Protein 3KE4 (pdb70)

Solvent-accessible surface area: 21207 Å² total; per-residue (Å²): 77,55,30,77,17,59,40,42,150,22,56,53,33,46,43,16,12,44,0,40,11,1,4,34,4,0,4,0,9,0,3,6,0,8,19,43,0,127,39,62,65,13,107,63,0,48,78,28,0,71,62,2,2,20,10,0,73,6,0,11,25,5,2,14,6,31,161,86,127,62,107,46,123,4,60,84,96,24,2,77,29,3,61,149,58,18,97,101,4,102,138,81,7,51,118,77,142,97,124,10,14,3,7,31,16,56,5,0,0,2,0,3,6,0,22,3,0,0,78,26,0,11,21,14,0,4,28,2,62,117,123,61,128,6,8,96,33,0,28,81,0,0,39,65,0,5,73,0,0,61,6,0,0,9,0,0,8,39,72,73,166,48,166,40,59,99,16,78,80,89,103,71,72,63,35,70,18,56,38,33,150,27,54,51,33,40,30,16,8,66,0,41,6,3,5,31,3,1,3,0,11,0,2,10,0,9,13,30,0,119,38,64,62,9,120,60,0,62,92,33,0,47,69,4,4,16,21,2,47,2,0,12,24,3,1,12,5,28,160,132,138,62,112,69,54,4,59,73,105,31,0,84,29,4,60,161,52,19,101,128,8,104,142,83,8,72,107,99,135,107,146,22,1,7,3,16,15,70,4,0,0,5,0,3,9,0,24,3,0,2,88,16,0,10,13,7,0,3,31,1,55,121,107,49,200,16,12,113,34,0,19,82,0,0,40,53,0,4,71,0,0,65,6,0,0,14,0,0,1,37,73,81,172,55,190,24,46,64,66,131,67,54,36,75,20,64,22,34,146,22,56,41,34,47,42,21,9,43,0,39,8,1,4,36,3,0,4,0,12,0,2,8,0,10,27,47,0,116,41,67,68,12,89,60,0,54,76,24,0,72,71,3,1,36,12,0,74,12,0,11,25,5,2,13,10,59,94,107,132,79,115,66,132,5,62,77,94,35,2,74,26,4,62,150,55,19,95,108,3,103,138,82,9,70,108,100,147,116,146,22,0,6,2,20,12,69,4,0,0,3,0,2,6,0,21,3,0,1,102,18,0,12,14,16,0,4,25,2,52,119,124,57,174,11,12,108,32,0,25,98,0,0,35,66,0,8,75,0,0,63,6,0,0,15,0,0,2,38,63,72,160,54,188,25,44,70,41,86,159

Nearest PDB structures (foldseek):
  3ke4-assembly1_B  TM=9.954E-01  e=7.484E-24  Bacillus cereus ATCC 14579
  3ke5-assembly1_C  TM=9.859E-01  e=7.484E-24  Bacillus cereus ATCC 14579
  2ah6-assembly1_A  TM=9.845E-01  e=2.480E-15  Halalkalibacterium halodurans C-125
  2r6t-assembly2_B  TM=9.411E-01  e=3.434E-13  Limosilactobacillus reuteri
  2idx-assembly1_B  TM=9.346E-01  e=2.256E-10  Homo sapiens

Foldseek 3Di:
DWDAFAPDIGRCPPLLNVLLVLLVVLLVLLVVLLVVQPDPLRPPVSVVNVVVSVLSNLLSNQSRHDPCSDDRDQDVVLLVVLVVLLVVLCVQFDPDDADFDQDWDPSLNSLLVSLVSLVVSLVSVVVVVVPDPGDVSSSSNSVSSSSSSNSVSRVVNVSVVTDTHGDPPVVD/DWDAFAPGIGRCPDLLVVLLVLLVVLLVLLVVLLVVQPDPLRPVVSVVSVVVSVVSVLLSNQSRHDPCSDDRDQDVVLLVVLVVLLVVLCVQFDPDDFAFDQDKPVSLNSLLVSLVSLVVSLVSVVVVCVVDPGPVSSSSNSVSVSSSSNSVSRVVNVSVVIHGHGDD/DWDAFAPGIDRCPPLLNVQLVLLVVLLVLLVVLLVVQPDPLRVPVSVVSVVVSVLSNLLSNQSRHDPCPDDRDQDLVLLVVLVVLLVVLCVQFDPDDFAFDQDKDPSLNSLLVSLVSLVVSLVSVVVVVVVDPGDVSSSSSSVSVSSSSNSVSRVVNVSVVIHTHGDDD

Radius of gyration: 21.73 Å; Cα contacts (8 Å, |Δi|>4): 844; chains: 3; bounding box: 59×57×59 Å

Structure (mmCIF, N/CA/C/O backbone):
data_3KE4
#
_entry.id   3KE4
#
_cell.length_a   64.927
_cell.length_b   137.083
_cell.length_c   158.551
_cell.angle_alpha   90.000
_cell.angle_beta   90.000
_cell.angle_gamma   90.000
#
_symmetry.space_group_name_H-M   'C 2 2 21'
#
loop_
_entity.id
_entity.type
_entity.pdbx_description
1 polymer 'Hypothetical Cytosolic Protein'
2 non-polymer '1,4-DIETHYLENE DIOXIDE'
3 water water
#
loop_
_atom_site.group_PDB
_atom_site.id
_atom_site.type_symbol
_atom_site.label_atom_id
_atom_site.label_alt_id
_atom_site.label_comp_id
_atom_site.label_asym_id
_atom_site.label_entity_id
_atom_site.label_seq_id
_atom_site.pdbx_PDB_ins_code
_atom_site.Cartn_x
_atom_site.Cartn_y
_atom_site.Cartn_z
_atom_site.occupancy
_atom_site.B_iso_or_equiv
_atom_site.auth_seq_id
_atom_site.auth_comp_id
_atom_site.auth_asym_id
_atom_site.auth_atom_id
_atom_site.pdbx_PDB_mod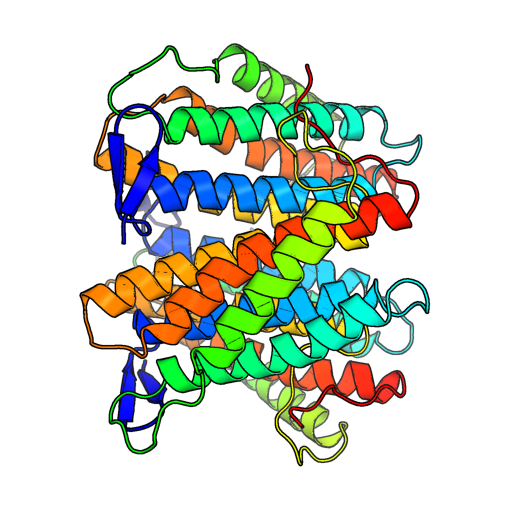el_num
ATOM 1 N N . GLY A 1 31 ? 57.775 -66.059 26.478 1.00 41.60 11 GLY A N 1
ATOM 2 C CA . GLY A 1 31 ? 56.595 -65.195 26.199 1.00 43.04 11 GLY A CA 1
ATOM 3 C C . GLY A 1 31 ? 56.436 -64.089 27.224 1.00 42.67 11 GLY A C 1
ATOM 4 O O . GLY A 1 31 ? 55.463 -63.334 27.190 1.00 42.46 11 GLY A O 1
ATOM 5 N N . THR A 1 32 ? 57.395 -63.997 28.141 1.00 40.72 12 THR A N 1
ATOM 6 C CA . THR A 1 32 ? 57.367 -62.976 29.182 1.00 38.63 12 THR A CA 1
ATOM 7 C C . THR A 1 32 ? 58.556 -62.037 29.031 1.00 39.07 12 THR A C 1
ATOM 8 O O . THR A 1 32 ? 59.482 -62.306 28.265 1.00 38.28 12 THR A O 1
ATOM 12 N N . THR A 1 33 ? 58.524 -60.932 29.768 1.00 36.04 13 THR A N 1
ATOM 13 C CA . THR A 1 33 ? 59.601 -59.953 29.717 1.00 33.89 13 THR A CA 1
ATOM 14 C C . THR A 1 33 ? 59.934 -59.492 31.131 1.00 30.98 13 THR A C 1
ATOM 15 O O . THR A 1 33 ? 59.064 -59.450 32.003 1.00 29.86 13 THR A O 1
ATOM 19 N N . SER A 1 34 ? 61.196 -59.150 31.355 1.00 32.54 14 SER A N 1
ATOM 20 C CA . SER A 1 34 ? 61.630 -58.698 32.669 1.00 36.28 14 SER A CA 1
ATOM 21 C C . SER A 1 34 ? 61.279 -57.234 32.910 1.00 35.84 14 SER A C 1
ATOM 22 O O . SER A 1 34 ? 61.425 -56.393 32.023 1.00 34.06 14 SER A O 1
ATOM 25 N N . VAL A 1 35 ? 60.795 -56.946 34.112 1.00 32.28 15 VAL A N 1
ATOM 26 C CA . VAL A 1 35 ? 60.449 -55.587 34.505 1.00 33.19 15 VAL A CA 1
ATOM 27 C C . VAL A 1 35 ? 61.131 -55.341 35.845 1.00 36.50 15 VAL A C 1
ATOM 28 O O . VAL A 1 35 ? 61.890 -56.186 36.320 1.00 34.83 15 VAL A O 1
ATOM 32 N N . ILE A 1 36 ? 60.866 -54.194 36.457 1.00 37.51 16 ILE A N 1
ATOM 33 C CA . ILE A 1 36 ? 61.486 -53.882 37.737 1.00 40.02 16 ILE A CA 1
ATOM 34 C C . ILE A 1 36 ? 60.775 -54.590 38.885 1.00 41.89 16 ILE A C 1
ATOM 35 O O . ILE A 1 36 ? 59.693 -54.182 39.310 1.00 35.51 16 ILE A O 1
ATOM 40 N N . GLY A 1 37 ? 61.392 -55.664 39.371 1.00 42.20 17 GLY A N 1
ATOM 41 C CA . GLY A 1 37 ? 60.822 -56.416 40.472 1.00 45.68 17 GLY A CA 1
ATOM 42 C C . GLY A 1 37 ? 59.845 -57.496 40.050 1.00 50.10 17 GLY A C 1
ATOM 43 O O . GLY A 1 37 ? 58.827 -57.706 40.711 1.00 52.80 17 GLY A O 1
ATOM 44 N N . GLY A 1 38 ? 60.147 -58.186 38.954 1.00 48.55 18 GLY A N 1
ATOM 45 C CA . GLY A 1 38 ? 59.262 -59.240 38.492 1.00 46.83 18 GLY A CA 1
ATOM 46 C C . GLY A 1 38 ? 59.343 -59.537 37.006 1.00 43.99 18 GLY A C 1
ATOM 47 O O . GLY A 1 38 ? 60.322 -59.199 36.338 1.00 38.37 18 GLY A O 1
ATOM 48 N N . ARG A 1 39 ? 58.299 -60.177 36.491 1.00 39.58 19 ARG A N 1
ATOM 49 C CA . ARG A 1 39 ? 58.236 -60.538 35.082 1.00 41.31 19 ARG A CA 1
ATOM 50 C C . ARG A 1 39 ? 56.772 -60.581 34.642 1.00 39.12 19 ARG A C 1
ATOM 51 O O . ARG A 1 39 ? 55.908 -61.032 35.394 1.00 40.10 19 ARG A O 1
ATOM 59 N N . VAL A 1 40 ? 56.492 -60.105 33.431 1.00 33.78 20 VAL A N 1
ATOM 60 C CA . VAL A 1 40 ? 55.123 -60.097 32.916 1.00 29.12 20 VAL A CA 1
ATOM 61 C C . VAL A 1 40 ? 55.072 -60.548 31.461 1.00 30.24 20 VAL A C 1
ATOM 62 O O . VAL A 1 40 ? 56.083 -60.533 30.764 1.00 28.39 20 VAL A O 1
ATOM 66 N N . ASP A 1 41 ? 53.891 -60.960 31.009 1.00 30.48 21 ASP A N 1
ATOM 67 C CA . ASP A 1 41 ? 53.719 -61.399 29.629 1.00 28.32 21 ASP A CA 1
ATOM 68 C C . ASP A 1 41 ? 54.027 -60.223 28.712 1.00 25.17 21 ASP A C 1
ATOM 69 O O . ASP A 1 41 ? 53.697 -59.082 29.030 1.00 26.64 21 ASP A O 1
ATOM 74 N N . LYS A 1 42 ? 54.654 -60.500 27.575 1.00 29.33 22 LYS A N 1
ATOM 75 C CA . LYS A 1 42 ? 55.015 -59.444 26.635 1.00 29.07 22 LYS A CA 1
ATOM 76 C C . LYS A 1 42 ? 53.830 -58.655 26.083 1.00 30.19 22 LYS A C 1
ATOM 77 O O . LYS A 1 42 ? 54.007 -57.552 25.564 1.00 31.49 22 LYS A O 1
ATOM 83 N N . ASP A 1 43 ? 52.626 -59.207 26.195 1.00 27.67 23 ASP A N 1
ATOM 84 C CA . ASP A 1 43 ? 51.447 -58.509 25.696 1.00 26.79 23 ASP A CA 1
ATOM 85 C C . ASP A 1 43 ? 50.583 -57.997 26.844 1.00 26.04 23 ASP A C 1
ATOM 86 O O . ASP A 1 43 ? 49.397 -57.721 26.667 1.00 24.04 23 ASP A O 1
ATOM 91 N N . ASP A 1 44 ? 51.189 -57.869 28.021 1.00 26.43 24 ASP A N 1
ATOM 92 C CA . ASP A 1 44 ? 50.490 -57.372 29.204 1.00 23.81 24 ASP A CA 1
ATOM 93 C C . ASP A 1 44 ? 50.163 -55.895 28.985 1.00 26.97 24 ASP A C 1
ATOM 94 O O . ASP A 1 44 ? 50.942 -55.171 28.363 1.00 24.53 24 ASP A O 1
ATOM 99 N N . ILE A 1 45 ? 49.018 -55.448 29.490 1.00 22.94 25 ILE A N 1
ATOM 100 C CA . ILE A 1 45 ? 48.616 -54.053 29.325 1.00 27.09 25 ILE A CA 1
ATOM 101 C C . ILE A 1 45 ? 49.694 -53.102 29.856 1.00 26.72 25 ILE A C 1
ATOM 102 O O . ILE A 1 45 ? 49.795 -51.952 29.423 1.00 20.89 25 ILE A O 1
ATOM 107 N N . ARG A 1 46 ? 50.499 -53.593 30.793 1.00 20.29 26 ARG A N 1
ATOM 108 C CA . ARG A 1 46 ? 51.576 -52.796 31.372 1.00 22.03 26 ARG A CA 1
ATOM 109 C C . ARG A 1 46 ? 52.653 -52.542 30.317 1.00 19.79 26 ARG A C 1
ATOM 110 O O . ARG A 1 46 ? 53.181 -51.436 30.206 1.00 21.80 26 ARG A O 1
ATOM 118 N N . VAL A 1 47 ? 52.975 -53.578 29.550 1.00 20.14 27 VAL A N 1
ATOM 119 C CA . VAL A 1 47 ? 53.985 -53.473 28.506 1.00 22.65 27 VAL A CA 1
ATOM 120 C C . VAL A 1 47 ? 53.463 -52.604 27.363 1.00 23.31 27 VAL A C 1
ATOM 121 O O . VAL A 1 47 ? 54.218 -51.849 26.747 1.00 22.51 27 VAL A O 1
ATOM 125 N N . GLU A 1 48 ? 52.169 -52.714 27.081 1.00 17.55 28 GLU A N 1
ATOM 126 C CA . GLU A 1 48 ? 51.565 -51.919 26.023 1.00 20.06 28 GLU A CA 1
ATOM 127 C C . GLU A 1 48 ? 51.682 -50.452 26.413 1.00 19.02 28 GLU A C 1
ATOM 128 O O . GLU A 1 48 ? 51.932 -49.590 25.575 1.00 18.58 28 GLU A O 1
ATOM 134 N N . ALA A 1 49 ? 51.511 -50.178 27.702 1.00 19.94 29 ALA A N 1
ATOM 135 C CA . ALA A 1 49 ? 51.591 -48.820 28.209 1.00 16.82 29 ALA A CA 1
ATOM 136 C C . ALA A 1 49 ? 52.983 -48.208 28.068 1.00 17.42 29 ALA A C 1
ATOM 137 O O . ALA A 1 49 ? 53.128 -47.140 27.472 1.00 17.96 29 ALA A O 1
ATOM 139 N N . TYR A 1 50 ? 54.014 -48.855 28.606 1.00 17.29 30 TYR A N 1
ATOM 140 C CA . TYR A 1 50 ? 55.335 -48.248 28.484 1.00 18.08 30 TYR A CA 1
ATOM 141 C C . TYR A 1 50 ? 55.913 -48.391 27.083 1.00 15.84 30 TYR A C 1
ATOM 142 O O . TYR A 1 50 ? 56.752 -47.593 26.665 1.00 14.36 30 TYR A O 1
ATOM 151 N N . GLY A 1 51 ? 55.438 -49.389 26.344 1.00 15.64 31 GLY A N 1
ATOM 152 C CA . GLY A 1 51 ? 55.904 -49.564 24.982 1.00 15.12 31 GLY A CA 1
ATOM 153 C C . GLY A 1 51 ? 55.367 -48.421 24.132 1.00 15.83 31 GLY A C 1
ATOM 154 O O . GLY A 1 51 ? 56.028 -47.960 23.205 1.00 17.29 31 GLY A O 1
ATOM 155 N N . THR A 1 52 ? 54.165 -47.948 24.452 1.00 13.88 32 THR A N 1
ATOM 156 C CA . THR A 1 52 ? 53.571 -46.852 23.689 1.00 13.35 32 THR A CA 1
ATOM 157 C C . THR A 1 52 ? 54.173 -45.515 24.124 1.00 15.87 32 THR A C 1
ATOM 158 O O . THR A 1 52 ? 54.237 -44.567 23.341 1.00 17.19 32 THR A O 1
ATOM 162 N N . ILE A 1 53 ? 54.619 -45.440 25.374 1.00 17.40 33 ILE A N 1
ATOM 163 C CA . ILE A 1 53 ? 55.272 -44.229 25.861 1.00 16.45 33 ILE A CA 1
ATOM 164 C C . ILE A 1 53 ? 56.534 -44.103 25.003 1.00 14.98 33 ILE A C 1
ATOM 165 O O . ILE A 1 53 ? 56.884 -43.022 24.529 1.00 15.49 33 ILE A O 1
ATOM 170 N N . ASP A 1 54 ? 57.204 -45.236 24.809 1.00 15.51 34 ASP A N 1
ATOM 171 C CA . ASP A 1 54 ? 58.421 -45.315 24.008 1.00 15.46 34 ASP A CA 1
ATOM 172 C C . ASP A 1 54 ? 58.116 -44.849 22.580 1.00 14.48 34 ASP A C 1
ATOM 173 O O . ASP A 1 54 ? 58.868 -44.064 21.992 1.00 15.15 34 ASP A O 1
ATOM 178 N N . GLU A 1 55 ? 57.003 -45.324 22.031 1.00 12.11 35 GLU A N 1
ATOM 179 C CA . GLU A 1 55 ? 56.604 -44.943 20.680 1.00 12.66 35 GLU A CA 1
ATOM 180 C C . GLU A 1 55 ? 56.430 -43.426 20.599 1.00 14.02 35 GLU A C 1
ATOM 181 O O . GLU A 1 55 ? 56.913 -42.785 19.666 1.00 12.69 35 GLU A O 1
ATOM 187 N N . ALA A 1 56 ? 55.747 -42.854 21.585 1.00 12.76 36 ALA A N 1
ATOM 188 C CA . ALA A 1 56 ? 55.523 -41.413 21.612 1.00 14.22 36 ALA A CA 1
ATOM 189 C C . ALA A 1 56 ? 56.855 -40.673 21.719 1.00 15.47 36 ALA A C 1
ATOM 190 O O . ALA A 1 56 ? 57.077 -39.659 21.055 1.00 13.07 36 ALA A O 1
ATOM 192 N N . ASN A 1 57 ? 57.740 -41.187 22.564 1.00 13.19 37 ASN A N 1
ATOM 193 C CA . ASN A 1 57 ? 59.043 -40.571 22.768 1.00 12.82 37 ASN A CA 1
ATOM 194 C C . ASN A 1 57 ? 59.834 -40.558 21.453 1.00 14.75 37 ASN A C 1
ATOM 195 O O . ASN A 1 57 ? 60.562 -39.604 21.165 1.00 13.65 37 ASN A O 1
ATOM 200 N N . SER A 1 58 ? 59.670 -41.599 20.641 1.00 11.78 38 SER A N 1
ATOM 201 C CA . SER A 1 58 ? 60.378 -41.666 19.364 1.00 14.21 38 SER A CA 1
ATOM 202 C C . SER A 1 58 ? 59.856 -40.624 18.366 1.00 14.23 38 SER A C 1
ATOM 203 O O . SER A 1 58 ? 60.630 -40.074 17.580 1.00 13.03 38 SER A O 1
ATOM 206 N N . HIS A 1 59 ? 58.554 -40.341 18.391 1.00 15.13 39 HIS A N 1
ATOM 207 C CA . HIS A 1 59 ? 58.004 -39.326 17.490 1.00 11.62 39 HIS A CA 1
ATOM 208 C C . HIS A 1 59 ? 58.505 -37.953 17.927 1.00 14.09 39 HIS A C 1
ATOM 209 O O . HIS A 1 59 ? 58.804 -37.096 17.101 1.00 13.63 39 HIS A O 1
ATOM 216 N N . ILE A 1 60 ? 58.602 -37.745 19.233 1.00 14.47 40 ILE A N 1
ATOM 217 C CA . ILE A 1 60 ? 59.103 -36.473 19.735 1.00 12.02 40 ILE A CA 1
ATOM 218 C C . ILE A 1 60 ? 60.545 -36.312 19.274 1.00 12.12 40 ILE A C 1
ATOM 219 O O . ILE A 1 60 ? 60.955 -35.233 18.839 1.00 15.89 40 ILE A O 1
ATOM 224 N N . GLY A 1 61 ? 61.310 -37.395 19.355 1.00 12.52 41 GLY A N 1
ATOM 225 C CA . GLY A 1 61 ? 62.694 -37.348 18.927 1.00 16.08 41 GLY A CA 1
ATOM 226 C C . GLY A 1 61 ? 62.814 -36.968 17.462 1.00 13.31 41 GLY A C 1
ATOM 227 O O . GLY A 1 61 ? 63.716 -36.230 17.075 1.00 14.60 41 GLY A O 1
ATOM 228 N N . TYR A 1 62 ? 61.906 -37.473 16.635 1.00 14.17 42 TYR A N 1
ATOM 229 C CA . TYR A 1 62 ? 61.952 -37.155 15.211 1.00 13.84 42 TYR A CA 1
ATOM 230 C C . TYR A 1 62 ? 61.540 -35.703 14.979 1.00 14.29 42 TYR A C 1
ATOM 231 O O . TYR A 1 62 ? 62.135 -35.005 14.158 1.00 16.48 42 TYR A O 1
ATOM 240 N N . ALA A 1 63 ? 60.529 -35.245 15.711 1.00 13.61 43 ALA A N 1
ATOM 241 C CA . ALA A 1 63 ? 60.070 -33.866 15.578 1.00 15.47 43 ALA A CA 1
ATOM 242 C C . ALA A 1 63 ? 61.206 -32.918 15.954 1.00 14.10 43 ALA A C 1
ATOM 243 O O . ALA A 1 63 ? 61.390 -31.865 15.341 1.00 14.43 43 ALA A O 1
ATOM 245 N N . MET A 1 64 ? 61.981 -33.310 16.960 1.00 12.84 44 MET A N 1
ATOM 246 C CA . MET A 1 64 ? 63.089 -32.496 17.429 1.00 13.58 44 MET A CA 1
ATOM 247 C C . MET A 1 64 ? 64.134 -32.226 16.353 1.00 13.76 44 MET A C 1
ATOM 248 O O . MET A 1 64 ? 64.777 -31.175 16.367 1.00 15.25 44 MET A O 1
ATOM 253 N N . THR A 1 65 ? 64.302 -33.155 15.414 1.00 16.04 45 THR A N 1
ATOM 254 C CA . THR A 1 65 ? 65.289 -32.953 14.359 1.00 16.53 45 THR A CA 1
ATOM 255 C C . THR A 1 65 ? 64.873 -31.801 13.447 1.00 19.84 45 THR A C 1
ATOM 256 O O . THR A 1 65 ? 65.704 -31.230 12.746 1.00 20.85 45 THR A O 1
ATOM 260 N N . LYS A 1 66 ? 63.588 -31.460 13.469 1.00 18.27 46 LYS A N 1
ATOM 261 C CA . LYS A 1 66 ? 63.061 -30.373 12.641 1.00 20.58 46 LYS A CA 1
ATOM 262 C C . LYS A 1 66 ? 63.013 -29.062 13.426 1.00 19.04 46 LYS A C 1
ATOM 263 O O . LYS A 1 66 ? 62.689 -28.013 12.868 1.00 16.43 46 LYS A O 1
ATOM 269 N N . LEU A 1 67 ? 63.331 -29.121 14.715 1.00 16.73 47 LEU A N 1
ATOM 270 C CA . LEU A 1 67 ? 63.257 -27.936 15.571 1.00 17.56 47 LEU A CA 1
ATOM 271 C C . LEU A 1 67 ? 64.584 -27.452 16.143 1.00 19.45 47 LEU A C 1
ATOM 272 O O . LEU A 1 67 ? 64.612 -26.840 17.214 1.00 14.80 47 LEU A O 1
ATOM 277 N N . GLN A 1 68 ? 65.677 -27.709 15.432 1.00 17.28 48 GLN A N 1
ATOM 278 C CA . GLN A 1 68 ? 66.995 -27.300 15.907 1.00 18.27 48 GLN A CA 1
ATOM 279 C C . GLN A 1 68 ? 67.335 -25.842 15.588 1.00 22.23 48 GLN A C 1
ATOM 280 O O . GLN A 1 68 ? 68.355 -25.324 16.043 1.00 22.78 48 GLN A O 1
ATOM 286 N N . GLY A 1 69 ? 66.476 -25.185 14.815 1.00 22.39 49 GLY A N 1
ATOM 287 C CA . GLY A 1 69 ? 66.709 -23.797 14.456 1.00 26.18 49 GLY A CA 1
ATOM 288 C C . GLY A 1 69 ? 66.676 -22.849 15.642 1.00 27.24 49 GLY A C 1
ATOM 289 O O . GLY A 1 69 ? 66.048 -23.133 16.660 1.00 22.82 49 GLY A O 1
ATOM 290 N N . GLY A 1 70 ? 67.350 -21.711 15.503 1.00 26.15 50 GLY A N 1
ATOM 291 C CA . GLY A 1 70 ? 67.396 -20.738 16.578 1.00 24.00 50 GLY A CA 1
ATOM 292 C C . GLY A 1 70 ? 66.039 -20.217 17.005 1.00 21.60 50 GLY A C 1
ATOM 293 O O . GLY A 1 70 ? 65.883 -19.710 18.116 1.00 27.84 50 GLY A O 1
ATOM 294 N N . ALA A 1 71 ? 65.049 -20.346 16.131 1.00 22.61 51 ALA A N 1
ATOM 295 C CA . ALA A 1 71 ? 63.707 -19.875 16.436 1.00 22.65 51 ALA A CA 1
ATOM 296 C C . ALA A 1 71 ? 62.952 -20.793 17.395 1.00 19.82 51 ALA A C 1
ATOM 297 O O . ALA A 1 71 ? 61.897 -20.421 17.905 1.00 23.00 51 ALA A O 1
ATOM 299 N N . PHE A 1 72 ? 63.496 -21.978 17.659 1.00 20.96 52 PHE A N 1
ATOM 300 C CA . PHE A 1 72 ? 62.822 -22.939 18.530 1.00 18.83 52 PHE A CA 1
ATOM 301 C C . PHE A 1 72 ? 63.653 -23.437 19.705 1.00 18.88 52 PHE A C 1
ATOM 302 O O . PHE A 1 72 ? 63.349 -24.476 20.288 1.00 19.15 52 PHE A O 1
ATOM 310 N N . ILE A 1 73 ? 64.695 -22.695 20.056 1.00 20.12 53 ILE A N 1
ATOM 311 C CA . ILE A 1 73 ? 65.565 -23.084 21.160 1.00 19.57 53 ILE A CA 1
ATOM 312 C C . ILE A 1 73 ? 64.791 -23.427 22.429 1.00 20.49 53 ILE A C 1
ATOM 313 O O . ILE A 1 73 ? 65.080 -24.427 23.081 1.00 21.87 53 ILE A O 1
ATOM 318 N N . ASP A 1 74 ? 63.806 -22.604 22.776 1.00 18.41 54 ASP A N 1
ATOM 319 C CA . ASP A 1 74 ? 63.013 -22.851 23.967 1.00 18.32 54 ASP A CA 1
ATOM 320 C C . ASP A 1 74 ? 62.234 -24.163 23.883 1.00 18.84 54 ASP A C 1
ATOM 321 O O . ASP A 1 74 ? 62.267 -24.972 24.807 1.00 15.78 54 ASP A O 1
ATOM 326 N N . ILE A 1 75 ? 61.548 -24.386 22.771 1.00 16.48 55 ILE A N 1
ATOM 327 C CA . ILE A 1 75 ? 60.766 -25.606 22.609 1.00 15.12 55 ILE A CA 1
ATOM 328 C C . ILE A 1 75 ? 61.655 -26.847 22.512 1.00 15.39 55 ILE A C 1
ATOM 329 O O . ILE A 1 75 ? 61.332 -27.901 23.067 1.00 17.00 55 ILE A O 1
ATOM 334 N N . TYR A 1 76 ? 62.777 -26.723 21.813 1.00 14.31 56 TYR A N 1
ATOM 335 C CA . TYR A 1 76 ? 63.688 -27.848 21.656 1.00 16.30 56 TYR A CA 1
ATOM 336 C C . TYR A 1 76 ? 64.224 -28.317 23.004 1.00 19.50 56 TYR A C 1
ATOM 337 O O . TYR A 1 76 ? 64.264 -29.517 23.284 1.00 16.64 56 TYR A O 1
ATOM 346 N N . ASN A 1 77 ? 64.640 -27.367 23.836 1.00 19.41 57 ASN A N 1
ATOM 347 C CA . ASN A 1 77 ? 65.165 -27.701 25.155 1.00 18.21 57 ASN A CA 1
ATOM 348 C C . ASN A 1 77 ? 64.095 -28.331 26.035 1.00 18.66 57 ASN A C 1
ATOM 349 O O . ASN A 1 77 ? 64.390 -29.227 26.826 1.00 15.74 57 ASN A O 1
ATOM 354 N N . GLU A 1 78 ? 62.853 -27.869 25.895 1.00 17.53 58 GLU A N 1
ATOM 355 C CA . GLU A 1 78 ? 61.753 -28.418 26.681 1.00 15.32 58 GLU A CA 1
ATOM 356 C C . GLU A 1 78 ? 61.464 -29.845 26.234 1.00 17.17 58 GLU A C 1
ATOM 357 O O . GLU A 1 78 ? 61.154 -30.709 27.051 1.00 16.93 58 GLU A O 1
ATOM 363 N N . LEU A 1 79 ? 61.576 -30.087 24.933 1.00 15.01 59 LEU A N 1
ATOM 364 C CA . LEU A 1 79 ? 61.342 -31.418 24.390 1.00 13.12 59 LEU A CA 1
ATOM 365 C C . LEU A 1 79 ? 62.478 -32.355 24.817 1.00 13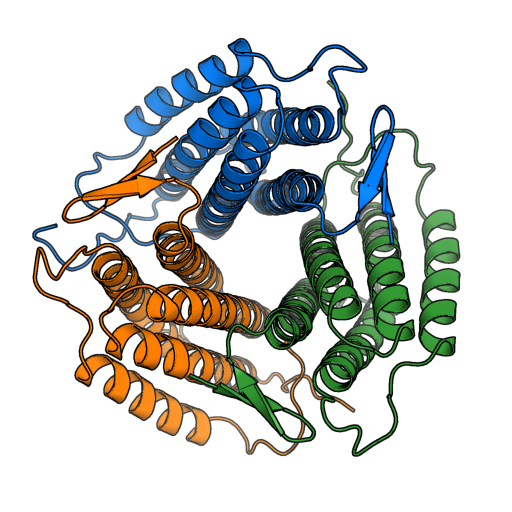.01 59 LEU A C 1
ATOM 366 O O . LEU A 1 79 ? 62.250 -33.537 25.078 1.00 14.62 59 LEU A O 1
ATOM 371 N N . GLU A 1 80 ? 63.699 -31.826 24.895 1.00 13.66 60 GLU A N 1
ATOM 372 C CA . GLU A 1 80 ? 64.843 -32.630 25.338 1.00 16.15 60 GLU A CA 1
ATOM 373 C C . GLU A 1 80 ? 64.552 -33.152 26.741 1.00 19.70 60 GLU A C 1
ATOM 374 O O . GLU A 1 80 ? 64.796 -34.316 27.057 1.00 19.44 60 GLU A O 1
ATOM 380 N N . ASN A 1 81 ? 64.052 -32.259 27.587 1.00 21.88 61 ASN A N 1
ATOM 381 C CA . ASN A 1 81 ? 63.719 -32.594 28.962 1.00 18.73 61 ASN A CA 1
ATOM 382 C C . ASN A 1 81 ? 62.537 -33.558 28.999 1.00 17.83 61 ASN A C 1
ATOM 383 O O . ASN A 1 81 ? 62.519 -34.511 29.779 1.00 17.92 61 ASN A O 1
ATOM 388 N N . ILE A 1 82 ? 61.545 -33.306 28.153 1.00 13.12 62 ILE A N 1
ATOM 389 C CA . ILE A 1 82 ? 60.372 -34.165 28.105 1.00 13.32 62 ILE A CA 1
ATOM 390 C C . ILE A 1 82 ? 60.735 -35.597 27.731 1.00 10.64 62 ILE A C 1
ATOM 391 O O . ILE A 1 82 ? 60.119 -36.545 28.221 1.00 16.70 62 ILE A O 1
ATOM 396 N N . GLN A 1 83 ? 61.740 -35.768 26.876 1.00 14.28 63 GLN A N 1
ATOM 397 C CA . GLN A 1 83 ? 62.145 -37.118 26.497 1.00 11.82 63 GLN A CA 1
ATOM 398 C C . GLN A 1 83 ? 62.635 -37.876 27.726 1.00 12.71 63 GLN A C 1
ATOM 399 O O . GLN A 1 83 ? 62.433 -39.086 27.840 1.00 13.75 63 GLN A O 1
ATOM 405 N N . HIS A 1 84 ? 63.290 -37.164 28.638 1.00 12.90 64 HIS A N 1
ATOM 406 C CA . HIS A 1 84 ? 63.785 -37.785 29.861 1.00 14.01 64 HIS A CA 1
ATOM 407 C C . HIS A 1 84 ? 62.606 -38.156 30.754 1.00 13.46 64 HIS A C 1
ATOM 408 O O . HIS A 1 84 ? 62.536 -39.266 31.286 1.00 15.10 64 HIS A O 1
ATOM 415 N N . GLU A 1 85 ? 61.670 -37.226 30.906 1.00 16.57 65 GLU A N 1
ATOM 416 C CA . GLU A 1 85 ? 60.504 -37.462 31.747 1.00 13.82 65 GLU A CA 1
ATOM 417 C C . GLU A 1 85 ? 59.645 -38.598 31.192 1.00 15.82 65 GLU A C 1
ATOM 418 O O . GLU A 1 85 ? 59.105 -39.408 31.944 1.00 15.92 65 GLU A O 1
ATOM 424 N 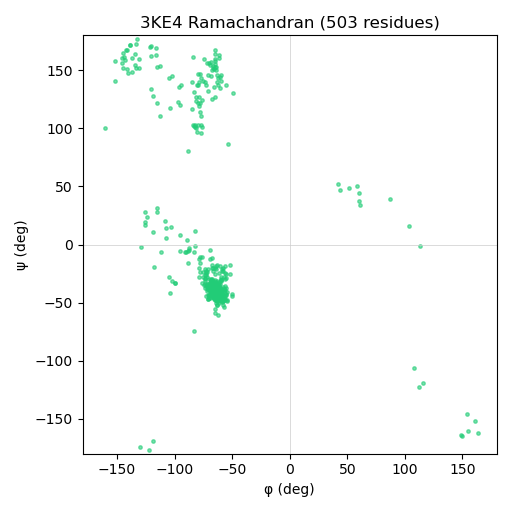N . LEU A 1 86 ? 59.539 -38.667 29.870 1.00 15.12 66 LEU A N 1
ATOM 425 C CA . LEU A 1 86 ? 58.762 -39.716 29.229 1.00 14.85 66 LEU A CA 1
ATOM 426 C C . LEU A 1 86 ? 59.463 -41.049 29.499 1.00 16.00 66 LEU A C 1
ATOM 427 O O . LEU A 1 86 ? 58.820 -42.068 29.752 1.00 16.65 66 LEU A O 1
ATOM 432 N N . PHE A 1 87 ? 60.789 -41.041 29.453 1.00 13.78 67 PHE A N 1
ATOM 433 C CA . PHE A 1 87 ? 61.544 -42.258 29.719 1.00 17.21 67 PHE A CA 1
ATOM 434 C C . PHE A 1 87 ? 61.270 -42.667 31.168 1.00 17.83 67 PHE A C 1
ATOM 435 O O . PHE A 1 87 ? 61.119 -43.856 31.469 1.00 17.68 67 PHE A O 1
ATOM 443 N N . ASP A 1 88 ? 61.196 -41.677 32.057 1.00 17.03 68 ASP A N 1
ATOM 444 C CA . ASP A 1 88 ? 60.918 -41.935 33.470 1.00 17.43 68 ASP A CA 1
ATOM 445 C C . ASP A 1 88 ? 59.510 -42.492 33.650 1.00 20.11 68 ASP A C 1
ATOM 446 O O . ASP A 1 88 ? 59.277 -43.328 34.524 1.00 17.01 68 ASP A O 1
ATOM 451 N N . CYS A 1 89 ? 58.570 -42.014 32.836 1.00 14.47 69 CYS A N 1
ATOM 452 C CA . CYS A 1 89 ? 57.200 -42.504 32.898 1.00 17.42 69 CYS A CA 1
ATOM 453 C C . CYS A 1 89 ? 57.216 -43.999 32.612 1.00 16.07 69 CYS A C 1
ATOM 454 O O . CYS A 1 89 ? 56.580 -44.782 33.312 1.00 19.99 69 CYS A O 1
ATOM 457 N N . GLY A 1 90 ? 57.947 -44.384 31.569 1.00 18.73 70 GLY A N 1
ATOM 458 C CA . GLY A 1 90 ? 58.037 -45.787 31.205 1.00 16.38 70 GLY A CA 1
ATOM 459 C C . GLY A 1 90 ? 58.649 -46.623 32.315 1.00 21.17 70 GLY A C 1
ATOM 460 O O . GLY A 1 90 ? 58.185 -47.733 32.595 1.00 18.71 70 GLY A O 1
ATOM 461 N N . GLY A 1 91 ? 59.697 -46.093 32.941 1.00 19.07 71 GLY A N 1
ATOM 462 C CA . GLY A 1 91 ? 60.349 -46.803 34.027 1.00 17.38 71 GLY A CA 1
ATOM 463 C C . GLY A 1 91 ? 59.396 -47.008 35.191 1.00 17.41 71 GLY A C 1
ATOM 464 O O . GLY A 1 91 ? 59.368 -48.078 35.795 1.00 22.83 71 GLY A O 1
ATOM 465 N N . ASP A 1 92 ? 58.615 -45.978 35.506 1.00 21.15 72 ASP A N 1
ATOM 466 C CA . ASP A 1 92 ? 57.645 -46.049 36.597 1.00 17.98 72 ASP A CA 1
ATOM 467 C C . ASP A 1 92 ? 56.567 -47.090 36.316 1.00 21.46 72 ASP A C 1
ATOM 468 O O . ASP A 1 92 ? 56.093 -47.769 37.228 1.00 19.39 72 ASP A O 1
ATOM 473 N N . LEU A 1 93 ? 56.174 -47.204 35.052 1.00 20.97 73 LEU A N 1
ATOM 474 C CA . LEU A 1 93 ? 55.142 -48.159 34.656 1.00 23.56 73 LEU A CA 1
ATOM 475 C C . LEU A 1 93 ? 55.670 -49.585 34.666 1.00 23.47 73 LEU A C 1
ATOM 476 O O . LEU A 1 93 ? 54.900 -50.542 34.744 1.00 24.41 73 LEU A O 1
ATOM 481 N N . ALA A 1 94 ? 56.988 -49.727 34.581 1.00 23.99 74 ALA A N 1
ATOM 482 C CA . ALA A 1 94 ? 57.605 -51.046 34.578 1.00 28.15 74 ALA A CA 1
ATOM 483 C C . ALA A 1 94 ? 57.883 -51.540 35.998 1.00 32.71 74 ALA A C 1
ATOM 484 O O . ALA A 1 94 ? 58.350 -52.664 36.190 1.00 32.68 74 ALA A O 1
ATOM 486 N N . ILE A 1 95 ? 57.593 -50.700 36.989 1.00 30.63 75 ILE A N 1
ATOM 487 C CA . ILE A 1 95 ? 57.817 -51.059 38.390 1.00 32.94 75 ILE A CA 1
ATOM 488 C C . ILE A 1 95 ? 56.640 -51.839 38.962 1.00 34.12 75 ILE A C 1
ATOM 489 O O . ILE A 1 95 ? 55.528 -51.321 39.058 1.00 36.95 75 ILE A O 1
ATOM 494 N N . VAL A 1 96 ? 56.892 -53.083 39.353 1.00 41.25 76 VAL A N 1
ATOM 495 C CA . VAL A 1 96 ? 55.849 -53.930 39.919 1.00 45.20 76 VAL A CA 1
ATOM 496 C C . VAL A 1 96 ? 55.837 -53.885 41.448 1.00 48.72 76 VAL A C 1
ATOM 497 O O . VAL A 1 96 ? 56.825 -54.227 42.104 1.00 46.68 76 VAL A O 1
ATOM 501 N N . GLU A 1 97 ? 54.707 -53.450 42.000 1.00 51.66 77 GLU A N 1
ATOM 502 C CA . GLU A 1 97 ? 54.512 -53.357 43.445 1.00 56.85 77 GLU A CA 1
ATOM 503 C C . GLU A 1 97 ? 55.521 -52.469 44.173 1.00 56.67 77 GLU A C 1
ATOM 504 O O . GLU A 1 97 ? 56.110 -52.879 45.176 1.00 54.93 77 GLU A O 1
ATOM 510 N N . GLN A 1 98 ? 55.708 -51.254 43.666 1.00 54.03 78 GLN A N 1
ATOM 511 C CA . GLN A 1 98 ? 56.628 -50.293 44.268 1.00 49.71 78 GLN A CA 1
ATOM 512 C C . GLN A 1 98 ? 57.953 -50.885 44.742 1.00 47.62 78 GLN A C 1
ATOM 513 O O . GLN A 1 98 ? 58.354 -50.681 45.888 1.00 45.25 78 GLN A O 1
ATOM 519 N N . LYS A 1 99 ? 58.633 -51.610 43.861 1.00 43.18 79 LYS A N 1
ATOM 520 C CA . LYS A 1 99 ? 59.917 -52.209 44.206 1.00 44.76 79 LYS A CA 1
ATOM 521 C C . LYS A 1 99 ? 60.914 -51.100 44.552 1.00 39.86 79 LYS A C 1
ATOM 522 O O . LYS A 1 99 ? 61.800 -51.284 45.388 1.00 42.30 79 LYS A O 1
ATOM 528 N N . ILE A 1 100 ? 60.760 -49.951 43.900 1.00 36.27 80 ILE A N 1
ATOM 529 C CA . ILE A 1 100 ? 61.620 -48.789 44.129 1.00 36.03 80 ILE A CA 1
ATOM 530 C C . ILE A 1 100 ? 60.775 -47.516 44.008 1.00 23.05 80 ILE A C 1
ATOM 531 O O . ILE A 1 100 ? 59.693 -47.545 43.427 1.00 34.17 80 ILE A O 1
ATOM 536 N N . PRO A 1 101 ? 61.258 -46.387 44.553 1.00 23.21 81 PRO A N 1
ATOM 537 C CA . PRO A 1 101 ? 60.531 -45.113 44.501 1.00 22.62 81 PRO A CA 1
ATOM 538 C C . PRO A 1 101 ? 60.275 -44.647 43.074 1.00 22.04 81 PRO A C 1
ATOM 539 O O . PRO A 1 101 ? 61.141 -44.783 42.212 1.00 22.68 81 PRO A O 1
ATOM 543 N N . TYR A 1 102 ? 59.095 -44.088 42.830 1.00 19.56 82 TYR A N 1
ATOM 544 C CA . TYR A 1 102 ? 58.761 -43.591 41.500 1.00 18.19 82 TYR A CA 1
ATOM 545 C C . TYR A 1 102 ? 59.594 -42.357 41.177 1.00 20.74 82 TYR A C 1
ATOM 546 O O . TYR A 1 102 ? 60.022 -41.633 42.078 1.00 18.62 82 TYR A O 1
ATOM 555 N N . LYS A 1 103 ? 59.805 -42.117 39.887 1.00 20.32 83 LYS A N 1
ATOM 556 C CA . LYS A 1 103 ? 60.593 -40.978 39.433 1.00 17.03 83 LYS A CA 1
ATOM 557 C C . LYS A 1 103 ? 59.744 -39.805 38.973 1.00 18.31 83 LYS A C 1
ATOM 558 O O . LYS A 1 103 ? 60.135 -38.655 39.145 1.00 23.16 83 LYS A O 1
ATOM 564 N N . VAL A 1 104 ? 58.584 -40.089 38.388 1.00 19.85 84 VAL A N 1
ATOM 565 C CA . VAL A 1 104 ? 57.710 -39.025 37.909 1.00 20.93 84 VAL A CA 1
ATOM 566 C C . VAL A 1 104 ? 56.966 -38.350 39.064 1.00 22.18 84 VAL A C 1
ATOM 567 O O . VAL A 1 104 ? 56.264 -39.004 39.835 1.00 21.28 84 VAL A O 1
ATOM 571 N N . THR A 1 105 ? 57.116 -37.032 39.170 1.00 22.74 85 THR A N 1
ATOM 572 C CA . THR A 1 105 ? 56.491 -36.274 40.251 1.00 23.94 85 THR A CA 1
ATOM 573 C C . THR A 1 105 ? 55.536 -35.182 39.783 1.00 23.30 85 THR A C 1
ATOM 574 O O . THR A 1 105 ? 55.577 -34.747 38.632 1.00 20.72 85 THR A O 1
ATOM 578 N N . ILE A 1 106 ? 54.688 -34.726 40.700 1.00 22.93 86 ILE A N 1
ATOM 579 C CA . ILE A 1 106 ? 53.716 -33.684 40.400 1.00 23.66 86 ILE A CA 1
ATOM 580 C C . ILE A 1 106 ? 54.413 -32.406 39.931 1.00 22.46 86 ILE A C 1
ATOM 581 O O . ILE A 1 106 ? 53.847 -31.619 39.174 1.00 24.27 86 ILE A O 1
ATOM 586 N N . VAL A 1 107 ? 55.648 -32.203 40.379 1.00 23.01 87 VAL A N 1
ATOM 587 C CA . VAL A 1 107 ? 56.408 -31.023 39.990 1.00 22.00 87 VAL A CA 1
ATOM 588 C C . VAL A 1 107 ? 56.571 -30.939 38.474 1.00 25.39 87 VAL A C 1
ATOM 589 O O . VAL A 1 107 ? 56.507 -29.855 37.889 1.00 21.65 87 VAL A O 1
ATOM 593 N N . MET A 1 108 ? 56.779 -32.085 37.837 1.00 21.41 88 MET A N 1
ATOM 594 C CA . MET A 1 108 ? 56.954 -32.110 36.392 1.00 22.18 88 MET A CA 1
ATOM 595 C C . MET A 1 108 ? 55.623 -31.883 35.680 1.00 18.95 88 MET A C 1
ATOM 596 O O . MET A 1 108 ? 55.589 -31.362 34.568 1.00 23.56 88 MET A O 1
ATOM 601 N N . VAL A 1 109 ? 54.529 -32.274 36.325 1.00 17.11 89 VAL A N 1
ATOM 602 C CA . VAL A 1 109 ? 53.202 -32.073 35.756 1.00 20.42 89 VAL A CA 1
ATOM 603 C C . VAL A 1 109 ? 52.890 -30.578 35.770 1.00 24.24 89 VAL A C 1
ATOM 604 O O . VAL A 1 109 ? 52.378 -30.025 34.794 1.00 21.51 89 VAL A O 1
ATOM 608 N N . GLU A 1 110 ? 53.212 -29.923 36.881 1.00 23.08 90 GLU A N 1
ATOM 609 C CA . GLU A 1 110 ? 52.956 -28.495 37.011 1.00 24.43 90 GLU A CA 1
ATOM 610 C C . GLU A 1 110 ? 53.793 -27.707 36.014 1.00 24.07 90 GLU A C 1
ATOM 611 O O . GLU A 1 110 ? 53.360 -26.676 35.502 1.00 24.71 90 GLU A O 1
ATOM 617 N N . SER A 1 111 ? 54.991 -28.203 35.732 1.00 23.67 91 SER A N 1
ATOM 618 C CA . SER A 1 111 ? 55.874 -27.543 34.782 1.00 24.56 91 SER A CA 1
ATOM 619 C C . SER A 1 111 ? 55.213 -27.500 33.410 1.00 25.82 91 SER A C 1
ATOM 620 O O . SER A 1 111 ? 55.293 -26.500 32.693 1.00 28.87 91 SER A O 1
ATOM 623 N N . LEU A 1 112 ? 54.565 -28.602 33.054 1.00 23.03 92 LEU A N 1
ATOM 624 C CA . LEU A 1 112 ? 53.870 -28.727 31.781 1.00 20.65 92 LEU A CA 1
ATOM 625 C C . LEU A 1 112 ? 52.709 -27.742 31.736 1.00 22.24 92 LEU A C 1
ATOM 626 O O . LEU A 1 112 ? 52.518 -27.034 30.748 1.00 23.40 92 LEU A O 1
ATOM 631 N N . GLU A 1 113 ? 51.939 -27.701 32.818 1.00 19.40 93 GLU A N 1
ATOM 632 C CA . GLU A 1 113 ? 50.784 -26.817 32.904 1.00 24.04 93 GLU A CA 1
ATOM 633 C C . GLU A 1 113 ? 51.163 -25.347 32.732 1.00 22.23 93 GLU A C 1
ATOM 634 O O . GLU A 1 113 ? 50.444 -24.591 32.078 1.00 21.73 93 GLU A O 1
ATOM 640 N N . ARG A 1 114 ? 52.295 -24.943 33.302 1.00 26.30 94 ARG A N 1
ATOM 641 C CA . ARG A 1 114 ? 52.741 -23.560 33.177 1.00 23.04 94 ARG A CA 1
ATOM 642 C C . ARG A 1 114 ? 53.105 -23.229 31.734 1.00 25.89 94 ARG A C 1
ATOM 643 O O . ARG A 1 114 ? 52.798 -22.143 31.240 1.00 22.89 94 ARG A O 1
ATOM 651 N N . LYS A 1 115 ? 53.763 -24.164 31.057 1.00 23.42 95 LYS A N 1
ATOM 652 C CA . LYS A 1 115 ? 54.152 -23.945 29.669 1.00 19.54 95 LYS A CA 1
ATOM 653 C C . LYS A 1 115 ? 52.928 -23.917 28.764 1.00 19.10 95 LYS A C 1
ATOM 654 O O . LYS A 1 115 ? 52.880 -23.161 27.794 1.00 22.34 95 LYS A O 1
ATOM 660 N N . ILE A 1 116 ? 51.935 -24.737 29.087 1.00 19.01 96 ILE A N 1
ATOM 661 C CA . ILE A 1 116 ? 50.710 -24.783 28.306 1.00 20.26 96 ILE A CA 1
ATOM 662 C C . ILE A 1 116 ? 50.065 -23.395 28.253 1.00 25.50 96 ILE A C 1
ATOM 663 O O . ILE A 1 116 ? 49.787 -22.878 27.171 1.00 24.41 96 ILE A O 1
ATOM 668 N N . ASP A 1 117 ? 49.838 -22.784 29.412 1.00 24.30 97 ASP A N 1
ATOM 669 C CA . ASP A 1 117 ? 49.231 -21.454 29.438 1.00 28.17 97 ASP A CA 1
ATOM 670 C C . ASP A 1 117 ? 50.082 -20.481 28.643 1.00 24.08 97 ASP A C 1
ATOM 671 O O . ASP A 1 117 ? 49.572 -19.688 27.854 1.00 31.81 97 ASP A O 1
ATOM 676 N N . LEU A 1 118 ? 51.387 -20.550 28.864 1.00 24.58 98 LEU A N 1
ATOM 677 C CA . LEU A 1 118 ? 52.340 -19.687 28.184 1.00 25.02 98 LEU A CA 1
ATOM 678 C C . LEU A 1 118 ? 52.206 -19.771 26.660 1.00 27.80 98 LEU A C 1
ATOM 679 O O . LEU A 1 118 ? 52.149 -18.748 25.973 1.00 24.63 98 LEU A O 1
ATOM 684 N N . TYR A 1 119 ? 52.156 -20.986 26.127 1.00 22.18 99 TYR A N 1
ATOM 685 C CA . TYR A 1 119 ? 52.041 -21.152 24.686 1.00 21.46 99 TYR A CA 1
ATOM 686 C C . TYR A 1 119 ? 50.656 -20.829 24.133 1.00 22.75 99 TYR A C 1
ATOM 687 O O . TYR A 1 119 ? 50.532 -20.373 22.996 1.00 22.20 99 TYR A O 1
ATOM 696 N N . ILE A 1 120 ? 49.613 -21.059 24.924 1.00 23.53 100 ILE A N 1
ATOM 697 C CA . ILE A 1 120 ? 48.265 -20.726 24.471 1.00 25.21 100 ILE A CA 1
ATOM 698 C C . ILE A 1 120 ? 48.230 -19.206 24.338 1.00 25.36 100 ILE A C 1
ATOM 699 O O . ILE A 1 120 ? 47.565 -18.654 23.461 1.00 26.84 100 ILE A O 1
ATOM 704 N N . GLU A 1 121 ? 48.976 -18.539 25.212 1.00 26.67 101 GLU A N 1
ATOM 705 C CA . GLU A 1 121 ? 49.057 -17.087 25.212 1.00 31.18 101 GLU A CA 1
ATOM 706 C C . GLU A 1 121 ? 49.779 -16.575 23.969 1.00 29.78 101 GLU A C 1
ATOM 707 O O . GLU A 1 121 ? 49.376 -15.570 23.379 1.00 26.26 101 GLU A O 1
ATOM 713 N N . GLU A 1 122 ? 50.842 -17.268 23.568 1.00 24.72 102 GLU A N 1
ATOM 714 C CA . GLU A 1 122 ? 51.608 -16.857 22.397 1.00 21.16 102 GLU A CA 1
ATOM 715 C C . GLU A 1 122 ? 50.856 -17.095 21.098 1.00 23.98 102 GLU A C 1
ATOM 716 O O . GLU A 1 122 ? 50.855 -16.249 20.205 1.00 22.33 102 GLU A O 1
ATOM 722 N N . ALA A 1 123 ? 50.225 -18.257 20.990 1.00 23.17 103 ALA A N 1
ATOM 723 C CA . ALA A 1 123 ? 49.492 -18.612 19.784 1.00 25.77 103 ALA A CA 1
ATOM 724 C C . ALA A 1 123 ? 48.272 -17.723 19.571 1.00 28.51 103 ALA A C 1
ATOM 725 O O . ALA A 1 123 ? 47.710 -17.180 20.522 1.00 28.68 103 ALA A O 1
ATOM 727 N N . PRO A 1 124 ? 47.847 -17.558 18.311 1.00 30.99 104 PRO A N 1
ATOM 728 C CA . PRO A 1 124 ? 46.676 -16.719 18.049 1.00 31.76 104 PRO A CA 1
ATOM 729 C C . PRO A 1 124 ? 45.437 -17.285 18.743 1.00 33.26 104 PRO A C 1
ATOM 730 O O . PRO A 1 124 ? 45.399 -18.461 19.106 1.00 29.04 104 PRO A O 1
ATOM 734 N N . PRO A 1 125 ? 44.407 -16.452 18.943 1.00 35.65 105 PRO A N 1
ATOM 735 C CA . PRO A 1 125 ? 43.191 -16.929 19.603 1.00 35.28 105 PRO A CA 1
ATOM 736 C C . PRO A 1 125 ? 42.601 -18.145 18.892 1.00 34.56 105 PRO A C 1
ATOM 737 O O . PRO A 1 125 ? 42.542 -18.185 17.662 1.00 32.31 105 PRO A O 1
ATOM 741 N N . LEU A 1 126 ? 42.177 -19.133 19.674 1.00 32.07 106 LEU A N 1
ATOM 742 C CA . LEU A 1 126 ? 41.603 -20.365 19.133 1.00 36.87 106 LEU A CA 1
ATOM 743 C C . LEU A 1 126 ? 40.137 -20.499 19.536 1.00 33.66 106 LEU A C 1
ATOM 744 O O . LEU A 1 126 ? 39.814 -20.540 20.721 1.00 33.09 106 LEU A O 1
ATOM 749 N N . GLU A 1 127 ? 39.252 -20.590 18.550 1.00 33.18 107 GLU A N 1
ATOM 750 C CA . GLU A 1 127 ? 37.826 -20.701 18.828 1.00 36.07 107 GLU A CA 1
ATOM 751 C C . GLU A 1 127 ? 37.154 -21.855 18.085 1.00 36.50 107 GLU A C 1
ATOM 752 O O . GLU A 1 127 ? 35.960 -22.099 18.256 1.00 34.85 107 GLU A O 1
ATOM 758 N N . ARG A 1 128 ? 37.923 -22.566 17.266 1.00 30.49 108 ARG A N 1
ATOM 759 C CA . ARG A 1 128 ? 37.393 -23.692 16.503 1.00 27.64 108 ARG A CA 1
ATOM 760 C C . ARG A 1 128 ? 38.433 -24.800 16.415 1.00 24.98 108 ARG A C 1
ATOM 761 O O . ARG A 1 128 ? 39.626 -24.562 16.600 1.00 23.60 108 ARG A O 1
ATOM 769 N N . PHE A 1 129 ? 37.979 -26.017 16.142 1.00 25.26 109 PHE A N 1
ATOM 770 C CA . PHE A 1 129 ? 38.901 -27.131 15.982 1.00 24.87 109 PHE A CA 1
ATOM 771 C C . PHE A 1 129 ? 39.702 -26.807 14.729 1.00 23.02 109 PHE A C 1
ATOM 772 O O . PHE A 1 129 ? 39.204 -26.121 13.836 1.00 20.00 109 PHE A O 1
ATOM 780 N N . ILE A 1 130 ? 40.939 -27.285 14.665 1.00 21.34 110 ILE A N 1
ATOM 781 C CA . ILE A 1 130 ? 41.784 -27.031 13.505 1.00 20.63 110 ILE A CA 1
ATOM 782 C C . ILE A 1 130 ? 42.417 -28.320 12.994 1.00 19.96 110 ILE A C 1
ATOM 783 O O . ILE A 1 130 ? 42.635 -29.263 13.755 1.00 18.81 110 ILE A O 1
ATOM 788 N N . LEU A 1 131 ? 42.712 -28.354 11.700 1.00 17.40 111 LEU A N 1
ATOM 789 C CA . LEU A 1 131 ? 43.328 -29.525 11.094 1.00 20.73 111 LEU A CA 1
ATOM 790 C C . LEU A 1 131 ? 44.732 -29.744 11.645 1.00 21.49 111 LEU A C 1
ATOM 791 O O . LEU A 1 131 ? 45.509 -28.800 11.787 1.00 18.89 111 LEU A O 1
ATOM 796 N N . PRO A 1 132 ? 45.071 -30.998 11.976 1.00 18.93 112 PRO A N 1
ATOM 797 C CA . PRO A 1 132 ? 46.407 -31.287 12.503 1.00 17.24 112 PRO A CA 1
ATOM 798 C C . PRO A 1 132 ? 47.387 -31.326 11.331 1.00 18.09 112 PRO A C 1
ATOM 799 O O . PRO A 1 132 ? 47.233 -32.130 10.412 1.00 16.71 112 PRO A O 1
ATOM 803 N N . GLY A 1 133 ? 48.383 -30.449 11.353 1.00 16.42 113 GLY A N 1
ATOM 804 C CA . GLY A 1 133 ? 49.351 -30.424 10.271 1.00 17.55 113 GLY A CA 1
ATOM 805 C C . GLY A 1 133 ? 49.980 -29.055 10.135 1.00 18.02 113 GLY A C 1
ATOM 806 O O . GLY A 1 133 ? 50.182 -28.366 11.133 1.00 22.60 113 GLY A O 1
ATOM 807 N N . GLY A 1 134 ? 50.285 -28.659 8.903 1.00 14.98 114 GLY A N 1
ATOM 808 C CA . GLY A 1 134 ? 50.886 -27.356 8.668 1.00 19.29 114 GLY A CA 1
ATOM 809 C C . GLY A 1 134 ? 52.342 -27.507 8.278 1.00 23.85 114 GLY A C 1
ATOM 810 O O . GLY A 1 134 ? 52.658 -27.919 7.164 1.00 24.26 114 GLY A O 1
ATOM 811 N N . SER A 1 135 ? 53.237 -27.171 9.197 1.00 26.12 115 SER A N 1
ATOM 812 C CA . SER A 1 135 ? 54.668 -27.300 8.943 1.00 22.24 115 SER A CA 1
ATOM 813 C C . SER A 1 135 ? 55.046 -28.741 9.252 1.00 20.41 115 SER A C 1
ATOM 814 O O . SER A 1 135 ? 54.305 -29.439 9.937 1.00 17.73 115 SER A O 1
ATOM 817 N N . GLU A 1 136 ? 56.191 -29.191 8.750 1.00 19.11 116 GLU A N 1
ATOM 818 C CA . GLU A 1 136 ? 56.639 -30.552 9.021 1.00 19.16 116 GLU A CA 1
ATOM 819 C C . GLU A 1 136 ? 56.803 -30.783 10.520 1.00 19.18 116 GLU A C 1
ATOM 820 O O . GLU A 1 136 ? 56.436 -31.834 11.039 1.00 19.62 116 GLU A O 1
ATOM 826 N N . ALA A 1 137 ? 57.365 -29.793 11.206 1.00 20.01 117 ALA A N 1
ATOM 827 C CA . ALA A 1 137 ? 57.587 -29.883 12.645 1.00 19.14 117 ALA A CA 1
ATOM 828 C C . ALA A 1 137 ? 56.268 -30.004 13.405 1.00 15.72 117 ALA A C 1
ATOM 829 O O . ALA A 1 137 ? 56.090 -30.905 14.224 1.00 17.19 117 ALA A O 1
ATOM 831 N N . ALA A 1 138 ? 55.344 -29.089 13.140 1.00 15.35 118 ALA A N 1
ATOM 832 C CA . ALA A 1 138 ? 54.052 -29.122 13.813 1.00 14.66 118 ALA A CA 1
ATOM 833 C C . ALA A 1 138 ? 53.337 -30.443 13.537 1.00 16.19 118 ALA A C 1
ATOM 834 O O . ALA A 1 138 ? 52.756 -31.043 14.444 1.00 16.43 118 ALA A O 1
ATOM 836 N N . ALA A 1 139 ? 53.387 -30.896 12.287 1.00 15.45 119 ALA A N 1
ATOM 837 C CA . ALA A 1 139 ? 52.726 -32.141 11.906 1.00 13.15 119 ALA A CA 1
ATOM 838 C C . ALA A 1 139 ? 53.250 -33.328 12.707 1.00 13.55 119 ALA A C 1
ATOM 839 O O . ALA A 1 139 ? 52.464 -34.140 13.187 1.00 13.63 119 ALA A O 1
ATOM 841 N N . THR A 1 140 ? 54.568 -33.439 12.846 1.00 14.36 120 THR A N 1
ATOM 842 C CA . THR A 1 140 ? 55.134 -34.543 13.616 1.00 17.43 120 THR A CA 1
ATOM 843 C C . THR A 1 140 ? 54.745 -34.407 15.085 1.00 14.51 120 THR A C 1
ATOM 844 O O . THR A 1 140 ? 54.529 -35.404 15.775 1.00 14.80 120 THR A O 1
ATOM 848 N N . ILE A 1 141 ? 54.649 -33.172 15.564 1.00 12.18 121 ILE A N 1
ATOM 849 C CA . ILE A 1 141 ? 54.250 -32.951 16.946 1.00 13.29 121 ILE A CA 1
ATOM 850 C C . ILE A 1 141 ? 52.802 -33.407 17.119 1.00 15.64 121 ILE A C 1
ATOM 851 O O . ILE A 1 141 ? 52.456 -34.010 18.133 1.00 12.88 121 ILE A O 1
ATOM 856 N N . HIS A 1 142 ? 51.954 -33.121 16.132 1.00 13.40 122 HIS A N 1
ATOM 857 C CA . HIS A 1 142 ? 50.558 -33.551 16.209 1.00 13.88 122 HIS A CA 1
ATOM 858 C C . HIS A 1 142 ? 50.473 -35.073 16.262 1.00 11.73 122 HIS A C 1
ATOM 859 O O . HIS A 1 142 ? 49.631 -35.628 16.968 1.00 13.67 122 HIS A O 1
ATOM 866 N N . ILE A 1 143 ? 51.332 -35.753 15.510 1.00 10.90 123 ILE A N 1
ATOM 867 C CA . ILE A 1 143 ? 51.316 -37.212 15.534 1.00 13.71 123 ILE A CA 1
ATOM 868 C C . ILE A 1 143 ? 51.726 -37.661 16.930 1.00 14.39 123 ILE A C 1
ATOM 869 O O . ILE A 1 143 ? 51.089 -38.531 17.527 1.00 12.85 123 ILE A O 1
ATOM 874 N N . ALA A 1 144 ? 52.786 -37.053 17.458 1.00 13.72 124 ALA A N 1
ATOM 875 C CA . ALA A 1 144 ? 53.257 -37.394 18.793 1.00 11.14 124 ALA A CA 1
ATOM 876 C C . ALA A 1 144 ? 52.106 -37.221 19.775 1.00 15.65 124 ALA A C 1
ATOM 877 O O . ALA A 1 144 ? 51.878 -38.064 20.644 1.00 16.80 124 ALA A O 1
ATOM 879 N N . ARG A 1 145 ? 51.374 -36.121 19.624 1.00 15.08 125 ARG A N 1
ATOM 880 C CA . ARG A 1 145 ? 50.239 -35.833 20.493 1.00 12.74 125 ARG A CA 1
ATOM 881 C C . ARG A 1 145 ? 49.252 -36.996 20.503 1.00 12.57 125 ARG A C 1
ATOM 882 O O . ARG A 1 145 ? 48.816 -37.442 21.566 1.00 14.22 125 ARG A O 1
ATOM 890 N N . THR A 1 146 ? 48.903 -37.494 19.320 1.00 14.23 126 THR A N 1
ATOM 891 C CA . THR A 1 146 ? 47.952 -38.596 19.233 1.00 13.95 126 THR A CA 1
ATOM 892 C C . THR A 1 146 ? 48.505 -39.900 19.813 1.00 15.71 126 THR A C 1
ATOM 893 O O . THR A 1 146 ? 47.752 -40.710 20.362 1.00 16.64 126 THR A O 1
ATOM 897 N N . VAL A 1 147 ? 49.814 -40.109 19.707 1.00 17.47 127 VAL A N 1
ATOM 898 C CA . VAL A 1 147 ? 50.408 -41.330 20.249 1.00 14.25 127 VAL A CA 1
ATOM 899 C C . VAL A 1 147 ? 50.462 -41.243 21.779 1.00 14.73 127 VAL A C 1
ATOM 900 O O . VAL A 1 147 ? 50.295 -42.247 22.470 1.00 15.99 127 VAL A O 1
ATOM 904 N N . VAL A 1 148 ? 50.684 -40.041 22.305 1.00 16.53 128 VAL A N 1
ATOM 905 C CA . VAL A 1 148 ? 50.713 -39.851 23.756 1.00 14.73 128 VAL A CA 1
ATOM 906 C C . VAL A 1 148 ? 49.313 -40.136 24.306 1.00 15.84 128 VAL A C 1
ATOM 907 O O . VAL A 1 148 ? 49.163 -40.744 25.370 1.00 19.31 128 VAL A O 1
ATOM 911 N N . ARG A 1 149 ? 48.288 -39.699 23.577 1.00 15.56 129 ARG A N 1
ATOM 912 C CA . ARG A 1 149 ? 46.910 -39.940 24.004 1.00 16.82 129 ARG A CA 1
ATOM 913 C C . ARG A 1 149 ? 46.595 -41.432 23.944 1.00 16.35 129 ARG A C 1
ATOM 914 O O . ARG A 1 149 ? 45.827 -41.945 24.760 1.00 16.20 129 ARG A O 1
ATOM 922 N N . ARG A 1 150 ? 47.190 -42.128 22.980 1.00 13.22 130 ARG A N 1
ATOM 923 C CA . ARG A 1 150 ? 46.982 -43.568 22.860 1.00 13.94 130 ARG A CA 1
ATOM 924 C C . ARG A 1 150 ? 47.656 -44.234 24.065 1.00 15.76 130 ARG A C 1
ATOM 925 O O . ARG A 1 150 ? 47.138 -45.203 24.626 1.00 15.18 130 ARG A O 1
ATOM 933 N N . ALA A 1 151 ? 48.805 -43.700 24.470 1.00 15.26 131 ALA A N 1
ATOM 934 C CA . ALA A 1 151 ? 49.518 -44.237 25.625 1.00 16.22 131 ALA A CA 1
ATOM 935 C C . ALA A 1 151 ? 48.676 -43.997 26.877 1.00 16.58 131 ALA A C 1
ATOM 936 O O . ALA A 1 151 ? 48.619 -44.842 27.768 1.00 16.27 131 ALA A O 1
ATOM 938 N N . GLU A 1 152 ? 48.016 -42.843 26.933 1.00 16.30 132 GLU A N 1
ATOM 939 C CA . GLU A 1 152 ? 47.174 -42.497 28.074 1.00 18.47 132 GLU A CA 1
ATOM 940 C C . GLU A 1 152 ? 46.041 -43.507 28.250 1.00 19.25 132 GLU A C 1
ATOM 941 O O . GLU A 1 152 ? 45.704 -43.884 29.374 1.00 21.04 132 GLU A O 1
ATOM 947 N N . ARG A 1 153 ? 45.457 -43.947 27.141 1.00 14.09 133 ARG A N 1
ATOM 948 C CA . ARG A 1 153 ? 44.372 -44.913 27.207 1.00 17.44 133 ARG A CA 1
ATOM 949 C C . ARG A 1 153 ? 44.877 -46.230 27.791 1.00 17.29 133 ARG A C 1
ATOM 950 O O . ARG A 1 153 ? 44.198 -46.853 28.606 1.00 20.64 133 ARG A O 1
ATOM 958 N N . SER A 1 154 ? 46.071 -46.652 27.385 1.00 18.32 134 SER A N 1
ATOM 959 C CA . SER A 1 154 ? 46.637 -47.895 27.908 1.00 21.42 134 SER A CA 1
ATOM 960 C C . SER A 1 154 ? 46.926 -47.776 29.400 1.00 20.83 134 SER A C 1
ATOM 961 O O . SER A 1 154 ? 46.764 -48.738 30.150 1.00 25.28 134 SER A O 1
ATOM 964 N N . ILE A 1 155 ? 47.357 -46.597 29.831 1.00 19.43 135 ILE A N 1
ATOM 965 C CA . ILE A 1 155 ? 47.659 -46.373 31.240 1.00 18.22 135 ILE A CA 1
ATOM 966 C C . ILE A 1 155 ? 46.363 -46.404 32.054 1.00 24.38 135 ILE A C 1
ATOM 967 O O . ILE A 1 155 ? 46.331 -46.907 33.178 1.00 19.94 135 ILE A O 1
ATOM 972 N N . VAL A 1 156 ? 45.292 -45.870 31.479 1.00 20.63 136 VAL A N 1
ATOM 973 C CA . VAL A 1 156 ? 43.998 -45.870 32.150 1.00 21.31 136 VAL A CA 1
ATOM 974 C C . VAL A 1 156 ? 43.562 -47.315 32.373 1.00 23.38 136 VAL A C 1
ATOM 975 O O . VAL A 1 156 ? 43.064 -47.667 33.443 1.00 25.74 136 VAL A O 1
ATOM 979 N N . SER A 1 157 ? 43.761 -48.148 31.357 1.00 21.85 137 SER A N 1
ATOM 980 C CA . SER A 1 157 ? 43.406 -49.558 31.445 1.00 22.09 137 SER A CA 1
ATOM 981 C C . SER A 1 157 ? 44.277 -50.263 32.482 1.00 26.08 137 SER A C 1
ATOM 982 O O . SER A 1 157 ? 43.786 -51.068 33.275 1.00 25.77 137 SER A O 1
ATOM 985 N N . LEU A 1 158 ? 45.571 -49.958 32.475 1.00 24.61 138 LEU A N 1
ATOM 986 C CA . LEU A 1 158 ? 46.495 -50.567 33.427 1.00 24.97 138 LEU A CA 1
ATOM 987 C C . LEU A 1 158 ? 46.048 -50.270 34.854 1.00 25.99 138 LEU A C 1
ATOM 988 O O . LEU A 1 158 ? 45.970 -51.168 35.695 1.00 26.52 138 LEU A O 1
ATOM 993 N N . GLN A 1 159 ? 45.750 -49.000 35.113 1.00 24.91 139 GLN A N 1
ATOM 994 C CA . GLN A 1 159 ? 45.321 -48.555 36.431 1.00 26.45 139 GLN A CA 1
ATOM 995 C C . GLN A 1 159 ? 44.062 -49.266 36.928 1.00 29.82 139 GLN A C 1
ATOM 996 O O . GLN A 1 159 ? 43.807 -49.319 38.131 1.00 26.95 139 GLN A O 1
ATOM 1002 N N . LYS A 1 160 ? 43.272 -49.804 36.006 1.00 28.20 140 LYS A N 1
ATOM 1003 C CA . LYS A 1 160 ? 42.060 -50.515 36.389 1.00 30.48 140 LYS A CA 1
ATOM 1004 C C . LYS A 1 160 ? 42.393 -51.911 36.903 1.00 31.53 140 LYS A C 1
ATOM 1005 O O . LYS A 1 160 ? 41.566 -52.562 37.538 1.00 34.37 140 LYS A O 1
ATOM 1011 N N . GLU A 1 161 ? 43.610 -52.367 36.626 1.00 31.97 141 GLU A N 1
ATOM 1012 C CA . GLU A 1 161 ? 44.043 -53.691 37.055 1.00 34.03 141 GLU A CA 1
ATOM 1013 C C . GLU A 1 161 ? 44.992 -53.669 38.246 1.00 35.85 141 GLU A C 1
ATOM 1014 O O . GLU A 1 161 ? 44.872 -54.493 39.153 1.00 35.79 141 GLU A O 1
ATOM 1020 N N . VAL A 1 162 ? 45.937 -52.734 38.245 1.00 30.27 142 VAL A N 1
ATOM 1021 C CA . VAL A 1 162 ? 46.903 -52.646 39.334 1.00 30.88 142 VAL A CA 1
ATOM 1022 C C . VAL A 1 162 ? 47.185 -51.214 39.759 1.00 31.91 142 VAL A C 1
ATOM 1023 O O . VAL A 1 162 ? 46.744 -50.262 39.121 1.00 31.58 142 VAL A O 1
ATOM 1027 N N . LYS A 1 163 ? 47.925 -51.073 40.851 1.00 32.84 143 LYS A N 1
ATOM 1028 C CA . LYS A 1 163 ? 48.290 -49.763 41.355 1.00 32.69 143 LYS A CA 1
ATOM 1029 C C . LYS A 1 163 ? 49.439 -49.253 40.494 1.00 29.09 143 LYS A C 1
ATOM 1030 O O . LYS A 1 163 ? 50.328 -50.015 40.113 1.00 29.88 143 LYS A O 1
ATOM 1036 N N . ILE A 1 164 ? 49.406 -47.966 40.176 1.00 26.23 144 ILE A N 1
ATOM 1037 C CA . ILE A 1 164 ? 50.448 -47.352 39.364 1.00 24.83 144 ILE A CA 1
ATOM 1038 C C . ILE A 1 164 ? 50.770 -45.994 39.958 1.00 26.41 144 ILE A C 1
ATOM 1039 O O . ILE A 1 164 ? 50.083 -45.527 40.866 1.00 25.75 144 ILE A O 1
ATOM 1044 N N . ASN A 1 165 ? 51.819 -45.360 39.450 1.00 18.72 145 ASN A N 1
ATOM 1045 C CA . ASN A 1 165 ? 52.154 -44.028 39.910 1.00 20.71 145 ASN A CA 1
ATOM 1046 C C . ASN A 1 165 ? 51.131 -43.147 39.198 1.00 25.52 145 ASN A C 1
ATOM 1047 O O . ASN A 1 165 ? 51.261 -42.875 38.006 1.00 23.22 145 ASN A O 1
ATOM 1052 N N . GLU A 1 166 ? 50.103 -42.720 39.924 1.00 24.22 146 GLU A N 1
ATOM 1053 C CA . GLU A 1 166 ? 49.049 -41.898 39.339 1.00 29.81 146 GLU A CA 1
ATOM 1054 C C . GLU A 1 166 ? 49.562 -40.618 38.692 1.00 27.41 146 GLU A C 1
ATOM 1055 O O . GLU A 1 166 ? 48.919 -40.069 37.797 1.00 23.98 146 GLU A O 1
ATOM 1061 N N . VAL A 1 167 ? 50.718 -40.144 39.141 1.00 23.82 147 VAL A N 1
ATOM 1062 C CA . VAL A 1 167 ? 51.294 -38.924 38.589 1.00 21.47 147 VAL A CA 1
ATOM 1063 C C . VAL A 1 167 ? 51.626 -39.113 37.111 1.00 20.30 147 VAL A C 1
ATOM 1064 O O . VAL A 1 167 ? 51.558 -38.168 36.327 1.00 19.59 147 VAL A O 1
ATOM 1068 N N . VAL A 1 168 ? 51.981 -40.338 36.736 1.00 16.94 148 VAL A N 1
ATOM 1069 C CA . VAL A 1 168 ? 52.312 -40.645 35.349 1.00 19.70 148 VAL A CA 1
ATOM 1070 C C . VAL A 1 168 ? 51.091 -40.407 34.464 1.00 23.87 148 VAL A C 1
ATOM 1071 O O . VAL A 1 168 ? 51.206 -39.853 33.371 1.00 21.22 148 VAL A O 1
ATOM 1075 N N . LEU A 1 169 ? 49.921 -40.818 34.944 1.00 20.29 149 LEU A N 1
ATOM 1076 C CA . LEU A 1 169 ? 48.695 -40.632 34.183 1.00 21.78 149 LEU A CA 1
ATOM 1077 C C . LEU A 1 169 ? 48.417 -39.143 34.015 1.00 20.80 149 LEU A C 1
ATOM 1078 O O . LEU A 1 169 ? 48.035 -38.694 32.935 1.00 18.87 149 LEU A O 1
ATOM 1083 N N . LYS A 1 170 ? 48.622 -38.374 35.080 1.00 20.23 150 LYS A N 1
ATOM 1084 C CA . LYS A 1 170 ? 48.397 -36.933 35.016 1.00 21.57 150 LYS A CA 1
ATOM 1085 C C . LYS A 1 170 ? 49.387 -36.273 34.062 1.00 18.14 150 LYS A C 1
ATOM 1086 O O . LYS A 1 170 ? 49.035 -35.349 33.326 1.00 20.72 150 LYS A O 1
ATOM 1092 N N . TYR A 1 171 ? 50.627 -36.752 34.082 1.00 16.01 151 TYR A N 1
ATOM 1093 C CA . TYR A 1 171 ? 51.670 -36.204 33.226 1.00 15.54 151 TYR A CA 1
ATOM 1094 C C . TYR A 1 171 ? 51.361 -36.433 31.746 1.00 15.45 151 TYR A C 1
ATOM 1095 O O . TYR A 1 171 ? 51.425 -35.501 30.943 1.00 15.02 151 TYR A O 1
ATOM 1104 N N . VAL A 1 172 ? 51.040 -37.671 31.376 1.00 14.99 152 VAL A N 1
ATOM 1105 C CA . VAL A 1 172 ? 50.737 -37.960 29.976 1.00 17.14 152 VAL A CA 1
ATOM 1106 C C . VAL A 1 172 ? 49.486 -37.204 29.531 1.00 16.49 152 VAL A C 1
ATOM 1107 O O . VAL A 1 172 ? 49.370 -36.806 28.376 1.00 14.78 152 VAL A O 1
ATOM 1111 N N . ASN A 1 173 ? 48.552 -37.002 30.456 1.00 18.93 153 ASN A N 1
ATOM 1112 C CA . ASN A 1 173 ? 47.327 -36.278 30.148 1.00 19.73 153 ASN A CA 1
ATOM 1113 C C . ASN A 1 173 ? 47.662 -34.834 29.771 1.00 20.95 153 ASN A C 1
ATOM 1114 O O . ASN A 1 173 ? 47.183 -34.322 28.758 1.00 20.51 153 ASN A O 1
ATOM 1119 N N . ARG A 1 174 ? 48.503 -34.191 30.578 1.00 19.56 154 ARG A N 1
ATOM 1120 C CA . ARG A 1 174 ? 48.910 -32.809 30.324 1.00 20.61 154 ARG A CA 1
ATOM 1121 C C . ARG A 1 174 ? 49.826 -32.701 29.102 1.00 18.88 154 ARG A C 1
ATOM 1122 O O . ARG A 1 174 ? 49.767 -31.728 28.349 1.00 16.64 154 ARG A O 1
ATOM 1130 N N . LEU A 1 175 ? 50.678 -33.701 28.907 1.00 17.24 155 LEU A N 1
ATOM 1131 C CA . LEU A 1 175 ? 51.606 -33.675 27.783 1.00 17.06 155 LEU A CA 1
ATOM 1132 C C . LEU A 1 175 ? 50.924 -33.518 26.423 1.00 15.80 155 LEU A C 1
ATOM 1133 O O . LEU A 1 175 ? 51.433 -32.807 25.561 1.00 16.50 155 LEU A O 1
ATOM 1138 N N . SER A 1 176 ? 49.782 -34.171 26.219 1.00 13.72 156 SER A N 1
ATOM 1139 C CA . SER A 1 176 ? 49.101 -34.046 24.931 1.00 13.55 156 SER A CA 1
ATOM 1140 C C . SER A 1 176 ? 48.617 -32.613 24.716 1.00 17.34 156 SER A C 1
ATOM 1141 O O . SER A 1 176 ? 48.608 -32.123 23.586 1.00 15.66 156 SER A O 1
ATOM 1144 N N . ASP A 1 177 ? 48.228 -31.934 25.794 1.00 16.26 157 ASP A N 1
ATOM 1145 C CA . ASP A 1 177 ? 47.781 -30.547 25.677 1.00 18.18 157 ASP A CA 1
ATOM 1146 C C . ASP A 1 177 ? 48.981 -29.653 25.363 1.00 18.94 157 ASP A C 1
ATOM 1147 O O . ASP A 1 177 ? 48.873 -28.692 24.600 1.00 20.01 157 ASP A O 1
ATOM 1152 N N . TYR A 1 178 ? 50.120 -29.969 25.973 1.00 18.30 158 TYR A N 1
ATOM 1153 C CA . TYR A 1 178 ? 51.348 -29.218 25.745 1.00 15.96 158 TYR A CA 1
ATOM 1154 C C . TYR A 1 178 ? 51.756 -29.354 24.274 1.00 14.64 158 TYR A C 1
ATOM 1155 O O . TYR A 1 178 ? 52.125 -28.374 23.627 1.00 15.98 158 TYR A O 1
ATOM 1164 N N . LEU A 1 179 ? 51.696 -30.577 23.757 1.00 11.80 159 LEU A N 1
ATOM 1165 C CA . LEU A 1 179 ? 52.069 -30.835 22.370 1.00 13.83 159 LEU A CA 1
ATOM 1166 C C . LEU A 1 179 ? 51.134 -30.108 21.418 1.00 14.49 159 LEU A C 1
ATOM 1167 O O . LEU A 1 179 ? 51.566 -29.565 20.402 1.00 14.79 159 LEU A O 1
ATOM 1172 N N . PHE A 1 180 ? 49.850 -30.088 21.746 1.00 12.57 160 PHE A N 1
ATOM 1173 C CA . PHE A 1 180 ? 48.899 -29.385 20.900 1.00 16.41 160 PHE A CA 1
ATOM 1174 C C . PHE A 1 180 ? 49.277 -27.902 20.887 1.00 17.11 160 PHE A C 1
ATOM 1175 O O . PHE A 1 180 ? 49.291 -27.257 19.837 1.00 14.02 160 PHE A O 1
ATOM 1183 N N . ALA A 1 181 ? 49.594 -27.374 22.065 1.00 17.73 161 ALA A N 1
ATOM 1184 C CA . ALA A 1 181 ? 49.954 -25.968 22.205 1.00 19.52 161 ALA A CA 1
ATOM 1185 C C . ALA A 1 181 ? 51.197 -25.574 21.415 1.00 16.11 161 ALA A C 1
ATOM 1186 O O . ALA A 1 181 ? 51.180 -24.572 20.697 1.00 15.97 161 ALA A O 1
ATOM 1188 N N . ILE A 1 182 ? 52.278 -26.341 21.533 1.00 13.12 162 ILE A N 1
ATOM 1189 C CA . ILE A 1 182 ? 53.476 -25.972 20.797 1.00 14.82 162 ILE A CA 1
ATOM 1190 C C . ILE A 1 182 ? 53.335 -26.227 19.302 1.00 15.19 162 ILE A C 1
ATOM 1191 O O . ILE A 1 182 ? 54.016 -25.594 18.500 1.00 16.04 162 ILE A O 1
ATOM 1196 N N . ALA A 1 183 ? 52.458 -27.148 18.919 1.00 15.04 163 ALA A N 1
ATOM 1197 C CA . ALA A 1 183 ? 52.262 -27.407 17.497 1.00 14.41 163 ALA A CA 1
ATOM 1198 C C . ALA A 1 183 ? 51.731 -26.120 16.866 1.00 14.54 163 ALA A C 1
ATOM 1199 O O . ALA A 1 183 ? 52.205 -25.691 15.815 1.00 16.63 163 ALA A O 1
ATOM 1201 N N . ARG A 1 184 ? 50.756 -25.496 17.521 1.00 13.30 164 ARG A N 1
ATOM 1202 C CA . ARG A 1 184 ? 50.180 -24.254 17.012 1.00 15.36 164 ARG A CA 1
ATOM 1203 C C . ARG A 1 184 ? 51.190 -23.113 17.060 1.00 15.30 164 ARG A C 1
ATOM 1204 O O . ARG A 1 184 ? 51.206 -22.257 16.180 1.00 19.23 164 ARG A O 1
ATOM 1212 N N . VAL A 1 185 ? 52.030 -23.097 18.090 1.00 16.49 165 VAL A N 1
ATOM 1213 C CA . VAL A 1 185 ? 53.044 -22.053 18.216 1.00 15.51 165 VAL A CA 1
ATOM 1214 C C . VAL A 1 185 ? 54.091 -22.210 17.119 1.00 19.65 165 VAL A C 1
ATOM 1215 O O . VAL A 1 185 ? 54.525 -21.224 16.515 1.00 19.59 165 VAL A O 1
ATOM 1219 N N . ILE A 1 186 ? 54.495 -23.453 16.865 1.00 16.84 166 ILE A N 1
ATOM 1220 C CA . ILE A 1 186 ? 55.484 -23.740 15.831 1.00 16.15 166 ILE A CA 1
ATOM 1221 C C . ILE A 1 186 ? 54.972 -23.216 14.490 1.00 16.69 166 ILE A C 1
ATOM 1222 O O . ILE A 1 186 ? 55.698 -22.542 13.756 1.00 16.50 166 ILE A O 1
ATOM 1227 N N . ASN A 1 187 ? 53.718 -23.524 14.169 1.00 18.21 167 ASN A N 1
ATOM 1228 C CA . ASN A 1 187 ? 53.138 -23.053 12.919 1.00 13.08 167 ASN A CA 1
ATOM 1229 C C . ASN A 1 187 ? 53.103 -21.529 12.889 1.00 17.44 167 ASN A C 1
ATOM 1230 O O . ASN A 1 187 ? 53.438 -20.908 11.878 1.00 16.69 167 ASN A O 1
ATOM 1235 N N . ALA A 1 188 ? 52.700 -20.927 14.001 1.00 16.07 168 ALA A N 1
ATOM 1236 C CA . ALA A 1 188 ? 52.635 -19.474 14.078 1.00 20.04 168 ALA A CA 1
ATOM 1237 C C . ALA A 1 188 ? 54.015 -18.869 13.820 1.00 18.21 168 ALA A C 1
ATOM 1238 O O . ALA A 1 188 ? 54.154 -17.906 13.065 1.00 20.99 168 ALA A O 1
ATOM 1240 N N . ARG A 1 189 ? 55.039 -19.438 14.440 1.00 16.83 169 ARG A N 1
ATOM 1241 C CA . ARG A 1 189 ? 56.389 -18.926 14.253 1.00 19.94 169 ARG A CA 1
ATOM 1242 C C . ARG A 1 189 ? 56.870 -19.107 12.814 1.00 23.03 169 ARG A C 1
ATOM 1243 O O . ARG A 1 189 ? 57.729 -18.365 12.349 1.00 19.17 169 ARG A O 1
ATOM 1251 N N . LEU A 1 190 ? 56.311 -20.090 12.112 1.00 18.48 170 LEU A N 1
ATOM 1252 C CA . LEU A 1 190 ? 56.680 -20.347 10.723 1.00 19.97 170 LEU A CA 1
ATOM 1253 C C . LEU A 1 190 ? 55.703 -19.658 9.768 1.00 20.78 170 LEU A C 1
ATOM 1254 O O . LEU A 1 190 ? 55.744 -19.869 8.554 1.00 21.74 170 LEU A O 1
ATOM 1259 N N . GLN A 1 191 ? 54.830 -18.836 10.336 1.00 17.24 171 GLN A N 1
ATOM 1260 C CA . GLN A 1 191 ? 53.821 -18.102 9.583 1.00 23.00 171 GLN A CA 1
ATOM 1261 C C . GLN A 1 191 ? 52.869 -19.009 8.820 1.00 23.78 171 GLN A C 1
ATOM 1262 O O . GLN A 1 191 ? 52.459 -18.699 7.704 1.00 22.66 171 GLN A O 1
ATOM 1268 N N . VAL A 1 192 ? 52.525 -20.136 9.434 1.00 24.68 172 VAL A N 1
ATOM 1269 C CA . VAL A 1 192 ? 51.594 -21.091 8.847 1.00 20.74 172 VAL A CA 1
ATOM 1270 C C . VAL A 1 192 ? 50.274 -20.903 9.594 1.00 22.62 172 VAL A C 1
ATOM 1271 O O . VAL A 1 192 ? 50.204 -21.103 10.809 1.00 22.17 172 VAL A O 1
ATOM 1275 N N . LYS A 1 193 ? 49.232 -20.501 8.877 1.00 21.86 173 LYS A N 1
ATOM 1276 C CA . LYS A 1 193 ? 47.934 -20.279 9.509 1.00 23.80 173 LYS A CA 1
ATOM 1277 C C . LYS A 1 193 ? 47.180 -21.570 9.803 1.00 24.75 173 LYS A C 1
ATOM 1278 O O . LYS A 1 193 ? 47.244 -22.529 9.031 1.00 20.73 173 LYS A O 1
ATOM 1284 N N . ASP A 1 194 ? 46.477 -21.596 10.932 1.00 26.68 174 ASP A N 1
ATOM 1285 C CA . ASP A 1 194 ? 45.690 -22.769 11.289 1.00 30.55 174 ASP A CA 1
ATOM 1286 C C . ASP A 1 194 ? 44.564 -22.857 10.266 1.00 28.06 174 ASP A C 1
ATOM 1287 O O . ASP A 1 194 ? 44.149 -21.840 9.708 1.00 22.63 174 ASP A O 1
ATOM 1292 N N . VAL A 1 195 ? 44.087 -24.070 10.011 1.00 23.36 175 VAL A N 1
ATOM 1293 C CA . VAL A 1 195 ? 42.984 -24.283 9.082 1.00 18.11 175 VAL A CA 1
ATOM 1294 C C . VAL A 1 195 ? 41.824 -24.772 9.936 1.00 22.38 175 VAL A C 1
ATOM 1295 O O . VAL A 1 195 ? 41.866 -25.879 10.477 1.00 19.12 175 VAL A O 1
ATOM 1299 N N . GLU A 1 196 ? 40.800 -23.937 10.076 1.00 18.75 176 GLU A N 1
ATOM 1300 C CA . GLU A 1 196 ? 39.651 -24.294 10.896 1.00 19.97 176 GLU A CA 1
ATOM 1301 C C . GLU A 1 196 ? 38.714 -25.298 10.241 1.00 18.38 176 GLU A C 1
ATOM 1302 O O . GLU A 1 196 ? 38.463 -25.248 9.036 1.00 19.05 176 GLU A O 1
ATOM 1308 N N . TYR A 1 197 ? 38.212 -26.211 11.066 1.00 19.23 177 TYR A N 1
ATOM 1309 C CA . TYR A 1 197 ? 37.272 -27.255 10.669 1.00 17.13 177 TYR A CA 1
ATOM 1310 C C . TYR A 1 197 ? 36.141 -26.580 9.887 1.00 20.51 177 TYR A C 1
ATOM 1311 O O . TYR A 1 197 ? 35.585 -25.586 10.348 1.00 18.52 177 TYR A O 1
ATOM 1320 N N . ASN A 1 198 ? 35.801 -27.106 8.711 1.00 19.14 178 ASN A N 1
ATOM 1321 C CA . ASN A 1 198 ? 34.764 -26.475 7.897 1.00 20.73 178 ASN A CA 1
ATOM 1322 C C . ASN A 1 198 ? 33.321 -26.530 8.408 1.00 22.46 178 ASN A C 1
ATOM 1323 O O . ASN A 1 198 ? 32.426 -25.947 7.795 1.00 19.90 178 ASN A O 1
ATOM 1328 N N . ARG A 1 199 ? 33.075 -27.230 9.509 1.00 19.75 179 ARG A N 1
ATOM 1329 C CA . ARG A 1 199 ? 31.723 -27.249 10.062 1.00 20.27 179 ARG A CA 1
ATOM 1330 C C . ARG A 1 199 ? 31.765 -26.023 10.970 1.00 20.44 179 ARG A C 1
ATOM 1331 O O . ARG A 1 199 ? 31.977 -26.121 12.178 1.00 19.30 179 ARG A O 1
ATOM 1339 N N . SER A 1 200 ? 31.584 -24.864 10.345 1.00 17.73 180 SER A N 1
ATOM 1340 C CA . SER A 1 200 ? 31.663 -23.564 11.002 1.00 21.90 180 SER A CA 1
ATOM 1341 C C . SER A 1 200 ? 30.851 -23.289 12.265 1.00 21.43 180 SER A C 1
ATOM 1342 O O . SER A 1 200 ? 31.163 -22.347 12.994 1.00 21.52 180 SER A O 1
ATOM 1345 N N . ALA A 1 201 ? 29.826 -24.088 12.539 1.00 15.60 181 ALA A N 1
ATOM 1346 C CA . ALA A 1 201 ? 29.023 -23.855 13.734 1.00 21.43 181 ALA A CA 1
ATOM 1347 C C . ALA A 1 201 ? 29.539 -24.630 14.942 1.00 24.67 181 ALA A C 1
ATOM 1348 O O . ALA A 1 201 ? 29.052 -24.448 16.056 1.00 25.22 181 ALA A O 1
ATOM 1350 N N . VAL A 1 202 ? 30.527 -25.492 14.729 1.00 23.53 182 VAL A N 1
ATOM 1351 C CA . VAL A 1 202 ? 31.072 -26.268 15.834 1.00 27.74 182 VAL A CA 1
ATOM 1352 C C . VAL A 1 202 ? 31.978 -25.394 16.695 1.00 36.00 182 VAL A C 1
ATOM 1353 O O . VAL A 1 202 ? 32.699 -24.546 16.126 1.00 38.63 182 VAL A O 1
ATOM 1357 N N . GLY B 1 31 ? 39.276 -40.203 35.003 1.00 47.62 11 GLY B N 1
ATOM 1358 C CA . GLY B 1 31 ? 39.052 -41.618 34.581 1.00 49.53 11 GLY B CA 1
ATOM 1359 C C . GLY B 1 31 ? 38.051 -41.747 33.447 1.00 49.69 11 GLY B C 1
ATOM 1360 O O . GLY B 1 31 ? 38.021 -42.759 32.744 1.00 46.62 11 GLY B O 1
ATOM 1361 N N . THR B 1 32 ? 37.224 -40.722 33.270 1.00 46.88 12 THR B N 1
ATOM 1362 C CA . THR B 1 32 ? 36.221 -40.725 32.211 1.00 46.16 12 THR B CA 1
ATOM 1363 C C . THR B 1 32 ? 36.274 -39.427 31.416 1.00 42.66 12 THR B C 1
ATOM 1364 O O . THR B 1 32 ? 36.800 -38.419 31.886 1.00 40.80 12 THR B O 1
ATOM 1368 N N . THR B 1 33 ? 35.729 -39.459 30.206 1.00 39.15 13 THR B N 1
ATOM 1369 C CA . THR B 1 33 ? 35.705 -38.282 29.349 1.00 35.88 13 THR B CA 1
ATOM 1370 C C . THR B 1 33 ? 34.311 -38.103 28.754 1.00 34.73 13 THR B C 1
ATOM 1371 O O . THR B 1 33 ? 33.570 -39.072 28.577 1.00 29.12 13 THR B O 1
ATOM 1375 N N . SER B 1 34 ? 33.956 -36.862 28.448 1.00 34.42 14 SER B N 1
ATOM 1376 C CA . SER B 1 34 ? 32.644 -36.576 27.887 1.00 38.07 14 SER B CA 1
ATOM 1377 C C . SER B 1 34 ? 32.601 -36.758 26.378 1.00 36.69 14 SER B C 1
ATOM 1378 O O . SER B 1 34 ? 33.538 -36.399 25.667 1.00 36.18 14 SER B O 1
ATOM 1381 N N . VAL B 1 35 ? 31.502 -37.333 25.904 1.00 34.60 15 VAL B N 1
ATOM 1382 C CA . VAL B 1 35 ? 31.284 -37.542 24.481 1.00 33.46 15 VAL B CA 1
ATOM 1383 C C . VAL B 1 35 ? 29.978 -36.823 24.166 1.00 33.75 15 VAL B C 1
ATOM 1384 O O . VAL B 1 35 ? 29.396 -36.187 25.044 1.00 36.19 15 VAL B O 1
ATOM 1388 N N . ILE B 1 36 ? 29.512 -36.913 22.928 1.00 34.97 16 ILE B N 1
ATOM 1389 C CA . ILE B 1 36 ? 28.278 -36.231 22.554 1.00 32.58 16 ILE B CA 1
ATOM 1390 C C . ILE B 1 36 ? 27.045 -37.022 22.973 1.00 32.13 16 ILE B C 1
ATOM 1391 O O . ILE B 1 36 ? 26.650 -37.986 22.314 1.00 31.69 16 ILE B O 1
ATOM 1396 N N . GLY B 1 37 ? 26.443 -36.609 24.085 1.00 35.01 17 GLY B N 1
ATOM 1397 C CA . GLY B 1 37 ? 25.259 -37.287 24.579 1.00 36.20 17 GLY B CA 1
ATOM 1398 C C . GLY B 1 37 ? 25.538 -38.189 25.765 1.00 38.37 17 GLY B C 1
ATOM 1399 O O . GLY B 1 37 ? 24.716 -39.042 26.107 1.00 39.95 17 GLY B O 1
ATOM 1400 N N . GLY B 1 38 ? 26.696 -38.009 26.393 1.00 38.13 18 GLY B N 1
ATOM 1401 C CA . GLY B 1 38 ? 27.039 -38.829 27.542 1.00 36.11 18 GLY B CA 1
ATOM 1402 C C . GLY B 1 38 ? 28.511 -38.792 27.908 1.00 37.37 18 GLY B C 1
ATOM 1403 O O . GLY B 1 38 ? 29.244 -37.890 27.501 1.00 40.39 18 GLY B O 1
ATOM 1404 N N . ARG B 1 39 ? 28.939 -39.777 28.693 1.00 36.20 19 ARG B N 1
ATOM 1405 C CA . ARG B 1 39 ? 30.329 -39.879 29.122 1.00 37.11 19 ARG B CA 1
ATOM 1406 C C . ARG B 1 39 ? 30.749 -41.340 29.124 1.00 36.18 19 ARG B C 1
ATOM 1407 O O . ARG B 1 39 ? 29.925 -42.234 29.323 1.00 34.38 19 ARG B O 1
ATOM 1415 N N . VAL B 1 40 ? 32.035 -41.579 28.896 1.00 33.55 20 VAL B N 1
ATOM 1416 C CA . VAL B 1 40 ? 32.568 -42.933 28.878 1.00 29.27 20 VAL B CA 1
ATOM 1417 C C . VAL B 1 40 ? 33.975 -42.912 29.461 1.00 32.52 20 VAL B C 1
ATOM 1418 O O . VAL B 1 40 ? 34.578 -41.846 29.598 1.00 31.12 20 VAL B O 1
ATOM 1422 N N . ASP B 1 41 ? 34.490 -44.086 29.812 1.00 30.10 21 ASP B N 1
ATOM 1423 C CA . ASP B 1 41 ? 35.838 -44.190 30.360 1.00 33.28 21 ASP B CA 1
ATOM 1424 C C . ASP B 1 41 ? 36.825 -43.753 29.279 1.00 30.23 21 ASP B C 1
ATOM 1425 O O . ASP B 1 41 ? 36.557 -43.911 28.088 1.00 27.01 21 ASP B O 1
ATOM 1430 N N . LYS B 1 42 ? 37.961 -43.203 29.694 1.00 30.59 22 LYS B N 1
ATOM 1431 C CA . LYS B 1 42 ? 38.966 -42.737 28.747 1.00 30.50 22 LYS B CA 1
ATOM 1432 C C . LYS B 1 42 ? 39.563 -43.843 27.883 1.00 29.19 22 LYS B C 1
ATOM 1433 O O . LYS B 1 42 ? 40.162 -43.566 26.841 1.00 27.99 22 LYS B O 1
ATOM 1439 N N . ASP B 1 43 ? 39.402 -45.094 28.305 1.00 25.06 23 ASP B N 1
ATOM 1440 C CA . ASP B 1 43 ? 39.935 -46.211 27.533 1.00 26.46 23 ASP B CA 1
ATOM 1441 C C . ASP B 1 43 ? 38.815 -46.987 26.835 1.00 29.00 23 ASP B C 1
ATOM 1442 O O . ASP B 1 43 ? 39.020 -48.103 26.350 1.00 26.65 23 ASP B O 1
ATOM 1447 N N . ASP B 1 44 ? 37.630 -46.383 26.778 1.00 26.59 24 ASP B N 1
ATOM 1448 C CA . ASP B 1 44 ? 36.483 -47.002 26.123 1.00 26.20 24 ASP B CA 1
ATOM 1449 C C . ASP B 1 44 ? 36.795 -47.173 24.638 1.00 26.10 24 ASP B C 1
ATOM 1450 O O . ASP B 1 44 ? 37.495 -46.344 24.047 1.00 20.73 24 ASP B O 1
ATOM 1455 N N . ILE B 1 45 ? 36.280 -48.244 24.038 1.00 20.93 25 ILE B N 1
ATOM 1456 C CA . ILE B 1 45 ? 36.518 -48.510 22.625 1.00 25.03 25 ILE B CA 1
ATOM 1457 C C . ILE B 1 45 ? 36.054 -47.344 21.755 1.00 24.69 25 ILE B C 1
ATOM 1458 O O . ILE B 1 45 ? 36.591 -47.122 20.666 1.00 22.82 25 ILE B O 1
ATOM 1463 N N . ARG B 1 46 ? 35.062 -46.596 22.235 1.00 20.81 26 ARG B N 1
ATOM 1464 C CA . ARG B 1 46 ? 34.563 -45.448 21.481 1.00 22.98 26 ARG B CA 1
ATOM 1465 C C . ARG B 1 46 ? 35.662 -44.395 21.395 1.00 22.21 26 ARG B C 1
ATOM 1466 O O . ARG B 1 46 ? 35.905 -43.824 20.332 1.00 20.29 26 ARG B O 1
ATOM 1474 N N . VAL B 1 47 ? 36.317 -44.142 22.526 1.00 21.73 27 VAL B N 1
ATOM 1475 C CA . VAL B 1 47 ? 37.402 -43.167 22.589 1.00 24.77 27 VAL B CA 1
ATOM 1476 C C . VAL B 1 47 ? 38.570 -43.659 21.745 1.00 21.88 27 VAL B C 1
ATOM 1477 O O . VAL B 1 47 ? 39.217 -42.882 21.045 1.00 21.26 27 VAL B O 1
ATOM 1481 N N . GLU B 1 48 ? 38.842 -44.957 21.816 1.00 18.69 28 GLU B N 1
ATOM 1482 C CA . GLU B 1 48 ? 39.930 -45.520 21.037 1.00 17.00 28 GLU B CA 1
ATOM 1483 C C . GLU B 1 48 ? 39.643 -45.304 19.560 1.00 18.01 28 GLU B C 1
ATOM 1484 O O . GLU B 1 48 ? 40.540 -44.994 18.777 1.00 18.29 28 GLU B O 1
ATOM 1490 N N . ALA B 1 49 ? 38.379 -45.467 19.184 1.00 19.55 29 ALA B N 1
ATOM 1491 C CA . ALA B 1 49 ? 37.983 -45.302 17.795 1.00 16.93 29 ALA B CA 1
ATOM 1492 C C . ALA B 1 49 ? 38.229 -43.892 17.272 1.00 16.01 29 ALA B C 1
ATOM 1493 O O . ALA B 1 49 ? 38.984 -43.709 16.318 1.00 17.48 29 ALA B O 1
ATOM 1495 N N . TYR B 1 50 ? 37.607 -42.883 17.873 1.00 1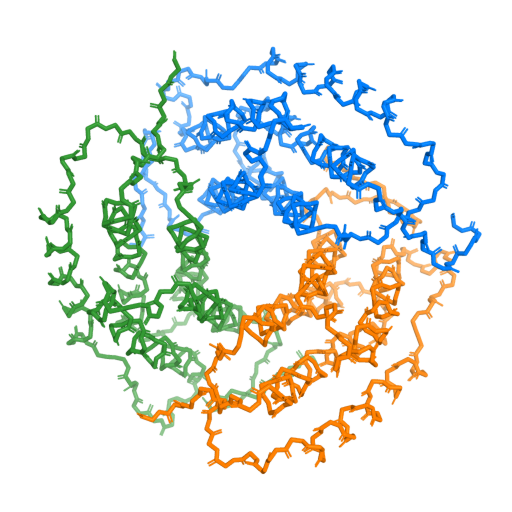8.89 30 TYR B N 1
ATOM 1496 C CA . TYR B 1 50 ? 37.827 -41.546 17.345 1.00 17.99 30 TYR B CA 1
ATOM 1497 C C . TYR B 1 50 ? 39.228 -41.044 17.643 1.00 17.04 30 TYR B C 1
ATOM 1498 O O . TYR B 1 50 ? 39.727 -40.162 16.955 1.00 14.84 30 TYR B O 1
ATOM 1507 N N . GLY B 1 51 ? 39.873 -41.631 18.647 1.00 16.15 31 GLY B N 1
ATOM 1508 C CA . GLY B 1 51 ? 41.234 -41.241 18.965 1.00 17.48 31 GLY B CA 1
ATOM 1509 C C . GLY B 1 51 ? 42.176 -41.711 17.864 1.00 19.22 31 GLY B C 1
ATOM 1510 O O . GLY B 1 51 ? 43.146 -41.030 17.521 1.00 19.14 31 GLY B O 1
ATOM 1511 N N . THR B 1 52 ? 41.887 -42.880 17.297 1.00 17.67 32 THR B N 1
ATOM 1512 C CA . THR B 1 52 ? 42.720 -43.425 16.231 1.00 14.65 32 THR B CA 1
ATOM 1513 C C . THR B 1 52 ? 42.409 -42.726 14.910 1.00 14.87 32 THR B C 1
ATOM 1514 O O . THR B 1 52 ? 43.238 -42.695 14.004 1.00 14.95 32 THR B O 1
ATOM 1518 N N . ILE B 1 53 ? 41.206 -42.169 14.798 1.00 13.39 33 ILE B N 1
ATOM 1519 C CA . ILE B 1 53 ? 40.837 -41.421 13.596 1.00 13.65 33 ILE B CA 1
ATOM 1520 C C . ILE B 1 53 ? 41.711 -40.165 13.646 1.00 13.17 33 ILE B C 1
ATOM 1521 O O . ILE B 1 53 ? 42.255 -39.716 12.639 1.00 11.79 33 ILE B O 1
ATOM 1526 N N . ASP B 1 54 ? 41.838 -39.613 14.845 1.00 12.38 34 ASP B N 1
ATOM 1527 C CA . ASP B 1 54 ? 42.649 -38.421 15.070 1.00 14.01 34 ASP B CA 1
ATOM 1528 C C . ASP B 1 54 ? 44.098 -38.741 14.695 1.00 14.41 34 ASP B C 1
ATOM 1529 O O . ASP B 1 54 ? 44.769 -37.955 14.025 1.00 13.02 34 ASP B O 1
ATOM 1534 N N . GLU B 1 55 ? 44.568 -39.915 15.106 1.00 12.23 35 GLU B N 1
ATOM 1535 C CA . GLU B 1 55 ? 45.933 -40.323 14.807 1.00 13.91 35 GLU B CA 1
ATOM 1536 C C . GLU B 1 55 ? 46.140 -40.426 13.297 1.00 12.34 35 GLU B C 1
ATOM 1537 O O . GLU B 1 55 ? 47.167 -39.995 12.769 1.00 13.74 35 GLU B O 1
ATOM 1543 N N . ALA B 1 56 ? 45.154 -40.989 12.603 1.00 12.76 36 ALA B N 1
ATOM 1544 C CA . ALA B 1 56 ? 45.236 -41.138 11.153 1.00 12.01 36 ALA B CA 1
ATOM 1545 C C . ALA B 1 56 ? 45.218 -39.772 10.473 1.00 9.68 36 ALA B C 1
ATOM 1546 O O . ALA B 1 56 ? 45.953 -39.534 9.512 1.00 12.50 36 ALA B O 1
ATOM 1548 N N . ASN B 1 57 ? 44.377 -38.876 10.979 1.00 11.75 37 ASN B N 1
ATOM 1549 C CA . ASN B 1 57 ? 44.252 -37.532 10.424 1.00 10.15 37 ASN B CA 1
ATOM 1550 C C . ASN B 1 57 ? 45.583 -36.802 10.576 1.00 12.78 37 ASN B C 1
ATOM 1551 O O . ASN B 1 57 ? 45.988 -36.042 9.702 1.00 12.67 37 ASN B O 1
ATOM 1556 N N . SER B 1 58 ? 46.268 -37.046 11.688 1.00 14.26 38 SER B N 1
ATOM 1557 C CA . SER B 1 58 ? 47.554 -36.410 11.937 1.00 11.11 38 SER B CA 1
ATOM 1558 C C . SER B 1 58 ? 48.617 -36.951 10.985 1.00 13.57 38 SER B C 1
ATOM 1559 O O . SER B 1 58 ? 49.485 -36.207 10.534 1.00 13.32 38 SER B O 1
ATOM 1562 N N . HIS B 1 59 ? 48.546 -38.244 10.671 1.00 13.45 39 HIS B N 1
ATOM 1563 C CA . HIS B 1 59 ? 49.505 -38.831 9.743 1.00 15.11 39 HIS B CA 1
ATOM 1564 C C . HIS B 1 59 ? 49.286 -38.252 8.353 1.00 14.81 39 HIS B C 1
ATOM 1565 O O . HIS B 1 59 ? 50.235 -38.010 7.612 1.00 14.74 39 HIS B O 1
ATOM 1572 N N . ILE B 1 60 ? 48.026 -38.036 7.999 1.00 15.20 40 ILE B N 1
ATOM 1573 C CA . ILE B 1 60 ? 47.708 -37.460 6.701 1.00 15.43 40 ILE B CA 1
ATOM 1574 C C . ILE B 1 60 ? 48.224 -36.024 6.672 1.00 12.37 40 ILE B C 1
ATOM 1575 O O . ILE B 1 60 ? 48.724 -35.555 5.653 1.00 14.45 40 ILE B O 1
ATOM 1580 N N . GLY B 1 61 ? 48.113 -35.335 7.803 1.00 14.87 41 GLY B N 1
ATOM 1581 C CA . GLY B 1 61 ? 48.604 -33.970 7.882 1.00 13.62 41 GLY B CA 1
ATOM 1582 C C . GLY B 1 61 ? 50.097 -33.912 7.608 1.00 14.68 41 GLY B C 1
ATOM 1583 O O . GLY B 1 61 ? 50.587 -32.973 6.977 1.00 16.35 41 GLY B O 1
ATOM 1584 N N . TYR B 1 62 ? 50.833 -34.915 8.080 1.00 14.83 42 TYR B N 1
ATOM 1585 C CA . TYR B 1 62 ? 52.275 -34.950 7.854 1.00 12.95 42 TYR B CA 1
ATOM 1586 C C . TYR B 1 62 ? 52.568 -35.254 6.382 1.00 13.00 42 TYR B C 1
ATOM 1587 O O . TYR B 1 62 ? 53.393 -34.595 5.748 1.00 12.09 42 TYR B O 1
ATOM 1596 N N . ALA B 1 63 ? 51.885 -36.255 5.841 1.00 11.25 43 ALA B N 1
ATOM 1597 C CA . ALA B 1 63 ? 52.067 -36.633 4.446 1.00 8.80 43 ALA B CA 1
ATOM 1598 C C . ALA B 1 63 ? 51.820 -35.432 3.533 1.00 13.02 43 ALA B C 1
ATOM 1599 O O 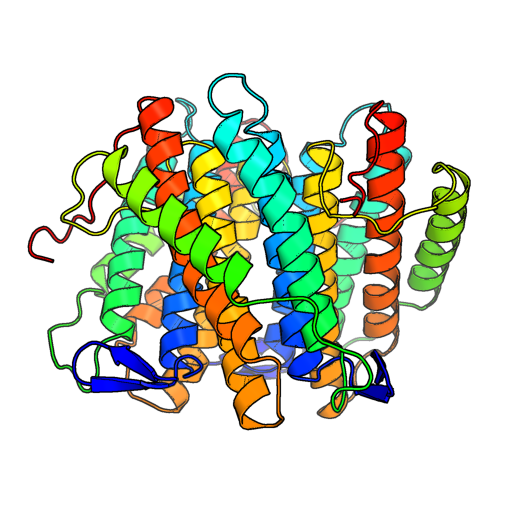. ALA B 1 63 ? 52.483 -35.270 2.508 1.00 12.23 43 ALA B O 1
ATOM 1601 N N . MET B 1 64 ? 50.867 -34.586 3.914 1.00 12.57 44 MET B N 1
ATOM 1602 C CA . MET B 1 64 ? 50.541 -33.410 3.119 1.00 11.98 44 MET B CA 1
ATOM 1603 C C . MET B 1 64 ? 51.716 -32.441 3.013 1.00 13.51 44 MET B C 1
ATOM 1604 O O . MET B 1 64 ? 51.903 -31.803 1.978 1.00 13.40 44 MET B O 1
ATOM 1609 N N . THR B 1 65 ? 52.517 -32.332 4.071 1.00 15.54 45 THR B N 1
ATOM 1610 C CA . THR B 1 65 ? 53.669 -31.432 4.030 1.00 14.56 45 THR B CA 1
ATOM 1611 C C . THR B 1 65 ? 54.661 -31.917 2.967 1.00 17.43 45 THR B C 1
ATOM 1612 O O . THR B 1 65 ? 55.489 -31.147 2.475 1.00 13.60 45 THR B O 1
ATOM 1616 N N . LYS B 1 66 ? 54.572 -33.195 2.605 1.00 13.86 46 LYS B N 1
ATOM 1617 C CA . LYS B 1 66 ? 55.470 -33.756 1.595 1.00 15.62 46 LYS B CA 1
ATOM 1618 C C . LYS B 1 66 ? 54.882 -33.629 0.194 1.00 15.77 46 LYS B C 1
ATOM 1619 O O . LYS B 1 66 ? 55.543 -33.944 -0.795 1.00 15.80 46 LYS B O 1
ATOM 1625 N N . LEU B 1 67 ? 53.638 -33.165 0.116 1.00 20.11 47 LEU B N 1
ATOM 1626 C CA . LEU B 1 67 ? 52.942 -33.030 -1.160 1.00 19.72 47 LEU B CA 1
ATOM 1627 C C . LEU B 1 67 ? 52.632 -31.582 -1.518 1.00 21.30 47 LEU B C 1
ATOM 1628 O O . LEU B 1 67 ? 51.634 -31.293 -2.183 1.00 20.47 47 LEU B O 1
ATOM 1633 N N . GLN B 1 68 ? 53.497 -30.674 -1.085 1.00 19.66 48 GLN B N 1
ATOM 1634 C CA . GLN B 1 68 ? 53.303 -29.259 -1.358 1.00 26.88 48 GLN B CA 1
ATOM 1635 C C . GLN B 1 68 ? 53.801 -28.852 -2.743 1.00 25.88 48 GLN B C 1
ATOM 1636 O O . GLN B 1 68 ? 53.669 -27.696 -3.138 1.00 31.99 48 GLN B O 1
ATOM 1642 N N . GLY B 1 69 ? 54.360 -29.807 -3.481 1.00 26.30 49 GLY B N 1
ATOM 1643 C CA . GLY B 1 69 ? 54.851 -29.516 -4.817 1.00 25.96 49 GLY B CA 1
ATOM 1644 C C . GLY B 1 69 ? 53.736 -29.106 -5.765 1.00 29.33 49 GLY B C 1
ATOM 1645 O O . GLY B 1 69 ? 52.582 -29.494 -5.585 1.00 23.08 49 GLY B O 1
ATOM 1646 N N . GLY B 1 70 ? 54.075 -28.316 -6.780 1.00 25.80 50 GLY B N 1
ATOM 1647 C CA . GLY B 1 70 ? 53.065 -27.878 -7.726 1.00 19.06 50 GLY B CA 1
ATOM 1648 C C . GLY B 1 70 ? 52.465 -29.031 -8.511 1.00 19.58 50 GLY B C 1
ATOM 1649 O O . GLY B 1 70 ? 51.384 -28.914 -9.082 1.00 22.47 50 GLY B O 1
ATOM 1650 N N . ALA B 1 71 ? 53.166 -30.156 -8.527 1.00 18.68 51 ALA B N 1
ATOM 1651 C CA . ALA B 1 71 ? 52.712 -31.333 -9.254 1.00 20.41 51 ALA B CA 1
ATOM 1652 C C . ALA B 1 71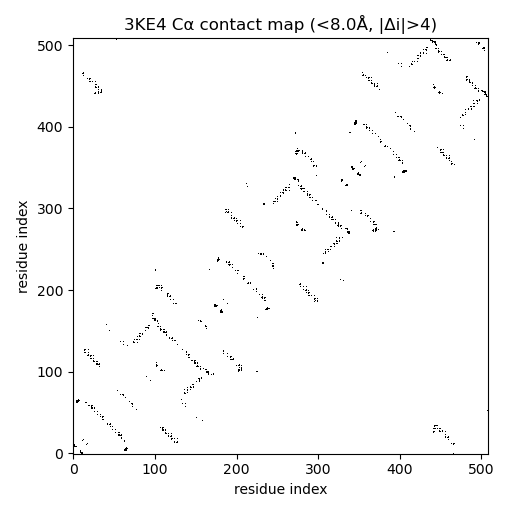 ? 51.622 -32.091 -8.515 1.00 16.61 51 ALA B C 1
ATOM 1653 O O . ALA B 1 71 ? 50.984 -32.975 -9.084 1.00 17.17 51 ALA B O 1
ATOM 1655 N N . PHE B 1 72 ? 51.396 -31.739 -7.254 1.00 14.29 52 PHE B N 1
ATOM 1656 C CA . PHE B 1 72 ? 50.402 -32.441 -6.451 1.00 15.26 52 PHE B CA 1
ATOM 1657 C C . PHE B 1 72 ? 49.327 -31.558 -5.847 1.00 16.83 52 PHE B C 1
ATOM 1658 O O . PHE B 1 72 ? 48.723 -31.923 -4.839 1.00 15.27 52 PHE B O 1
ATOM 1666 N N . ILE B 1 73 ? 49.077 -30.401 -6.444 1.00 15.46 53 ILE B N 1
ATOM 1667 C CA . ILE B 1 73 ? 48.071 -29.516 -5.883 1.00 15.06 53 ILE B CA 1
ATOM 1668 C C . ILE B 1 73 ? 46.721 -30.219 -5.768 1.00 12.24 53 ILE B C 1
ATOM 1669 O O . ILE B 1 73 ? 45.999 -30.032 -4.789 1.00 12.78 53 ILE B O 1
ATOM 1674 N N . ASP B 1 74 ? 46.386 -31.044 -6.754 1.00 13.44 54 ASP B N 1
ATOM 1675 C CA . ASP B 1 74 ? 45.120 -31.760 -6.711 1.00 15.02 54 ASP B CA 1
ATOM 1676 C C . ASP B 1 74 ? 45.058 -32.748 -5.545 1.00 14.65 54 ASP B C 1
ATOM 1677 O O . ASP B 1 74 ? 44.083 -32.773 -4.792 1.00 14.93 54 ASP B O 1
ATOM 1682 N N . ILE B 1 75 ? 46.100 -33.553 -5.384 1.00 15.19 55 ILE B N 1
ATOM 1683 C CA . ILE B 1 75 ? 46.120 -34.535 -4.302 1.00 13.04 55 ILE B CA 1
ATOM 1684 C C . ILE B 1 75 ? 46.157 -33.849 -2.940 1.00 11.45 55 ILE B C 1
ATOM 1685 O O . ILE B 1 75 ? 45.466 -34.265 -2.009 1.00 11.18 55 ILE B O 1
ATOM 1690 N N . TYR B 1 76 ? 46.954 -32.791 -2.825 1.00 14.50 56 TYR B N 1
ATOM 1691 C CA . TYR B 1 76 ? 47.049 -32.055 -1.568 1.00 15.40 56 TYR B CA 1
ATOM 1692 C C . TYR B 1 76 ? 45.683 -31.482 -1.201 1.00 16.46 56 TYR B C 1
ATOM 1693 O O . TYR B 1 76 ? 45.249 -31.552 -0.050 1.00 16.37 56 TYR B O 1
ATOM 1702 N N . ASN B 1 77 ? 45.009 -30.912 -2.194 1.00 15.21 57 ASN B N 1
ATOM 1703 C CA . ASN B 1 77 ? 43.698 -30.314 -1.984 1.00 13.13 57 ASN B CA 1
ATOM 1704 C C . ASN B 1 77 ? 42.663 -31.358 -1.551 1.00 14.31 57 ASN B C 1
ATOM 1705 O O . ASN B 1 77 ? 41.815 -31.086 -0.708 1.00 13.08 57 ASN B O 1
ATOM 1710 N N . GLU B 1 78 ? 42.742 -32.553 -2.126 1.00 11.14 58 GLU B N 1
ATOM 1711 C CA . GLU B 1 78 ? 41.810 -33.628 -1.790 1.00 12.96 58 GLU B CA 1
ATOM 1712 C C . GLU B 1 78 ? 42.088 -34.139 -0.385 1.00 11.90 58 GLU B C 1
ATOM 1713 O O . GLU B 1 78 ? 41.169 -34.448 0.376 1.00 13.81 58 GLU B O 1
ATOM 1719 N N . LEU B 1 79 ? 43.367 -34.223 -0.047 1.00 13.88 59 LEU B N 1
ATOM 1720 C CA . LEU B 1 79 ? 43.784 -34.681 1.272 1.00 13.48 59 LEU B CA 1
ATOM 1721 C C . LEU B 1 79 ? 43.296 -33.694 2.329 1.00 14.48 59 LEU B C 1
ATOM 1722 O O . LEU B 1 79 ? 42.810 -34.088 3.394 1.00 13.17 59 LEU B O 1
ATOM 1727 N N . GLU B 1 80 ? 43.426 -32.406 2.027 1.00 12.46 60 GLU B N 1
ATOM 1728 C CA . GLU B 1 80 ? 42.999 -31.366 2.954 1.00 10.94 60 GLU B CA 1
ATOM 1729 C C . GLU B 1 80 ? 41.513 -31.504 3.261 1.00 14.98 60 GLU B C 1
ATOM 1730 O O . GLU B 1 80 ? 41.092 -31.354 4.404 1.00 13.30 60 GLU B O 1
ATOM 1736 N N . ASN B 1 81 ? 40.716 -31.788 2.236 1.00 15.40 61 ASN B N 1
ATOM 1737 C CA . ASN B 1 81 ? 39.282 -31.952 2.429 1.00 14.00 61 ASN B CA 1
ATOM 1738 C C . ASN B 1 81 ? 39.019 -33.207 3.251 1.00 15.36 61 ASN B C 1
ATOM 1739 O O . ASN B 1 81 ? 38.142 -33.232 4.117 1.00 17.00 61 ASN B O 1
ATOM 1744 N N . ILE B 1 82 ? 39.786 -34.252 2.975 1.00 16.32 62 ILE B N 1
ATOM 1745 C CA . ILE B 1 82 ? 39.640 -35.502 3.706 1.00 15.02 62 ILE B CA 1
ATOM 1746 C C . ILE B 1 82 ? 39.892 -35.297 5.198 1.00 13.71 62 ILE B C 1
ATOM 1747 O O . ILE B 1 82 ? 39.290 -35.977 6.031 1.00 16.45 62 ILE B O 1
ATOM 1752 N N . GLN B 1 83 ? 40.770 -34.357 5.545 1.00 11.42 63 GLN B N 1
ATOM 1753 C CA . GLN B 1 83 ? 41.045 -34.096 6.955 1.00 10.90 63 GLN B CA 1
ATOM 1754 C C . GLN B 1 83 ? 39.791 -33.579 7.645 1.00 14.38 63 GLN B C 1
ATOM 1755 O O . GLN B 1 83 ? 39.522 -33.925 8.794 1.00 14.14 63 GLN B O 1
ATOM 1761 N N . HIS B 1 84 ? 39.031 -32.741 6.946 1.00 15.40 64 HIS B N 1
ATOM 1762 C CA . HIS B 1 84 ? 37.785 -32.218 7.501 1.00 13.19 64 HIS B CA 1
ATOM 1763 C C . HIS B 1 84 ? 36.808 -33.379 7.641 1.00 11.03 64 HIS B C 1
ATOM 1764 O O . HIS B 1 84 ? 36.105 -33.501 8.645 1.00 12.66 64 HIS B O 1
ATOM 1771 N N . GLU B 1 85 ? 36.758 -34.230 6.622 1.00 11.16 65 GLU B N 1
ATOM 1772 C CA . GLU B 1 85 ? 35.839 -35.359 6.646 1.00 11.73 65 GLU B CA 1
ATOM 1773 C C . GLU B 1 85 ? 36.207 -36.367 7.728 1.00 16.57 65 GLU B C 1
ATOM 1774 O O . GLU B 1 85 ? 35.357 -37.122 8.198 1.00 14.95 65 GLU B O 1
ATOM 1780 N N . LEU B 1 86 ? 37.473 -36.360 8.133 1.00 13.95 66 LEU B N 1
ATOM 1781 C CA . LEU B 1 86 ? 37.937 -37.249 9.187 1.00 16.39 66 LEU B CA 1
ATOM 1782 C C . LEU B 1 86 ? 37.447 -36.670 10.515 1.00 18.22 66 LEU B C 1
ATOM 1783 O O . LEU B 1 86 ? 37.144 -37.409 11.454 1.00 18.30 66 LEU B O 1
ATOM 1788 N N . PHE B 1 87 ? 37.367 -35.344 10.597 1.00 17.55 67 PHE B N 1
ATOM 1789 C CA . PHE B 1 87 ? 36.848 -34.716 11.807 1.00 14.19 67 PHE B CA 1
ATOM 1790 C C . PHE B 1 87 ? 35.369 -35.083 11.857 1.00 15.15 67 PHE B C 1
ATOM 1791 O O . PHE B 1 87 ? 34.822 -35.318 12.932 1.00 16.68 67 PHE B O 1
ATOM 1799 N N . ASP B 1 88 ? 34.728 -35.131 10.690 1.00 15.13 68 ASP B N 1
ATOM 1800 C CA . ASP B 1 88 ? 33.315 -35.512 10.618 1.00 16.90 68 ASP B CA 1
ATOM 1801 C C . ASP B 1 88 ? 33.174 -36.938 11.159 1.00 14.54 68 ASP B C 1
ATOM 1802 O O . ASP B 1 88 ? 32.257 -37.231 11.925 1.00 12.55 68 ASP B O 1
ATOM 1807 N N . CYS B 1 89 ? 34.084 -37.820 10.744 1.00 14.76 69 CYS B N 1
ATOM 1808 C CA . CYS B 1 89 ? 34.076 -39.214 11.189 1.00 13.88 69 CYS B CA 1
ATOM 1809 C C . CYS B 1 89 ? 34.246 -39.315 12.700 1.00 13.42 69 CYS B C 1
ATOM 1810 O O . CYS B 1 89 ? 33.519 -40.050 13.364 1.00 17.93 69 CYS B O 1
ATOM 1813 N N . GLY B 1 90 ? 35.223 -38.587 13.234 1.00 17.67 70 GLY B N 1
ATOM 1814 C CA . GLY B 1 90 ? 35.458 -38.610 14.667 1.00 16.43 70 GLY B CA 1
ATOM 1815 C C . GLY B 1 90 ? 34.258 -38.083 15.427 1.00 18.48 70 GLY B C 1
ATOM 1816 O O . GLY B 1 90 ? 33.867 -38.638 16.456 1.00 18.22 70 GLY B O 1
ATOM 1817 N N . GLY B 1 91 ? 33.675 -36.998 14.923 1.00 16.38 71 GLY B N 1
ATOM 1818 C CA . GLY B 1 91 ? 32.510 -36.423 15.567 1.00 18.88 71 GLY B CA 1
ATOM 1819 C C . GLY B 1 91 ? 31.353 -37.403 15.597 1.00 16.92 71 GLY B C 1
ATOM 1820 O O . GLY B 1 91 ? 30.710 -37.584 16.629 1.00 19.19 71 GLY B O 1
ATOM 1821 N N . ASP B 1 92 ? 31.084 -38.039 14.462 1.00 14.93 72 ASP B N 1
ATOM 1822 C CA . ASP B 1 92 ? 29.995 -39.010 14.372 1.00 16.00 72 ASP B CA 1
ATOM 1823 C C . ASP B 1 92 ? 30.198 -40.157 15.360 1.00 19.14 72 ASP B C 1
ATOM 1824 O O . ASP B 1 92 ? 29.256 -40.592 16.025 1.00 18.27 72 ASP B O 1
ATOM 1829 N N . LEU B 1 93 ? 31.431 -40.644 15.453 1.00 16.63 73 LEU B N 1
ATOM 1830 C CA . LEU B 1 93 ? 31.749 -41.748 16.354 1.00 18.28 73 LEU B CA 1
ATOM 1831 C C . LEU B 1 93 ? 31.600 -41.367 17.822 1.00 19.99 73 LEU B C 1
ATOM 1832 O O . LEU B 1 93 ? 31.463 -42.237 18.686 1.00 18.53 73 LEU B O 1
ATOM 1837 N N . ALA B 1 94 ? 31.619 -40.069 18.104 1.00 17.83 74 ALA B N 1
ATOM 1838 C CA . ALA B 1 94 ? 31.504 -39.592 19.478 1.00 19.55 74 ALA B CA 1
ATOM 1839 C C . ALA B 1 94 ? 30.059 -39.388 19.920 1.00 23.13 74 ALA B C 1
ATOM 1840 O O . ALA B 1 94 ? 29.800 -39.095 21.086 1.00 26.18 74 ALA B O 1
ATOM 1842 N N . ILE B 1 95 ? 29.123 -39.558 18.990 1.00 22.29 75 ILE B N 1
ATOM 1843 C CA . ILE B 1 95 ? 27.702 -39.370 19.283 1.00 20.66 75 ILE B CA 1
ATOM 1844 C C . ILE B 1 95 ? 27.038 -40.569 19.945 1.00 22.03 75 ILE B C 1
ATOM 1845 O O . ILE B 1 95 ? 27.043 -41.675 19.406 1.00 19.87 75 ILE B O 1
ATOM 1850 N N . VAL B 1 96 ? 26.451 -40.332 21.114 1.00 22.78 76 VAL B N 1
ATOM 1851 C CA . VAL B 1 96 ? 25.769 -41.385 21.853 1.00 26.25 76 VAL B CA 1
ATOM 1852 C C . VAL B 1 96 ? 24.264 -41.352 21.587 1.00 28.43 76 VAL B C 1
ATOM 1853 O O . VAL B 1 96 ? 23.606 -40.331 21.801 1.00 28.18 76 VAL B O 1
ATOM 1857 N N . GLU B 1 97 ? 23.732 -42.471 21.107 1.00 31.10 77 GLU B N 1
ATOM 1858 C CA . GLU B 1 97 ? 22.305 -42.592 20.827 1.00 34.90 77 GLU B CA 1
ATOM 1859 C C . GLU B 1 97 ? 21.775 -41.453 19.958 1.00 35.06 77 GLU B C 1
ATOM 1860 O O . GLU B 1 97 ? 20.755 -40.839 20.278 1.00 30.85 77 GLU B O 1
ATOM 1866 N N . GLN B 1 98 ? 22.472 -41.178 18.861 1.00 32.27 78 GLN B N 1
ATOM 1867 C CA . GLN B 1 98 ? 22.082 -40.124 17.928 1.00 32.77 78 GLN B CA 1
ATOM 1868 C C . GLN B 1 98 ? 21.650 -38.824 18.601 1.00 32.57 78 GLN B C 1
ATOM 1869 O O . GLN B 1 98 ? 20.616 -38.249 18.252 1.00 31.64 78 GLN B O 1
ATOM 1875 N N . LYS B 1 99 ? 22.445 -38.366 19.564 1.00 32.31 79 LYS B N 1
ATOM 1876 C CA . LYS B 1 99 ? 22.164 -37.124 20.277 1.00 30.83 79 LYS B CA 1
ATOM 1877 C C . LYS B 1 99 ? 22.012 -35.986 19.268 1.00 31.66 79 LYS B C 1
ATOM 1878 O O . LYS B 1 99 ? 21.131 -35.137 19.403 1.00 32.79 79 LYS B O 1
ATOM 1884 N N . ILE B 1 100 ? 22.889 -35.967 18.268 1.00 26.36 80 ILE B N 1
ATOM 1885 C CA . ILE B 1 100 ? 22.840 -34.957 17.217 1.00 22.83 80 ILE B CA 1
ATOM 1886 C C . ILE B 1 100 ? 23.012 -35.673 15.880 1.00 21.76 80 ILE B C 1
ATOM 1887 O O . ILE B 1 100 ? 23.435 -36.825 15.841 1.00 24.52 80 ILE B O 1
ATOM 1892 N N . PRO B 1 101 ? 22.676 -35.002 14.766 1.00 19.74 81 PRO B N 1
ATOM 1893 C CA . PRO B 1 101 ? 22.793 -35.596 13.430 1.00 19.53 81 PRO B CA 1
ATOM 1894 C C . PRO B 1 101 ? 24.192 -36.046 13.003 1.00 20.50 81 PRO B C 1
ATOM 1895 O O . PRO B 1 101 ? 25.199 -35.431 13.364 1.00 17.19 81 PRO B O 1
ATOM 1899 N N . TYR B 1 102 ? 24.237 -37.128 12.229 1.00 19.78 82 TYR B N 1
ATOM 1900 C CA . TYR B 1 102 ? 25.491 -37.656 11.691 1.00 22.54 82 TYR B CA 1
ATOM 1901 C C . TYR B 1 102 ? 25.851 -36.790 10.491 1.00 23.46 82 TYR B C 1
ATOM 1902 O O . TYR B 1 102 ? 24.959 -36.326 9.778 1.00 18.62 82 TYR B O 1
ATOM 1911 N N . LYS B 1 103 ? 27.146 -36.585 10.264 1.00 19.67 83 LYS B N 1
ATOM 1912 C CA . LYS B 1 103 ? 27.613 -35.764 9.150 1.00 19.73 83 LYS B CA 1
ATOM 1913 C C . LYS B 1 103 ? 28.177 -36.567 7.980 1.00 20.80 83 LYS B C 1
ATOM 1914 O O . LYS B 1 103 ? 28.144 -36.110 6.839 1.00 22.06 83 LYS B O 1
ATOM 1920 N N . VAL B 1 104 ? 28.708 -37.754 8.254 1.00 16.85 84 VAL B N 1
ATOM 1921 C CA . VAL B 1 104 ? 29.290 -38.566 7.192 1.00 15.83 84 VAL B CA 1
ATOM 1922 C C . VAL B 1 104 ? 28.201 -39.292 6.423 1.00 18.12 84 VAL B C 1
ATOM 1923 O O . VAL B 1 104 ? 27.425 -40.052 6.995 1.00 17.46 84 VAL B O 1
ATOM 1927 N N . THR B 1 105 ? 28.151 -39.049 5.118 1.00 18.19 85 THR B N 1
ATOM 1928 C CA . THR B 1 105 ? 27.140 -39.660 4.261 1.00 21.55 85 THR B CA 1
ATOM 1929 C C . THR B 1 105 ? 27.751 -40.489 3.140 1.00 23.90 85 THR B C 1
ATOM 1930 O O . THR B 1 105 ? 28.955 -40.436 2.894 1.00 19.79 85 THR B O 1
ATOM 1934 N N . ILE B 1 106 ? 26.904 -41.242 2.447 1.00 23.48 86 ILE B N 1
ATOM 1935 C CA . ILE B 1 106 ? 27.353 -42.087 1.350 1.00 20.40 86 ILE B CA 1
ATOM 1936 C C . ILE B 1 106 ? 27.908 -41.241 0.199 1.00 19.93 86 ILE B C 1
ATOM 1937 O O . ILE B 1 106 ? 28.664 -41.734 -0.637 1.00 19.21 86 ILE B O 1
ATOM 1942 N N . VAL B 1 107 ? 27.532 -39.965 0.165 1.00 16.67 87 VAL B N 1
ATOM 1943 C CA . VAL B 1 107 ? 27.998 -39.059 -0.879 1.00 21.05 87 VAL B CA 1
ATOM 1944 C C . VAL B 1 107 ? 29.517 -38.930 -0.811 1.00 22.33 87 VAL B C 1
ATOM 1945 O O . VAL B 1 107 ? 30.207 -38.965 -1.832 1.00 19.49 87 VAL B O 1
ATOM 1949 N N . MET B 1 108 ? 30.030 -38.786 0.405 1.00 17.66 88 MET B N 1
ATOM 1950 C CA . MET B 1 108 ? 31.461 -38.643 0.618 1.00 18.81 88 MET B CA 1
ATOM 1951 C C . MET B 1 108 ? 32.211 -39.924 0.273 1.00 19.83 88 MET B C 1
ATOM 1952 O O . MET B 1 108 ? 33.362 -39.878 -0.165 1.00 18.63 88 MET B O 1
ATOM 1957 N N . VAL B 1 109 ? 31.559 -41.067 0.474 1.00 17.66 89 VAL B N 1
ATOM 1958 C CA . VAL B 1 109 ? 32.171 -42.353 0.168 1.00 16.27 89 VAL B CA 1
ATOM 1959 C C . VAL B 1 109 ? 32.295 -42.519 -1.342 1.00 19.62 89 VAL B C 1
ATOM 1960 O O . VAL B 1 109 ? 33.326 -42.963 -1.851 1.00 17.59 89 VAL B O 1
ATOM 1964 N N . GLU B 1 110 ? 31.239 -42.157 -2.061 1.00 19.43 90 GLU B N 1
ATOM 1965 C CA . GLU B 1 110 ? 31.254 -42.285 -3.510 1.00 19.27 90 GLU B CA 1
ATOM 1966 C C . GLU B 1 110 ? 32.247 -41.309 -4.131 1.00 16.03 90 GLU B C 1
ATOM 1967 O O . GLU B 1 110 ? 32.827 -41.588 -5.180 1.00 19.38 90 GLU B O 1
ATOM 1973 N N . SER B 1 111 ? 32.459 -40.173 -3.479 1.00 16.57 91 SER B N 1
ATOM 1974 C CA . SER B 1 111 ? 33.421 -39.203 -3.988 1.00 20.90 91 SER B CA 1
ATOM 1975 C C . SER B 1 111 ? 34.814 -39.834 -3.976 1.00 19.78 91 SER B C 1
ATOM 1976 O O . SER B 1 111 ? 35.586 -39.673 -4.923 1.00 21.43 91 SER B O 1
ATOM 1979 N N . LEU B 1 112 ? 35.132 -40.553 -2.899 1.00 19.96 92 LEU B N 1
ATOM 1980 C CA . LEU B 1 112 ? 36.425 -41.224 -2.781 1.00 17.70 92 LEU B CA 1
ATOM 1981 C C . LEU B 1 112 ? 36.539 -42.313 -3.845 1.00 19.59 92 LEU B C 1
ATOM 1982 O O . LEU B 1 112 ? 37.588 -42.485 -4.462 1.00 18.50 92 LEU B O 1
ATOM 1987 N N . GLU B 1 113 ? 35.451 -43.052 -4.052 1.00 19.00 93 GLU B N 1
ATOM 1988 C CA . GLU B 1 113 ? 35.449 -44.130 -5.035 1.00 22.83 93 GLU B CA 1
ATOM 1989 C C . GLU B 1 113 ? 35.744 -43.628 -6.448 1.00 18.54 93 GLU B C 1
ATOM 1990 O O . GLU B 1 113 ? 36.461 -44.282 -7.202 1.00 19.71 93 GLU B O 1
ATOM 1996 N N . ARG B 1 114 ? 35.204 -42.467 -6.805 1.00 19.03 94 ARG B N 1
ATOM 1997 C CA . ARG B 1 114 ? 35.451 -41.912 -8.131 1.00 21.95 94 ARG B CA 1
ATOM 1998 C C . ARG B 1 114 ? 36.915 -41.519 -8.282 1.00 23.00 94 ARG B C 1
ATOM 1999 O O . ARG B 1 114 ? 37.500 -41.679 -9.355 1.00 20.95 94 ARG B O 1
ATOM 2007 N N . LYS B 1 115 ? 37.503 -40.993 -7.210 1.00 22.63 95 LYS B N 1
ATOM 2008 C CA . LYS B 1 115 ? 38.906 -40.595 -7.239 1.00 19.97 95 LYS B CA 1
ATOM 2009 C C . LYS B 1 115 ? 39.786 -41.838 -7.324 1.00 16.95 95 LYS B C 1
ATOM 2010 O O . LYS B 1 115 ? 40.791 -41.850 -8.033 1.00 20.39 95 LYS B O 1
ATOM 2016 N N . ILE B 1 116 ? 39.400 -42.887 -6.603 1.00 20.32 96 ILE B N 1
ATOM 2017 C CA . ILE B 1 116 ? 40.156 -44.133 -6.621 1.00 18.49 96 ILE B CA 1
ATOM 2018 C C . ILE B 1 116 ? 40.228 -44.680 -8.047 1.00 23.90 96 ILE B C 1
ATOM 2019 O O . ILE B 1 116 ? 41.290 -45.097 -8.511 1.00 19.38 96 ILE B O 1
ATOM 2024 N N . ASP B 1 117 ? 39.097 -44.670 -8.747 1.00 21.64 97 ASP B N 1
ATOM 2025 C CA . ASP B 1 117 ? 39.057 -45.162 -10.120 1.00 20.39 97 ASP B CA 1
ATOM 2026 C C . ASP B 1 117 ? 39.970 -44.347 -11.024 1.00 22.82 97 ASP B C 1
ATOM 2027 O O . ASP B 1 117 ? 40.714 -44.895 -11.837 1.00 21.88 97 ASP B O 1
ATOM 2032 N N . LEU B 1 118 ? 39.894 -43.031 -10.873 1.00 21.20 98 LEU B N 1
ATOM 2033 C CA . LEU B 1 118 ? 40.683 -42.107 -11.670 1.00 21.50 98 LEU B CA 1
ATOM 2034 C C . LEU B 1 118 ? 42.184 -42.305 -11.460 1.00 21.02 98 LEU B C 1
ATOM 2035 O O . LEU B 1 118 ? 42.959 -42.304 -12.419 1.00 18.80 98 LEU B O 1
ATOM 2040 N N . TYR B 1 119 ? 42.592 -42.472 -10.206 1.00 18.63 99 TYR B N 1
ATOM 2041 C CA . TYR B 1 119 ? 44.006 -42.661 -9.896 1.00 15.68 99 TYR B CA 1
ATOM 2042 C C . TYR B 1 119 ? 44.538 -44.025 -10.324 1.00 19.09 99 TYR B C 1
ATOM 2043 O O . TYR B 1 119 ? 45.697 -44.146 -10.717 1.00 21.55 99 TYR B O 1
ATOM 2052 N N . ILE B 1 120 ? 43.703 -45.054 -10.249 1.00 20.26 100 ILE B N 1
ATOM 2053 C CA . ILE B 1 120 ? 44.136 -46.375 -10.686 1.00 23.20 100 ILE B CA 1
ATOM 2054 C C . ILE B 1 120 ? 44.387 -46.284 -12.189 1.00 21.15 100 ILE B C 1
ATOM 2055 O O . ILE B 1 120 ? 45.277 -46.944 -12.730 1.00 19.69 100 ILE B O 1
ATOM 2060 N N . GLU B 1 121 ? 43.601 -45.447 -12.857 1.00 22.10 101 GLU B N 1
ATOM 2061 C CA . GLU B 1 121 ? 43.744 -45.261 -14.291 1.00 24.34 101 GLU B CA 1
ATOM 2062 C C . GLU B 1 121 ? 45.015 -44.477 -14.608 1.00 24.83 101 GLU B C 1
ATOM 2063 O O . GLU B 1 121 ? 45.703 -44.762 -15.591 1.00 22.57 101 GLU B O 1
ATOM 2069 N N . GLU B 1 122 ? 45.332 -43.492 -13.773 1.00 18.57 102 GLU B N 1
ATOM 2070 C CA . GLU B 1 122 ? 46.523 -42.680 -13.994 1.00 16.17 102 GLU B CA 1
ATOM 2071 C C . GLU B 1 122 ? 47.824 -43.454 -13.814 1.00 17.41 102 GLU B C 1
ATOM 2072 O O . GLU B 1 122 ? 48.743 -43.327 -14.622 1.00 19.12 102 GLU B O 1
ATOM 2078 N N . ALA B 1 123 ? 47.903 -44.244 -12.750 1.00 17.48 103 ALA B N 1
ATOM 2079 C CA . ALA B 1 123 ? 49.104 -45.019 -12.455 1.00 21.34 103 ALA B CA 1
ATOM 2080 C C . ALA B 1 123 ? 49.352 -46.135 -13.464 1.00 22.92 103 ALA B C 1
ATOM 2081 O O . ALA B 1 123 ? 48.430 -46.589 -14.146 1.00 18.75 103 ALA B O 1
ATOM 2083 N N . PRO B 1 124 ? 50.613 -46.589 -13.576 1.00 20.37 104 PRO B N 1
ATOM 2084 C CA . PRO B 1 124 ? 50.967 -47.664 -14.507 1.00 21.37 104 PRO B CA 1
ATOM 2085 C C . PRO B 1 124 ? 50.196 -48.911 -14.091 1.00 23.67 104 PRO B C 1
ATOM 2086 O O . PRO B 1 124 ? 49.699 -48.986 -12.970 1.00 22.24 104 PRO B O 1
ATOM 2090 N N . PRO B 1 125 ? 50.087 -49.908 -14.982 1.00 25.40 105 PRO B N 1
ATOM 2091 C CA . PRO B 1 125 ? 49.352 -51.116 -14.600 1.00 27.59 105 PRO B CA 1
ATOM 2092 C C . PRO B 1 125 ? 50.011 -51.823 -13.416 1.00 25.71 105 PRO B C 1
ATOM 2093 O O . PRO B 1 125 ? 51.232 -51.950 -13.357 1.00 29.79 105 PRO B O 1
ATOM 2097 N N . LEU B 1 126 ? 49.192 -52.268 -12.470 1.00 29.46 106 LEU B N 1
ATOM 2098 C CA . LEU B 1 126 ? 49.678 -52.965 -11.283 1.00 32.14 106 LEU B CA 1
ATOM 2099 C C . LEU B 1 126 ? 49.915 -54.433 -11.636 1.00 36.57 106 LEU B C 1
ATOM 2100 O O . LEU B 1 126 ? 48.972 -55.219 -11.725 1.00 37.18 106 LEU B O 1
ATOM 2105 N N . GLU B 1 127 ? 51.178 -54.797 -11.830 1.00 37.78 107 GLU B N 1
ATOM 2106 C CA . GLU B 1 127 ? 51.536 -56.159 -12.211 1.00 42.59 107 GLU B CA 1
ATOM 2107 C C . GLU B 1 127 ? 52.434 -56.884 -11.213 1.00 42.28 107 GLU B C 1
ATOM 2108 O O . GLU B 1 127 ? 52.952 -57.961 -11.508 1.00 42.35 107 GLU B O 1
ATOM 2114 N N . ARG B 1 128 ? 52.617 -56.303 -10.034 1.00 39.78 108 ARG B N 1
ATOM 2115 C CA . ARG B 1 128 ? 53.467 -56.912 -9.019 1.00 35.24 108 ARG B CA 1
ATOM 2116 C C . ARG B 1 128 ? 52.992 -56.496 -7.636 1.00 31.87 108 ARG B C 1
ATOM 2117 O O . ARG B 1 128 ? 52.309 -55.483 -7.490 1.00 25.10 108 ARG B O 1
ATOM 2125 N N . PHE B 1 129 ? 53.340 -57.282 -6.621 1.00 24.15 109 PHE B N 1
ATOM 2126 C CA . PHE B 1 129 ? 52.968 -56.926 -5.260 1.00 27.83 109 PHE B CA 1
ATOM 2127 C C . PHE B 1 129 ? 53.826 -55.728 -4.858 1.00 24.28 109 PHE B C 1
ATOM 2128 O O . PHE B 1 129 ? 55.037 -55.725 -5.058 1.00 24.32 109 PHE B O 1
ATOM 2136 N N . ILE B 1 130 ? 53.184 -54.707 -4.305 1.00 27.50 110 ILE B N 1
ATOM 2137 C CA . ILE B 1 130 ? 53.872 -53.488 -3.906 1.00 26.59 110 ILE B CA 1
ATOM 2138 C C . ILE B 1 130 ? 54.301 -53.470 -2.441 1.00 19.37 110 ILE B C 1
ATOM 2139 O O . ILE B 1 130 ? 53.555 -53.880 -1.558 1.00 22.72 110 ILE B O 1
ATOM 2144 N N . LEU B 1 131 ? 55.520 -53.006 -2.198 1.00 15.80 111 LEU B N 1
ATOM 2145 C CA . LEU B 1 131 ? 56.026 -52.872 -0.838 1.00 15.73 111 LEU B CA 1
ATOM 2146 C C . LEU B 1 131 ? 55.961 -51.373 -0.586 1.00 17.20 111 LEU B C 1
ATOM 2147 O O . LEU B 1 131 ? 56.207 -50.578 -1.496 1.00 14.09 111 LEU B O 1
ATOM 2152 N N . PRO B 1 132 ? 55.624 -50.966 0.647 1.00 15.93 112 PRO B N 1
ATOM 2153 C CA . PRO B 1 132 ? 55.526 -49.542 0.979 1.00 15.49 112 PRO B CA 1
ATOM 2154 C C . PRO B 1 132 ? 56.869 -48.824 0.895 1.00 16.75 112 PRO B C 1
ATOM 2155 O O . PRO B 1 132 ? 57.851 -49.258 1.494 1.00 19.51 112 PRO B O 1
ATOM 2159 N N . GLY B 1 133 ? 56.908 -47.727 0.146 1.00 14.41 113 GLY B N 1
ATOM 2160 C CA . GLY B 1 133 ? 58.142 -46.974 0.004 1.00 12.40 113 GLY B CA 1
ATOM 2161 C C . GLY B 1 133 ? 58.235 -46.291 -1.347 1.00 14.90 113 GLY B C 1
ATOM 2162 O O . GLY B 1 133 ? 57.230 -46.166 -2.051 1.00 13.55 113 GLY B O 1
ATOM 2163 N N . GLY B 1 134 ? 59.444 -45.865 -1.712 1.00 14.81 114 GLY B N 1
ATOM 2164 C CA . GLY B 1 134 ? 59.663 -45.177 -2.978 1.00 13.47 114 GLY B CA 1
ATOM 2165 C C . GLY B 1 134 ? 60.030 -43.733 -2.679 1.00 18.27 114 GLY B C 1
ATOM 2166 O O . GLY B 1 134 ? 61.007 -43.477 -1.971 1.00 15.07 114 GLY B O 1
ATOM 2167 N N . SER B 1 135 ? 59.264 -42.787 -3.215 1.00 14.91 115 SER B N 1
ATOM 2168 C CA . SER B 1 135 ? 59.511 -41.373 -2.933 1.00 15.08 115 SER B CA 1
ATOM 2169 C C . SER B 1 135 ? 59.115 -41.175 -1.468 1.00 14.60 115 SER B C 1
ATOM 2170 O O . SER B 1 135 ? 58.307 -41.935 -0.946 1.00 9.98 115 SER B O 1
ATOM 2173 N N . GLU B 1 136 ? 59.665 -40.165 -0.801 1.00 8.99 116 GLU B N 1
ATOM 2174 C CA . GLU B 1 136 ? 59.314 -39.945 0.595 1.00 15.17 116 GLU B CA 1
ATOM 2175 C C . GLU B 1 136 ? 57.828 -39.621 0.751 1.00 13.27 116 GLU B C 1
ATOM 2176 O O . GLU B 1 136 ? 57.206 -39.993 1.745 1.00 11.19 116 GLU B O 1
ATOM 2182 N N . ALA B 1 137 ? 57.253 -38.930 -0.230 1.00 11.27 117 ALA B N 1
ATOM 2183 C CA . ALA B 1 137 ? 55.840 -38.586 -0.150 1.00 12.47 117 ALA B CA 1
ATOM 2184 C C . ALA B 1 137 ? 54.983 -39.848 -0.202 1.00 10.95 117 ALA B C 1
ATOM 2185 O O . ALA B 1 137 ? 54.051 -40.009 0.585 1.00 13.25 117 ALA B O 1
ATOM 2187 N N . ALA B 1 138 ? 55.290 -40.742 -1.135 1.00 12.09 118 ALA B N 1
ATOM 2188 C CA . ALA B 1 138 ? 54.531 -41.981 -1.251 1.00 10.33 118 ALA B CA 1
ATOM 2189 C C . ALA B 1 138 ? 54.726 -42.836 0.003 1.00 10.60 118 ALA B C 1
ATOM 2190 O O . ALA B 1 138 ? 53.801 -43.503 0.462 1.00 14.06 118 ALA B O 1
ATOM 2192 N N . ALA B 1 139 ? 55.936 -42.817 0.550 1.00 12.37 119 ALA B N 1
ATOM 2193 C CA . ALA B 1 139 ? 56.242 -43.604 1.742 1.00 10.60 119 ALA B CA 1
ATOM 2194 C C . ALA B 1 139 ? 55.402 -43.172 2.939 1.00 14.56 119 ALA B C 1
ATOM 2195 O O . ALA B 1 139 ? 54.889 -44.008 3.689 1.00 12.94 119 ALA B O 1
ATOM 2197 N N . THR B 1 140 ? 55.261 -41.865 3.129 1.00 12.53 120 THR B N 1
ATOM 2198 C CA . THR B 1 140 ? 54.482 -41.375 4.257 1.00 14.28 120 THR B CA 1
ATOM 2199 C C . THR B 1 140 ? 52.990 -41.627 4.035 1.00 14.33 120 THR B C 1
ATOM 2200 O O . THR B 1 140 ? 52.228 -41.796 4.990 1.00 9.45 120 THR B O 1
ATOM 2204 N N . ILE B 1 141 ? 52.572 -41.666 2.773 1.00 13.86 121 ILE B N 1
ATOM 2205 C CA . ILE B 1 141 ? 51.171 -41.933 2.462 1.00 12.69 121 ILE B CA 1
ATOM 2206 C C . ILE B 1 141 ? 50.864 -43.395 2.809 1.00 13.76 121 ILE B C 1
ATOM 2207 O O . ILE B 1 141 ? 49.777 -43.713 3.297 1.00 13.79 121 ILE B O 1
ATOM 2212 N N . HIS B 1 142 ? 51.826 -44.283 2.562 1.00 12.00 122 HIS B N 1
ATOM 2213 C CA . HIS B 1 142 ? 51.641 -45.699 2.882 1.00 12.62 122 HIS B CA 1
ATOM 2214 C C . HIS B 1 142 ? 51.516 -45.879 4.391 1.00 12.72 122 HIS B C 1
ATOM 2215 O O . HIS B 1 142 ? 50.755 -46.725 4.859 1.00 12.98 122 HIS B O 1
ATOM 2222 N N . ILE B 1 143 ? 52.260 -45.088 5.159 1.00 12.22 123 ILE B N 1
ATOM 2223 C CA . ILE B 1 143 ? 52.166 -45.191 6.611 1.00 9.72 123 ILE B CA 1
ATOM 2224 C C . ILE B 1 143 ? 50.760 -44.755 7.019 1.00 10.84 123 ILE B C 1
ATOM 2225 O O . ILE B 1 143 ? 50.090 -45.430 7.802 1.00 12.16 123 ILE B O 1
ATOM 2230 N N . ALA B 1 144 ? 50.310 -43.629 6.471 1.00 9.26 124 ALA B N 1
ATOM 2231 C CA . ALA B 1 144 ? 48.979 -43.119 6.784 1.00 12.50 124 ALA B CA 1
ATOM 2232 C C . ALA B 1 144 ? 47.936 -44.180 6.441 1.00 14.80 124 ALA B C 1
ATOM 2233 O O . ALA B 1 144 ? 46.968 -44.378 7.175 1.00 14.44 124 ALA B O 1
ATOM 2235 N N . ARG B 1 145 ? 48.151 -44.868 5.325 1.00 14.23 125 ARG B N 1
ATOM 2236 C CA . ARG B 1 145 ? 47.242 -45.918 4.883 1.00 13.71 125 ARG B CA 1
ATOM 2237 C C . ARG B 1 145 ? 47.074 -46.983 5.966 1.00 11.62 125 ARG B C 1
ATOM 2238 O O . ARG B 1 145 ? 45.953 -47.384 6.273 1.00 12.75 125 ARG B O 1
ATOM 2246 N N . THR B 1 146 ? 48.181 -47.436 6.553 1.00 12.08 126 THR B N 1
ATOM 2247 C CA . THR B 1 146 ? 48.101 -48.458 7.595 1.00 11.95 126 THR B CA 1
ATOM 2248 C C . THR B 1 146 ? 47.455 -47.927 8.872 1.00 13.85 126 THR B C 1
ATOM 2249 O O . THR B 1 146 ? 46.808 -48.679 9.607 1.00 11.97 126 THR B O 1
ATOM 2253 N N . VAL B 1 147 ? 47.631 -46.638 9.150 1.00 11.47 127 VAL B N 1
ATOM 2254 C CA . VAL B 1 147 ? 47.026 -46.069 10.347 1.00 12.78 127 VAL B CA 1
ATOM 2255 C C . VAL B 1 147 ? 45.516 -45.952 10.154 1.00 12.52 127 VAL B C 1
ATOM 2256 O O . VAL B 1 147 ? 44.746 -46.128 11.100 1.00 13.21 127 VAL B O 1
ATOM 2260 N N . VAL B 1 148 ? 45.092 -45.660 8.926 1.00 11.70 128 VAL B N 1
ATOM 2261 C CA . VAL B 1 148 ? 43.669 -45.556 8.630 1.00 13.26 128 VAL B CA 1
ATOM 2262 C C . VAL B 1 148 ? 43.051 -46.943 8.779 1.00 13.75 128 VAL B C 1
ATOM 2263 O O . VAL B 1 148 ? 41.930 -47.086 9.270 1.00 13.55 128 VAL B O 1
ATOM 2267 N N . ARG B 1 149 ? 43.786 -47.967 8.353 1.00 14.96 129 ARG B N 1
ATOM 2268 C CA . ARG B 1 149 ? 43.295 -49.334 8.464 1.00 11.41 129 ARG B CA 1
ATOM 2269 C C . ARG B 1 149 ? 43.211 -49.730 9.933 1.00 16.33 129 ARG B C 1
ATOM 2270 O O . ARG B 1 149 ? 42.327 -50.488 10.324 1.00 15.82 129 ARG B O 1
ATOM 2278 N N . ARG B 1 150 ? 44.120 -49.208 10.751 1.00 11.46 130 ARG B N 1
ATOM 2279 C CA . ARG B 1 150 ? 44.086 -49.511 12.178 1.00 13.03 130 ARG B CA 1
ATOM 2280 C C . ARG B 1 150 ? 42.855 -48.840 12.786 1.00 15.82 130 ARG B C 1
ATOM 2281 O O . ARG B 1 150 ? 42.221 -49.391 13.684 1.00 13.17 130 ARG B O 1
ATOM 2289 N N . ALA B 1 151 ? 42.514 -47.653 12.290 1.00 13.53 131 ALA B N 1
ATOM 2290 C CA . ALA B 1 151 ? 41.341 -46.937 12.783 1.00 13.06 131 ALA B CA 1
ATOM 2291 C C . ALA B 1 151 ? 40.093 -47.731 12.417 1.00 14.49 131 ALA B C 1
ATOM 2292 O O . ALA B 1 151 ? 39.151 -47.833 13.203 1.00 16.91 131 ALA B O 1
ATOM 2294 N N . GLU B 1 152 ? 40.093 -48.294 11.215 1.00 16.23 132 GLU B N 1
ATOM 2295 C CA . GLU B 1 152 ? 38.961 -49.082 10.751 1.00 13.88 132 GLU B CA 1
ATOM 2296 C C . GLU B 1 152 ? 38.709 -50.258 11.688 1.00 15.28 132 GLU B C 1
ATOM 2297 O O . GLU B 1 152 ? 37.563 -50.561 12.026 1.00 18.33 132 GLU B O 1
ATOM 2303 N N . ARG B 1 153 ? 39.777 -50.923 12.112 1.00 14.85 133 ARG B N 1
ATOM 2304 C CA . ARG B 1 153 ? 39.628 -52.066 13.002 1.00 14.81 133 ARG B CA 1
ATOM 2305 C C . ARG B 1 153 ? 39.003 -51.656 14.324 1.00 17.07 133 ARG B C 1
ATOM 2306 O O . ARG B 1 153 ? 38.156 -52.375 14.863 1.00 18.84 133 ARG B O 1
ATOM 2314 N N . SER B 1 154 ? 39.405 -50.496 14.838 1.00 16.08 134 SER B N 1
ATOM 2315 C CA . SER B 1 154 ? 38.855 -49.988 16.089 1.00 18.12 134 SER B CA 1
ATOM 2316 C C . SER B 1 154 ? 37.368 -49.686 15.922 1.00 18.51 134 SER B C 1
ATOM 2317 O O . SER B 1 154 ? 36.577 -49.906 16.837 1.00 18.05 134 SER B O 1
ATOM 2320 N N . ILE B 1 155 ? 36.990 -49.178 14.754 1.00 16.67 135 ILE B N 1
ATOM 2321 C CA . ILE B 1 155 ? 35.590 -48.848 14.499 1.00 17.35 135 ILE B CA 1
ATOM 2322 C C . ILE B 1 155 ? 34.759 -50.124 14.429 1.00 19.73 135 ILE B C 1
ATOM 2323 O O . ILE B 1 155 ? 33.622 -50.169 14.902 1.00 18.63 135 ILE B O 1
ATOM 2328 N N . VAL B 1 156 ? 35.335 -51.165 13.839 1.00 17.55 136 VAL B N 1
ATOM 2329 C CA . VAL B 1 156 ? 34.647 -52.440 13.737 1.00 19.45 136 VAL B CA 1
ATOM 2330 C C . VAL B 1 156 ? 34.386 -52.949 15.151 1.00 22.48 136 VAL B C 1
ATOM 2331 O O . VAL B 1 156 ? 33.308 -53.465 15.449 1.00 24.68 136 VAL B O 1
ATOM 2335 N N . SER B 1 157 ? 35.374 -52.786 16.026 1.00 21.78 137 SER B N 1
ATOM 2336 C CA . SER B 1 157 ? 35.240 -53.220 17.412 1.00 21.40 137 SER B CA 1
ATOM 2337 C C . SER B 1 157 ? 34.145 -52.425 18.121 1.00 25.35 137 SER B C 1
ATOM 2338 O O . SER B 1 157 ? 33.369 -52.978 18.904 1.00 22.47 137 SER B O 1
ATOM 2341 N N . LEU B 1 158 ? 34.081 -51.126 17.847 1.00 17.65 138 LEU B N 1
ATOM 2342 C CA . LEU B 1 158 ? 33.064 -50.283 18.464 1.00 20.19 138 LEU B CA 1
ATOM 2343 C C . LEU B 1 158 ? 31.674 -50.731 18.028 1.00 21.85 138 LEU B C 1
ATOM 2344 O O . LEU B 1 158 ? 30.776 -50.891 18.854 1.00 22.82 138 LEU B O 1
ATOM 2349 N N . GLN B 1 159 ? 31.510 -50.932 16.725 1.00 18.11 139 GLN B N 1
ATOM 2350 C CA . GLN B 1 159 ? 30.236 -51.349 16.155 1.00 24.41 139 GLN B CA 1
ATOM 2351 C C . GLN B 1 159 ? 29.714 -52.639 16.775 1.00 28.11 139 GLN B C 1
ATOM 2352 O O . GLN B 1 159 ? 28.506 -52.859 16.838 1.00 28.60 139 GLN B O 1
ATOM 2358 N N . LYS B 1 160 ? 30.623 -53.495 17.226 1.00 27.59 140 LYS B N 1
ATOM 2359 C CA . LYS B 1 160 ? 30.218 -54.754 17.832 1.00 30.03 140 LYS B CA 1
ATOM 2360 C C . LYS B 1 160 ? 29.503 -54.571 19.162 1.00 31.62 140 LYS B C 1
ATOM 2361 O O . LYS B 1 160 ? 28.823 -55.484 19.626 1.00 32.25 140 LYS B O 1
ATOM 2367 N N . GLU B 1 161 ? 29.643 -53.404 19.784 1.00 29.04 141 GLU B N 1
ATOM 2368 C CA . GLU B 1 161 ? 28.968 -53.192 21.059 1.00 33.22 141 GLU B CA 1
ATOM 2369 C C . GLU B 1 161 ? 27.937 -52.067 21.074 1.00 32.26 141 GLU B C 1
ATOM 2370 O O . GLU B 1 161 ? 27.083 -52.025 21.957 1.00 28.73 141 GLU B O 1
ATOM 2376 N N . VAL B 1 162 ? 28.009 -51.154 20.112 1.00 24.76 142 VAL B N 1
ATOM 2377 C CA . VAL B 1 162 ? 27.031 -50.071 20.042 1.00 25.20 142 VAL B CA 1
ATOM 2378 C C . VAL B 1 162 ? 26.741 -49.730 18.588 1.00 25.09 142 VAL B C 1
ATOM 2379 O O . VAL B 1 162 ? 27.587 -49.924 17.718 1.00 22.44 142 VAL B O 1
ATOM 2383 N N . LYS B 1 163 ? 25.536 -49.237 18.318 1.00 23.96 143 LYS B N 1
ATOM 2384 C CA . LYS B 1 163 ? 25.184 -48.860 16.957 1.00 26.89 143 LYS B CA 1
ATOM 2385 C C . LYS B 1 163 ? 25.932 -47.579 16.614 1.00 20.32 143 LYS B C 1
ATOM 2386 O O . LYS B 1 163 ? 26.019 -46.665 17.432 1.00 20.86 143 LYS B O 1
ATOM 2392 N N . ILE B 1 164 ? 26.479 -47.521 15.407 1.00 18.62 144 ILE B N 1
ATOM 2393 C CA . ILE B 1 164 ? 27.229 -46.350 14.972 1.00 22.40 144 ILE B CA 1
ATOM 2394 C C . ILE B 1 164 ? 26.770 -45.927 13.585 1.00 23.23 144 ILE B C 1
ATOM 2395 O O . ILE B 1 164 ? 25.915 -46.578 12.972 1.00 19.46 144 ILE B O 1
ATOM 2400 N N . ASN B 1 165 ? 27.336 -44.826 13.098 1.00 20.02 145 ASN B N 1
ATOM 2401 C CA . ASN B 1 165 ? 27.037 -44.360 11.753 1.00 20.71 145 ASN B CA 1
ATOM 2402 C C . ASN B 1 165 ? 27.856 -45.307 10.887 1.00 21.94 145 ASN B C 1
ATOM 2403 O O . ASN B 1 165 ? 29.049 -45.095 10.674 1.00 23.44 145 ASN B O 1
ATOM 2408 N N . GLU B 1 166 ? 27.216 -46.364 10.404 1.00 19.68 146 GLU B N 1
ATOM 2409 C CA . GLU B 1 166 ? 27.907 -47.354 9.595 1.00 23.29 146 GLU B CA 1
ATOM 2410 C C . GLU B 1 166 ? 28.591 -46.791 8.353 1.00 23.67 146 GLU B C 1
ATOM 2411 O O . GLU B 1 166 ? 29.480 -47.431 7.786 1.00 19.58 146 GLU B O 1
ATOM 2417 N N . VAL B 1 167 ? 28.188 -45.598 7.925 1.00 19.38 147 VAL B N 1
ATOM 2418 C CA . VAL B 1 167 ? 28.809 -44.998 6.755 1.00 18.37 147 VAL B CA 1
ATOM 2419 C C . VAL B 1 167 ? 30.257 -44.627 7.083 1.00 17.86 147 VAL B C 1
ATOM 2420 O O . VAL B 1 167 ? 31.117 -44.633 6.206 1.00 20.41 147 VAL B O 1
ATOM 2424 N N . VAL B 1 168 ? 30.520 -44.306 8.347 1.00 16.26 148 VAL B N 1
ATOM 2425 C CA . VAL B 1 168 ? 31.870 -43.941 8.770 1.00 16.01 148 VAL B CA 1
ATOM 2426 C C . VAL B 1 168 ? 32.798 -45.110 8.488 1.00 17.57 148 VAL B C 1
ATOM 2427 O O . VAL B 1 168 ? 33.932 -44.928 8.043 1.00 14.73 148 VAL B O 1
ATOM 2431 N N . LEU B 1 169 ? 32.307 -46.319 8.739 1.00 16.19 149 LEU B N 1
ATOM 2432 C CA . LEU B 1 169 ? 33.110 -47.505 8.501 1.00 17.65 149 LEU B CA 1
ATOM 2433 C C . LEU B 1 169 ? 33.389 -47.656 7.007 1.00 18.97 149 LEU B C 1
ATOM 2434 O O . LEU B 1 169 ? 34.504 -47.998 6.609 1.00 18.96 149 LEU B O 1
ATOM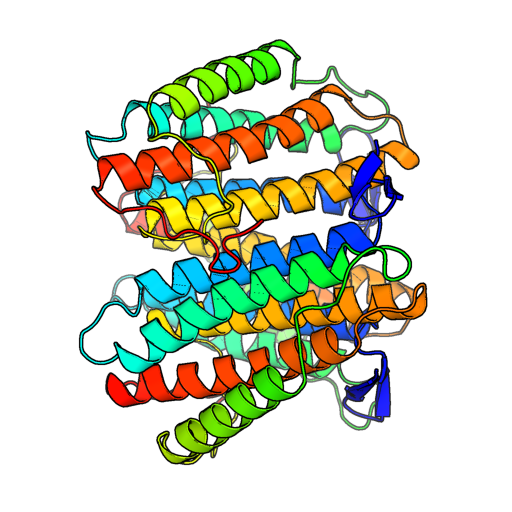 2439 N N . LYS B 1 170 ? 32.387 -47.396 6.171 1.00 16.72 150 LYS B N 1
ATOM 2440 C CA . LYS B 1 170 ? 32.593 -47.506 4.730 1.00 16.94 150 LYS B CA 1
ATOM 2441 C C . LYS B 1 170 ? 33.567 -46.441 4.247 1.00 14.39 150 LYS B C 1
ATOM 2442 O O . LYS B 1 170 ? 34.400 -46.698 3.381 1.00 16.39 150 LYS B O 1
ATOM 2448 N N . TYR B 1 171 ? 33.450 -45.240 4.804 1.00 15.47 151 TYR B N 1
ATOM 2449 C CA . TYR B 1 171 ? 34.322 -44.139 4.416 1.00 17.28 151 TYR B CA 1
ATOM 2450 C C . TYR B 1 171 ? 35.783 -44.466 4.706 1.00 15.48 151 TYR B C 1
ATOM 2451 O O . TYR B 1 171 ? 36.653 -44.306 3.848 1.00 17.32 151 TYR B O 1
ATOM 2460 N N . VAL B 1 172 ? 36.047 -44.913 5.929 1.00 15.73 152 VAL B N 1
ATOM 2461 C CA . VAL B 1 172 ? 37.404 -45.250 6.340 1.00 15.62 152 VAL B CA 1
ATOM 2462 C C . VAL B 1 172 ? 37.950 -46.423 5.537 1.00 17.90 152 VAL B C 1
ATOM 2463 O O . VAL B 1 172 ? 39.150 -46.493 5.256 1.00 17.06 152 VAL B O 1
ATOM 2467 N N . ASN B 1 173 ? 37.067 -47.343 5.160 1.00 18.63 153 ASN B N 1
ATOM 2468 C CA . ASN B 1 173 ? 37.475 -48.492 4.363 1.00 17.50 153 ASN B CA 1
ATOM 2469 C C . ASN B 1 173 ? 37.933 -48.048 2.969 1.00 17.19 153 ASN B C 1
ATOM 2470 O O . ASN B 1 173 ? 38.953 -48.516 2.461 1.00 18.09 153 ASN B O 1
ATOM 2475 N N . ARG B 1 174 ? 37.178 -47.145 2.351 1.00 15.83 154 ARG B N 1
ATOM 2476 C CA . ARG B 1 174 ? 37.536 -46.649 1.026 1.00 18.02 154 ARG B CA 1
ATOM 2477 C C . ARG B 1 174 ? 38.770 -45.750 1.105 1.00 16.74 154 ARG B C 1
ATOM 2478 O O . ARG B 1 174 ? 39.593 -45.729 0.189 1.00 18.54 154 ARG B O 1
ATOM 2486 N N . LEU B 1 175 ? 38.892 -45.008 2.201 1.00 13.39 155 LEU B N 1
ATOM 2487 C CA . LEU B 1 175 ? 40.027 -44.102 2.370 1.00 13.66 155 LEU B CA 1
ATOM 2488 C C . LEU B 1 175 ? 41.375 -44.802 2.255 1.00 14.64 155 LEU B C 1
ATOM 2489 O O . LEU B 1 175 ? 42.297 -44.270 1.637 1.00 13.07 155 LEU B O 1
ATOM 2494 N N . SER B 1 176 ? 41.508 -45.990 2.842 1.00 12.83 156 SER B N 1
ATOM 2495 C CA . SER B 1 176 ? 42.779 -46.695 2.749 1.00 13.11 156 SER B CA 1
ATOM 2496 C C . SER B 1 176 ? 43.061 -47.074 1.287 1.00 15.41 156 SER B C 1
ATOM 2497 O O . SER B 1 176 ? 44.213 -47.055 0.855 1.00 15.94 156 SER B O 1
ATOM 2500 N N . ASP B 1 177 ? 42.016 -47.407 0.529 1.00 12.76 157 ASP B N 1
ATOM 2501 C CA . ASP B 1 177 ? 42.183 -47.752 -0.885 1.00 14.48 157 ASP B CA 1
ATOM 2502 C C . ASP B 1 177 ? 42.614 -46.512 -1.662 1.00 14.51 157 ASP B C 1
ATOM 2503 O O . ASP B 1 177 ? 43.434 -46.597 -2.576 1.00 15.23 157 ASP B O 1
ATOM 2508 N N . TYR B 1 178 ? 42.041 -45.366 -1.301 1.00 13.57 158 TYR B N 1
ATOM 2509 C CA . TYR B 1 178 ? 42.381 -44.095 -1.939 1.00 13.22 158 TYR B CA 1
ATOM 2510 C C . TYR B 1 178 ? 43.857 -43.790 -1.674 1.00 15.07 158 TYR B C 1
ATOM 2511 O O . TYR B 1 178 ? 44.598 -43.387 -2.572 1.00 13.85 158 TYR B O 1
ATOM 2520 N N . LEU B 1 179 ? 44.276 -43.984 -0.429 1.00 13.09 159 LEU B N 1
ATOM 2521 C CA . LEU B 1 179 ? 45.658 -43.725 -0.045 1.00 12.71 159 LEU B CA 1
ATOM 2522 C C . LEU B 1 179 ? 46.624 -44.612 -0.824 1.00 14.89 159 LEU B C 1
ATOM 2523 O O . LEU B 1 179 ? 47.663 -44.150 -1.290 1.00 7.48 159 LEU B O 1
ATOM 2528 N N . PHE B 1 180 ? 46.279 -45.886 -0.972 1.00 10.93 160 PHE B N 1
ATOM 2529 C CA . PHE B 1 180 ? 47.125 -46.805 -1.723 1.00 11.88 160 PHE B CA 1
ATOM 2530 C C . PHE B 1 180 ? 47.216 -46.305 -3.168 1.00 12.99 160 PHE B C 1
ATOM 2531 O O . PHE B 1 180 ? 48.295 -46.280 -3.766 1.00 12.43 160 PHE B O 1
ATOM 2539 N N . ALA B 1 181 ? 46.078 -45.892 -3.721 1.00 14.41 161 ALA B N 1
ATOM 2540 C CA . ALA B 1 181 ? 46.039 -45.417 -5.101 1.00 14.18 161 ALA B CA 1
ATOM 2541 C C . ALA B 1 181 ? 46.878 -44.169 -5.353 1.00 13.92 161 ALA B C 1
ATOM 2542 O O . ALA B 1 181 ? 47.615 -44.118 -6.338 1.00 14.48 161 ALA B O 1
ATOM 2544 N N . ILE B 1 182 ? 46.772 -43.157 -4.493 1.00 11.36 162 ILE B N 1
ATOM 2545 C CA . ILE B 1 182 ? 47.566 -41.953 -4.724 1.00 11.09 162 ILE B CA 1
ATOM 2546 C C . ILE B 1 182 ? 49.045 -42.176 -4.427 1.00 12.80 162 ILE B C 1
ATOM 2547 O O . ILE B 1 182 ? 49.895 -41.501 -4.998 1.00 12.36 162 ILE B O 1
ATOM 2552 N N . ALA B 1 183 ? 49.356 -43.122 -3.543 1.00 13.53 163 ALA B N 1
ATOM 2553 C CA . ALA B 1 183 ? 50.753 -43.425 -3.237 1.00 13.82 163 ALA B CA 1
ATOM 2554 C C . ALA B 1 183 ? 51.442 -43.834 -4.538 1.00 12.75 163 ALA B C 1
ATOM 2555 O O . ALA B 1 183 ? 52.546 -43.379 -4.838 1.00 9.82 163 ALA B O 1
ATOM 2557 N N . ARG B 1 184 ? 50.784 -44.692 -5.314 1.00 12.54 164 ARG B N 1
ATOM 2558 C CA . ARG B 1 184 ? 51.349 -45.134 -6.581 1.00 14.58 164 ARG B CA 1
ATOM 2559 C C . ARG B 1 184 ? 51.384 -44.000 -7.603 1.00 11.58 164 ARG B C 1
ATOM 2560 O O . ARG B 1 184 ? 52.302 -43.922 -8.415 1.00 11.74 164 ARG B O 1
ATOM 2568 N N . VAL B 1 185 ? 50.385 -43.121 -7.571 1.00 12.61 165 VAL B N 1
ATOM 2569 C CA . VAL B 1 185 ? 50.364 -42.001 -8.506 1.00 13.57 165 VAL B CA 1
ATOM 2570 C C . VAL B 1 185 ? 51.484 -41.021 -8.159 1.00 14.12 165 VAL B C 1
ATOM 2571 O O . VAL B 1 185 ? 52.133 -40.465 -9.043 1.00 13.55 165 VAL B O 1
ATOM 2575 N N . ILE B 1 186 ? 51.706 -40.814 -6.865 1.00 11.97 166 ILE B N 1
ATOM 2576 C CA . ILE B 1 186 ? 52.760 -39.912 -6.411 1.00 11.24 166 ILE B CA 1
ATOM 2577 C C . ILE B 1 186 ? 54.117 -40.392 -6.940 1.00 11.46 166 ILE B C 1
ATOM 2578 O O . ILE B 1 186 ? 54.893 -39.602 -7.486 1.00 10.67 166 ILE B O 1
ATOM 2583 N N . ASN B 1 187 ? 54.406 -41.684 -6.793 1.00 10.49 167 ASN B N 1
ATOM 2584 C CA . ASN B 1 187 ? 55.668 -42.223 -7.303 1.00 12.03 167 ASN B CA 1
ATOM 2585 C C . ASN B 1 187 ? 55.769 -42.017 -8.822 1.00 11.70 167 ASN B C 1
ATOM 2586 O O . ASN B 1 187 ? 56.797 -41.565 -9.334 1.00 11.76 167 ASN B O 1
ATOM 2591 N N . ALA B 1 188 ? 54.700 -42.357 -9.536 1.00 13.52 168 ALA B N 1
ATOM 2592 C CA . ALA B 1 188 ? 54.675 -42.234 -10.996 1.00 13.34 168 ALA B CA 1
ATOM 2593 C C . ALA B 1 188 ? 54.908 -40.811 -11.494 1.00 13.63 168 ALA B C 1
ATOM 2594 O O . ALA B 1 188 ? 55.653 -40.604 -12.454 1.00 13.68 168 ALA B O 1
ATOM 2596 N N . ARG B 1 189 ? 54.274 -39.831 -10.853 1.00 13.08 169 ARG B N 1
ATOM 2597 C CA . ARG B 1 189 ? 54.449 -38.438 -11.263 1.00 15.86 169 ARG B CA 1
ATOM 2598 C C . ARG B 1 189 ? 55.881 -37.974 -11.043 1.00 15.14 169 ARG B C 1
ATOM 2599 O O . ARG B 1 189 ? 56.382 -37.116 -11.766 1.00 12.71 169 ARG B O 1
ATOM 2607 N N . LEU B 1 190 ? 56.534 -38.543 -10.038 1.00 11.67 170 LEU B N 1
ATOM 2608 C CA . LEU B 1 190 ? 57.919 -38.192 -9.737 1.00 14.61 170 LEU B CA 1
ATOM 2609 C C . LEU B 1 190 ? 58.905 -39.072 -10.503 1.00 18.35 170 LEU B C 1
ATOM 2610 O O . LEU B 1 190 ? 60.120 -38.963 -10.322 1.00 14.62 170 LEU B O 1
ATOM 2615 N N . GLN B 1 191 ? 58.369 -39.934 -11.362 1.00 13.96 171 GLN B N 1
ATOM 2616 C CA . GLN B 1 191 ? 59.167 -40.860 -12.158 1.00 14.87 171 GLN B CA 1
ATOM 2617 C C . GLN B 1 191 ? 59.981 -41.810 -11.285 1.00 17.16 171 GLN B C 1
ATOM 2618 O O . GLN B 1 191 ? 61.167 -42.060 -11.526 1.00 15.09 171 GLN B O 1
ATOM 2624 N N . VAL B 1 192 ? 59.318 -42.335 -10.262 1.00 14.78 172 VAL B N 1
ATOM 2625 C CA . VAL B 1 192 ? 59.920 -43.282 -9.333 1.00 15.30 172 VAL B CA 1
ATOM 2626 C C . VAL B 1 192 ? 59.114 -44.572 -9.430 1.00 16.46 172 VAL B C 1
ATOM 2627 O O . VAL B 1 192 ? 57.889 -44.549 -9.320 1.00 17.86 172 VAL B O 1
ATOM 2631 N N . LYS B 1 193 ? 59.790 -45.695 -9.651 1.00 16.07 173 LYS B N 1
ATOM 2632 C CA . LYS B 1 193 ? 59.083 -46.966 -9.742 1.00 17.81 173 LYS B CA 1
ATOM 2633 C C . LYS B 1 193 ? 58.579 -47.345 -8.361 1.00 15.99 173 LYS B C 1
ATOM 2634 O O . LYS B 1 193 ? 59.230 -47.045 -7.365 1.00 16.78 173 LYS B O 1
ATOM 2640 N N . ASP B 1 194 ? 57.418 -47.989 -8.294 1.00 15.15 174 ASP B N 1
ATOM 2641 C CA . ASP B 1 194 ? 56.901 -48.438 -7.007 1.00 17.33 174 ASP B CA 1
ATOM 2642 C C . ASP B 1 194 ? 57.870 -49.521 -6.561 1.00 17.77 174 ASP B C 1
ATOM 2643 O O . ASP B 1 194 ? 58.470 -50.193 -7.403 1.00 16.04 174 ASP B O 1
ATOM 2648 N N . VAL B 1 195 ? 58.038 -49.681 -5.251 1.00 15.71 175 VAL B N 1
ATOM 2649 C CA . VAL B 1 195 ? 58.923 -50.718 -4.733 1.00 15.60 175 VAL B CA 1
ATOM 2650 C C . VAL B 1 195 ? 58.121 -52.008 -4.824 1.00 16.16 175 VAL B C 1
ATOM 2651 O O . VAL B 1 195 ? 57.002 -52.082 -4.322 1.00 18.38 175 VAL B O 1
ATOM 2655 N N . GLU B 1 196 ? 58.690 -53.021 -5.465 1.00 19.59 176 GLU B N 1
ATOM 2656 C CA . GLU B 1 196 ? 57.975 -54.278 -5.642 1.00 25.65 176 GLU B CA 1
ATOM 2657 C C . GLU B 1 196 ? 58.578 -55.438 -4.881 1.00 24.82 176 GLU B C 1
ATOM 2658 O O . GLU B 1 196 ? 59.774 -55.454 -4.584 1.00 22.98 176 GLU B O 1
ATOM 2664 N N . TYR B 1 197 ? 57.731 -56.405 -4.552 1.00 20.72 177 TYR B N 1
ATOM 2665 C CA . TYR B 1 197 ? 58.191 -57.604 -3.871 1.00 23.06 177 TYR B CA 1
ATOM 2666 C C . TYR B 1 197 ? 58.812 -58.418 -5.000 1.00 26.41 177 TYR B C 1
ATOM 2667 O O . TYR B 1 197 ? 58.115 -58.847 -5.919 1.00 27.79 177 TYR B O 1
ATOM 2676 N N . ASN B 1 198 ? 60.122 -58.611 -4.939 1.00 25.35 178 ASN B N 1
ATOM 2677 C CA . ASN B 1 198 ? 60.826 -59.343 -5.977 1.00 32.41 178 ASN B CA 1
ATOM 2678 C C . ASN B 1 198 ? 62.166 -59.859 -5.473 1.00 29.06 178 ASN B C 1
ATOM 2679 O O . ASN B 1 198 ? 63.166 -59.130 -5.629 1.00 34.52 178 ASN B O 1
ATOM 2684 N N . GLY C 1 31 ? 31.955 -56.580 7.714 1.00 40.95 11 GLY C N 1
ATOM 2685 C CA . GLY C 1 31 ? 32.557 -56.691 9.074 1.00 42.79 11 GLY C CA 1
ATOM 2686 C C . GLY C 1 31 ? 33.721 -57.662 9.125 1.00 39.93 11 GLY C C 1
ATOM 2687 O O . GLY C 1 31 ? 34.475 -57.685 10.097 1.00 36.91 11 GLY C O 1
ATOM 2688 N N . THR C 1 32 ? 33.871 -58.464 8.075 1.00 39.72 12 THR C N 1
ATOM 2689 C CA . THR C 1 32 ? 34.950 -59.443 8.010 1.00 37.31 12 THR C CA 1
ATOM 2690 C C . THR C 1 32 ? 35.852 -59.202 6.803 1.00 36.23 12 THR C C 1
ATOM 2691 O O . THR C 1 32 ? 35.545 -58.387 5.932 1.00 32.38 12 THR C O 1
ATOM 2695 N N . THR C 1 33 ? 36.969 -59.921 6.762 1.00 35.70 13 THR C N 1
ATOM 2696 C CA . THR C 1 33 ? 37.927 -59.806 5.668 1.00 34.95 13 THR C CA 1
ATOM 2697 C C . THR C 1 33 ? 38.460 -61.191 5.309 1.00 32.84 13 THR C C 1
ATOM 2698 O O . THR C 1 33 ? 38.586 -62.059 6.174 1.00 29.74 13 THR C O 1
ATOM 2702 N N . SER C 1 34 ? 38.776 -61.394 4.036 1.00 33.76 14 SER C N 1
ATOM 2703 C CA . SER C 1 34 ? 39.281 -62.685 3.590 1.00 37.56 14 SER C CA 1
ATOM 2704 C C . SER C 1 34 ? 40.776 -62.819 3.826 1.00 36.64 14 SER C C 1
ATOM 2705 O O . SER C 1 34 ? 41.555 -61.926 3.493 1.00 34.54 14 SER C O 1
ATOM 2708 N N . VAL C 1 35 ? 41.163 -63.944 4.414 1.00 30.77 15 VAL C N 1
ATOM 2709 C CA . VAL C 1 35 ? 42.561 -64.236 4.682 1.00 35.32 15 VAL C CA 1
ATOM 2710 C C . VAL C 1 35 ? 42.889 -65.503 3.905 1.00 38.65 15 VAL C C 1
ATOM 2711 O O . VAL C 1 35 ? 42.091 -65.948 3.079 1.00 39.25 15 VAL C O 1
ATOM 2715 N N . ILE C 1 36 ? 44.053 -66.087 4.164 1.00 38.09 16 ILE C N 1
ATOM 2716 C CA . ILE C 1 36 ? 44.447 -67.299 3.461 1.00 37.80 16 ILE C CA 1
ATOM 2717 C C . ILE C 1 36 ? 43.838 -68.531 4.119 1.00 41.62 16 ILE C C 1
ATOM 2718 O O . ILE C 1 36 ? 44.314 -68.996 5.153 1.00 44.03 16 ILE C O 1
ATOM 2723 N N . GLY C 1 37 ? 42.777 -69.052 3.513 1.00 42.81 17 GLY C N 1
ATOM 2724 C CA . GLY C 1 37 ? 42.127 -70.230 4.054 1.00 43.27 17 GLY C CA 1
ATOM 2725 C C . GLY C 1 37 ? 40.731 -69.961 4.577 1.00 45.45 17 GLY C C 1
ATOM 2726 O O . GLY C 1 37 ? 40.053 -70.877 5.042 1.00 50.72 17 GLY C O 1
ATOM 2727 N N . GLY C 1 38 ? 40.293 -68.708 4.502 1.00 43.79 18 GLY C N 1
ATOM 2728 C CA . GLY C 1 38 ? 38.965 -68.372 4.983 1.00 42.63 18 GLY C CA 1
ATOM 2729 C C . GLY C 1 38 ? 38.777 -66.892 5.250 1.00 40.60 18 GLY C C 1
ATOM 2730 O O . GLY C 1 38 ? 39.425 -66.055 4.624 1.00 37.06 18 GLY C O 1
ATOM 2731 N N . ARG C 1 39 ? 37.885 -66.571 6.183 1.00 42.33 19 ARG C N 1
ATOM 2732 C CA . ARG C 1 39 ? 37.602 -65.184 6.536 1.00 41.47 19 ARG C CA 1
ATOM 2733 C C . ARG C 1 39 ? 37.554 -65.014 8.049 1.00 39.14 19 ARG C C 1
ATOM 2734 O O . ARG C 1 39 ? 37.268 -65.963 8.780 1.00 42.51 19 ARG C O 1
ATOM 2742 N N . VAL C 1 40 ? 37.836 -63.800 8.511 1.00 31.97 20 VAL C N 1
ATOM 2743 C CA . VAL C 1 40 ? 37.818 -63.488 9.938 1.00 28.35 20 VAL C CA 1
ATOM 2744 C C . VAL C 1 40 ? 37.329 -62.057 10.124 1.00 25.67 20 VAL C C 1
ATOM 2745 O O . VAL C 1 40 ? 37.367 -61.260 9.190 1.00 27.82 20 VAL C O 1
ATOM 2749 N N . ASP C 1 41 ? 36.866 -61.732 11.327 1.00 25.40 21 ASP C N 1
ATOM 2750 C CA . ASP C 1 41 ? 36.396 -60.381 11.599 1.00 25.04 21 ASP C CA 1
ATOM 2751 C C . ASP C 1 41 ? 37.550 -59.408 11.380 1.00 24.41 21 ASP C C 1
ATOM 2752 O O . ASP C 1 41 ? 38.702 -59.730 11.668 1.00 22.40 21 ASP C O 1
ATOM 2757 N N . LYS C 1 42 ? 37.240 -58.222 10.868 1.00 25.09 22 LYS C N 1
ATOM 2758 C CA . LYS C 1 42 ? 38.264 -57.216 10.604 1.00 26.00 22 LYS C CA 1
ATOM 2759 C C . LYS C 1 42 ? 39.061 -56.797 11.833 1.00 24.05 22 LYS C C 1
ATOM 2760 O O . LYS C 1 42 ? 40.183 -56.308 11.707 1.00 24.53 22 LYS C O 1
ATOM 2766 N N . ASP C 1 43 ? 38.492 -56.988 13.020 1.00 17.89 23 ASP C N 1
ATOM 2767 C CA . ASP C 1 43 ? 39.192 -56.613 14.243 1.00 19.38 23 ASP C CA 1
ATOM 2768 C C . ASP C 1 43 ? 39.790 -57.817 14.976 1.00 21.70 23 ASP C C 1
ATOM 2769 O O . ASP C 1 43 ? 40.166 -57.722 16.144 1.00 23.83 23 ASP C O 1
ATOM 2774 N N . ASP C 1 44 ? 39.878 -58.945 14.276 1.00 26.84 24 ASP C N 1
ATOM 2775 C CA . ASP C 1 44 ? 40.443 -60.169 14.837 1.00 23.11 24 ASP C CA 1
ATOM 2776 C C . ASP C 1 44 ? 41.909 -59.909 15.178 1.00 26.87 24 ASP C C 1
ATOM 2777 O O . ASP C 1 44 ? 42.614 -59.244 14.420 1.00 24.96 24 ASP C O 1
ATOM 2782 N N . ILE C 1 45 ? 42.366 -60.426 16.315 1.00 24.15 25 ILE C N 1
ATOM 2783 C CA . ILE C 1 45 ? 43.750 -60.230 16.745 1.00 23.51 25 ILE C CA 1
ATOM 2784 C C . ILE C 1 45 ? 44.734 -60.619 15.643 1.00 25.45 25 ILE C C 1
ATOM 2785 O O . ILE C 1 45 ? 45.858 -60.114 15.588 1.00 24.53 25 ILE C O 1
ATOM 2790 N N . ARG C 1 46 ? 44.307 -61.512 14.758 1.00 22.61 26 ARG C N 1
ATOM 2791 C CA . ARG C 1 46 ? 45.157 -61.950 13.657 1.00 25.22 26 ARG C CA 1
ATOM 2792 C C . ARG C 1 46 ? 45.370 -60.800 12.670 1.00 23.81 26 ARG C C 1
ATOM 2793 O O . ARG C 1 46 ? 46.477 -60.592 12.170 1.00 20.89 26 ARG C O 1
ATOM 2801 N N . VAL C 1 47 ? 44.299 -60.063 12.390 1.00 20.34 27 VAL C N 1
ATOM 2802 C CA . VAL C 1 47 ? 44.366 -58.936 11.465 1.00 21.35 27 VAL C CA 1
ATOM 2803 C C . VAL C 1 47 ? 45.149 -57.793 12.098 1.00 18.11 27 VAL C C 1
ATOM 2804 O O . VAL C 1 47 ? 45.888 -57.087 11.417 1.00 20.93 27 VAL C O 1
ATOM 2808 N N . GLU C 1 48 ? 44.987 -57.608 13.403 1.00 17.29 28 GLU C N 1
ATOM 2809 C CA . GLU C 1 48 ? 45.709 -56.550 14.089 1.00 17.76 28 GLU C CA 1
ATOM 2810 C C . GLU C 1 48 ? 47.197 -56.838 13.957 1.00 19.80 28 GLU C C 1
ATOM 2811 O O . GLU C 1 48 ? 48.007 -55.927 13.788 1.00 18.44 28 GLU C O 1
ATOM 2817 N N . ALA C 1 49 ? 47.546 -58.119 14.020 1.00 20.15 29 ALA C N 1
ATOM 2818 C CA . ALA C 1 49 ? 48.936 -58.547 13.920 1.00 19.16 29 ALA C CA 1
ATOM 2819 C C . ALA C 1 49 ? 49.570 -58.268 12.561 1.00 19.14 29 ALA C C 1
ATOM 2820 O O . ALA C 1 49 ? 50.572 -57.557 12.482 1.00 19.63 29 ALA C O 1
ATOM 2822 N N . TYR C 1 50 ? 49.012 -58.812 11.484 1.00 17.59 30 TYR C N 1
ATOM 2823 C CA . TYR C 1 50 ? 49.640 -58.558 10.197 1.00 20.59 30 TYR C CA 1
ATOM 2824 C C . TYR C 1 50 ? 49.429 -57.125 9.730 1.00 14.87 30 TYR C C 1
ATOM 2825 O O . TYR C 1 50 ? 50.215 -56.603 8.949 1.00 16.99 30 TYR C O 1
ATOM 2834 N N . GLY C 1 51 ? 48.383 -56.481 10.234 1.00 16.61 31 GLY C N 1
ATOM 2835 C CA . GLY C 1 51 ? 48.137 -55.099 9.872 1.00 16.62 31 GLY C CA 1
ATOM 2836 C C . GLY C 1 51 ? 49.225 -54.233 10.488 1.00 16.17 31 GLY C C 1
ATOM 2837 O O . GLY C 1 51 ? 49.701 -53.277 9.877 1.00 16.26 31 GLY C O 1
ATOM 2838 N N . THR C 1 52 ? 49.629 -54.571 11.707 1.00 13.63 32 THR C N 1
ATOM 2839 C CA . THR C 1 52 ? 50.671 -53.809 12.388 1.00 14.16 32 THR C CA 1
ATOM 2840 C C . THR C 1 52 ? 52.038 -54.144 11.789 1.00 16.30 32 THR C C 1
ATOM 2841 O O . THR C 1 52 ? 52.958 -53.320 11.802 1.00 17.36 32 THR C O 1
ATOM 2845 N N . ILE C 1 53 ? 52.171 -55.355 11.259 1.00 16.22 33 ILE C N 1
ATOM 2846 C CA . ILE C 1 53 ? 53.409 -55.744 10.593 1.00 14.17 33 ILE C CA 1
ATOM 2847 C C . ILE C 1 53 ? 53.525 -54.820 9.378 1.00 14.41 33 ILE C C 1
ATOM 2848 O O . ILE C 1 53 ? 54.607 -54.335 9.041 1.00 18.84 33 ILE C O 1
ATOM 2853 N N . ASP C 1 54 ? 52.390 -54.590 8.724 1.00 12.66 34 ASP C N 1
ATOM 2854 C CA . ASP C 1 54 ? 52.317 -53.727 7.545 1.00 15.67 34 ASP C CA 1
ATOM 2855 C C . ASP C 1 54 ? 52.678 -52.296 7.956 1.00 12.66 34 ASP C C 1
ATOM 2856 O O . ASP C 1 54 ? 53.403 -51.595 7.245 1.00 11.57 34 ASP C O 1
ATOM 2861 N N . GLU C 1 55 ? 52.177 -51.872 9.112 1.00 10.97 35 GLU C N 1
ATOM 2862 C CA . GLU C 1 55 ? 52.468 -50.534 9.613 1.00 13.00 35 GLU C CA 1
ATOM 2863 C C . GLU C 1 55 ? 53.978 -50.387 9.823 1.00 15.55 35 GLU C C 1
ATOM 2864 O O . GLU C 1 55 ? 54.581 -49.390 9.418 1.00 12.00 35 GLU C O 1
ATOM 2870 N N . ALA C 1 56 ? 54.589 -51.386 10.457 1.00 14.26 36 ALA C N 1
ATOM 2871 C CA . ALA C 1 56 ? 56.028 -51.358 10.699 1.00 12.93 36 ALA C CA 1
ATOM 2872 C C . ALA C 1 56 ? 56.793 -51.339 9.376 1.00 13.26 36 ALA C C 1
ATOM 2873 O O . ALA C 1 56 ? 57.774 -50.611 9.221 1.00 11.49 36 ALA C O 1
ATOM 2875 N N . ASN C 1 57 ? 56.342 -52.147 8.422 1.00 9.77 37 ASN C N 1
ATOM 2876 C CA . ASN C 1 57 ? 56.995 -52.220 7.122 1.00 9.47 37 ASN C CA 1
ATOM 2877 C C . ASN C 1 57 ? 56.943 -50.863 6.423 1.00 13.98 37 ASN C C 1
ATOM 2878 O O . ASN C 1 57 ? 57.886 -50.466 5.737 1.00 13.17 37 ASN C O 1
ATOM 2883 N N . SER C 1 58 ? 55.837 -50.150 6.599 1.00 12.01 38 SER C N 1
ATOM 2884 C CA . SER C 1 58 ? 55.690 -48.845 5.969 1.00 11.76 38 SER C CA 1
ATOM 2885 C C . SER C 1 58 ? 56.638 -47.824 6.600 1.00 11.59 38 SER C C 1
ATOM 2886 O O . SER C 1 58 ? 57.179 -46.961 5.905 1.00 12.31 38 SER C O 1
ATOM 2889 N N . HIS C 1 59 ? 56.857 -47.928 7.910 1.00 11.26 39 HIS C N 1
ATOM 2890 C CA . HIS C 1 59 ? 57.782 -47.017 8.575 1.00 11.34 39 HIS C CA 1
ATOM 2891 C C . HIS C 1 59 ? 59.196 -47.294 8.072 1.00 14.68 39 HIS C C 1
ATOM 2892 O O . HIS C 1 59 ? 59.994 -46.377 7.891 1.00 10.94 39 HIS C O 1
ATOM 2899 N N . ILE C 1 60 ? 59.504 -48.567 7.848 1.00 12.58 40 ILE C N 1
ATOM 2900 C CA . ILE C 1 60 ? 60.819 -48.938 7.341 1.00 12.75 40 ILE C CA 1
ATOM 2901 C C . ILE C 1 60 ? 60.988 -48.365 5.935 1.00 12.41 40 ILE C C 1
ATOM 2902 O O . ILE C 1 60 ? 62.061 -47.877 5.579 1.00 14.52 40 ILE C O 1
ATOM 2907 N N . GLY C 1 61 ? 59.918 -48.401 5.145 1.00 13.24 41 GLY C N 1
ATOM 2908 C CA . GLY C 1 61 ? 59.987 -47.861 3.797 1.00 13.57 41 GLY C CA 1
ATOM 2909 C C . GLY C 1 61 ? 60.310 -46.376 3.805 1.00 12.32 41 GLY C C 1
ATOM 2910 O O . GLY C 1 61 ? 61.048 -45.881 2.951 1.00 16.47 41 GLY C O 1
ATOM 2911 N N . TYR C 1 62 ? 59.757 -45.661 4.775 1.00 12.67 42 TYR C N 1
ATOM 2912 C CA . TYR C 1 62 ? 59.996 -44.230 4.897 1.00 11.67 42 TYR C CA 1
ATOM 2913 C C . TYR C 1 62 ? 61.434 -43.972 5.351 1.00 11.58 42 TYR C C 1
ATOM 2914 O O . TYR C 1 62 ? 62.128 -43.132 4.784 1.00 12.05 42 TYR C O 1
ATOM 2923 N N . ALA C 1 63 ? 61.886 -44.696 6.372 1.00 12.67 43 ALA C N 1
ATOM 2924 C CA . ALA C 1 63 ? 63.257 -44.522 6.850 1.00 14.80 43 ALA C CA 1
ATOM 2925 C C . ALA C 1 63 ? 64.247 -44.779 5.715 1.00 14.24 43 ALA C C 1
ATOM 2926 O O . ALA C 1 63 ? 65.280 -44.122 5.612 1.00 13.67 43 ALA C O 1
ATOM 2928 N N . MET C 1 64 ? 63.929 -45.740 4.857 1.00 13.27 44 MET C N 1
ATOM 2929 C CA . MET C 1 64 ? 64.814 -46.060 3.751 1.00 12.00 44 MET C CA 1
ATOM 2930 C C . MET C 1 64 ? 65.050 -44.880 2.811 1.00 14.89 44 MET C C 1
ATOM 2931 O O . MET C 1 64 ? 66.118 -44.778 2.208 1.00 15.42 44 MET C O 1
ATOM 2936 N N . THR C 1 65 ? 64.074 -43.980 2.698 1.00 13.00 45 THR C N 1
ATOM 2937 C CA . THR C 1 65 ? 64.228 -42.829 1.813 1.00 12.37 45 THR C CA 1
ATOM 2938 C C . THR C 1 65 ? 65.297 -41.874 2.323 1.00 19.02 45 THR C C 1
ATOM 2939 O O . THR C 1 65 ? 65.719 -40.970 1.604 1.00 12.16 45 THR C O 1
ATOM 2943 N N . LYS C 1 66 ? 65.736 -42.088 3.560 1.00 16.15 46 LYS C N 1
ATOM 2944 C CA . LYS C 1 66 ? 66.762 -41.248 4.170 1.00 17.48 46 LYS C CA 1
ATOM 2945 C C . LYS C 1 66 ? 68.097 -41.981 4.269 1.00 16.47 46 LYS C C 1
ATOM 2946 O O . LYS C 1 66 ? 69.057 -41.459 4.835 1.00 16.24 46 LYS C O 1
ATOM 2952 N N . LEU C 1 67 ? 68.155 -43.182 3.704 1.00 14.17 47 LEU C N 1
ATOM 2953 C CA . LEU C 1 67 ? 69.360 -44.001 3.760 1.00 16.95 47 LEU C CA 1
ATOM 2954 C C . LEU C 1 67 ? 69.863 -44.463 2.393 1.00 16.95 47 LEU C C 1
ATOM 2955 O O . LEU C 1 67 ? 70.523 -45.499 2.289 1.00 13.95 47 LEU C O 1
ATOM 2960 N N . GLN C 1 68 ? 69.575 -43.688 1.352 1.00 17.43 48 GLN C N 1
ATOM 2961 C CA . GLN C 1 68 ? 69.979 -44.056 -0.005 1.00 19.14 48 GLN C CA 1
ATOM 2962 C C . GLN C 1 68 ? 71.436 -43.796 -0.399 1.00 21.08 48 GLN C C 1
ATOM 2963 O O . GLN C 1 68 ? 71.891 -44.289 -1.431 1.00 28.16 48 GLN C O 1
ATOM 2969 N N . GLY C 1 69 ? 72.169 -43.032 0.400 1.00 19.43 49 GLY C N 1
ATOM 2970 C CA . GLY C 1 69 ? 73.556 -42.746 0.046 1.00 25.10 49 GLY C CA 1
ATOM 2971 C C . GLY C 1 69 ? 74.524 -43.925 0.022 1.00 23.53 49 GLY C C 1
ATOM 2972 O O . GLY C 1 69 ? 74.238 -44.994 0.561 1.00 20.43 49 GLY C O 1
ATOM 2973 N N . GLY C 1 70 ? 75.682 -43.730 -0.604 1.00 20.70 50 GLY C N 1
ATOM 2974 C CA . GLY C 1 70 ? 76.675 -44.790 -0.670 1.00 19.75 50 GLY C CA 1
ATOM 2975 C C . GLY C 1 70 ? 77.157 -45.216 0.709 1.00 21.48 50 GLY C C 1
ATOM 2976 O O . GLY C 1 70 ? 77.614 -46.346 0.909 1.00 18.26 50 GLY C O 1
ATOM 2977 N N . ALA C 1 71 ? 77.048 -44.308 1.670 1.00 18.43 51 ALA C N 1
ATOM 2978 C CA . ALA C 1 71 ? 77.476 -44.579 3.036 1.00 18.73 51 ALA C CA 1
ATOM 2979 C C . ALA C 1 71 ? 76.590 -45.605 3.739 1.00 17.83 51 ALA C C 1
ATOM 2980 O O . ALA C 1 71 ? 76.952 -46.114 4.798 1.00 18.83 51 ALA C O 1
ATOM 2982 N N . PHE C 1 72 ? 75.442 -45.922 3.149 1.00 14.98 52 PHE C N 1
ATOM 2983 C CA . PHE C 1 72 ? 74.509 -46.857 3.777 1.00 16.51 52 PHE C CA 1
ATOM 2984 C C . PHE C 1 72 ? 74.098 -48.044 2.915 1.00 14.63 52 PHE C C 1
ATOM 2985 O O . PHE C 1 72 ? 73.107 -48.710 3.216 1.00 14.22 52 PHE C O 1
ATOM 2993 N N . ILE C 1 73 ? 74.848 -48.321 1.854 1.00 16.23 53 ILE C N 1
ATOM 2994 C CA . ILE C 1 73 ? 74.504 -49.427 0.960 1.00 18.83 53 ILE C CA 1
ATOM 2995 C C . ILE C 1 73 ? 74.243 -50.743 1.688 1.00 17.52 53 ILE C C 1
ATOM 2996 O O . ILE C 1 73 ? 73.300 -51.464 1.352 1.00 16.26 53 ILE C O 1
ATOM 3001 N N . ASP C 1 74 ? 75.070 -51.062 2.679 1.00 18.26 54 ASP C N 1
ATOM 3002 C CA . ASP C 1 74 ? 74.883 -52.304 3.416 1.00 18.98 54 ASP C CA 1
ATOM 3003 C C . ASP C 1 74 ? 73.550 -52.329 4.154 1.00 18.43 54 ASP C C 1
ATOM 3004 O O . ASP C 1 74 ? 72.767 -53.264 4.006 1.00 18.72 54 ASP C O 1
ATOM 3009 N N . ILE C 1 75 ? 73.289 -51.290 4.937 1.00 14.68 55 ILE C N 1
ATOM 3010 C CA . ILE C 1 75 ? 72.049 -51.193 5.694 1.00 14.36 55 ILE C CA 1
ATOM 3011 C C . ILE C 1 75 ? 70.820 -51.090 4.785 1.00 13.14 55 ILE C C 1
ATOM 3012 O O . ILE C 1 75 ? 69.795 -51.718 5.049 1.00 14.04 55 ILE C O 1
ATOM 3017 N N . TYR C 1 76 ? 70.921 -50.311 3.713 1.00 12.97 56 TYR C N 1
ATOM 3018 C CA . TYR C 1 76 ? 69.795 -50.153 2.796 1.00 12.08 56 TYR C CA 1
ATOM 3019 C C . TYR C 1 76 ? 69.391 -51.481 2.154 1.00 15.47 56 TYR C C 1
ATOM 3020 O O . TYR C 1 76 ? 68.204 -51.791 2.059 1.00 12.83 56 TYR C O 1
ATOM 3029 N N . ASN C 1 77 ? 70.373 -52.264 1.717 1.00 16.79 57 ASN C N 1
ATOM 3030 C CA . ASN C 1 77 ? 70.077 -53.553 1.096 1.00 19.46 57 ASN C CA 1
ATOM 3031 C C . ASN C 1 77 ? 69.454 -54.520 2.097 1.00 19.67 57 ASN C C 1
ATOM 3032 O O . ASN C 1 77 ? 68.535 -55.264 1.758 1.00 18.10 57 ASN C O 1
ATOM 3037 N N . GLU C 1 78 ? 69.954 -54.511 3.329 1.00 17.35 58 GLU C N 1
ATOM 3038 C CA . GLU C 1 78 ? 69.414 -55.381 4.366 1.00 16.81 58 GLU C CA 1
ATOM 3039 C C . GLU C 1 78 ? 67.962 -54.988 4.640 1.00 17.00 58 GLU C C 1
ATOM 3040 O O . GLU C 1 78 ? 67.107 -55.846 4.864 1.00 18.39 58 GLU C O 1
ATOM 3046 N N . LEU C 1 79 ? 67.688 -53.687 4.617 1.00 14.01 59 LEU C N 1
ATOM 3047 C CA . LEU C 1 79 ? 66.329 -53.187 4.838 1.00 14.97 59 LEU C CA 1
ATOM 3048 C C . LEU C 1 79 ? 65.418 -53.603 3.677 1.00 13.61 59 LEU C C 1
ATOM 3049 O O . LEU C 1 79 ? 64.245 -53.928 3.883 1.00 15.21 59 LEU C O 1
ATOM 3054 N N . GLU C 1 80 ? 65.953 -53.599 2.458 1.00 15.39 60 GLU C N 1
ATOM 3055 C CA . GLU C 1 80 ? 65.158 -54.004 1.298 1.00 16.02 60 GLU C CA 1
ATOM 3056 C C . GLU C 1 80 ? 64.700 -55.434 1.522 1.00 18.04 60 GLU C C 1
ATOM 3057 O O . GLU C 1 80 ? 63.542 -55.773 1.296 1.00 18.14 60 GLU C O 1
ATOM 3063 N N . ASN C 1 81 ? 65.635 -56.269 1.961 1.00 19.90 61 ASN C N 1
ATOM 3064 C CA . ASN C 1 81 ? 65.359 -57.674 2.223 1.00 20.59 61 ASN C CA 1
ATOM 3065 C C . ASN C 1 81 ? 64.375 -57.823 3.382 1.00 17.58 61 ASN C C 1
ATOM 3066 O O . ASN C 1 81 ? 63.455 -58.641 3.336 1.00 16.35 61 ASN C O 1
ATOM 3071 N N . ILE C 1 82 ? 64.569 -57.028 4.424 1.00 16.29 62 ILE C N 1
ATOM 3072 C CA . ILE C 1 82 ? 63.679 -57.081 5.573 1.00 13.42 62 ILE C CA 1
ATOM 3073 C C . ILE C 1 82 ? 62.238 -56.727 5.177 1.00 12.72 62 ILE C C 1
ATOM 3074 O O . ILE C 1 82 ? 61.289 -57.277 5.735 1.00 16.13 62 ILE C O 1
ATOM 3079 N N . GLN C 1 83 ? 62.064 -55.819 4.218 1.00 14.49 63 GLN C N 1
ATOM 3080 C CA . GLN C 1 83 ? 60.709 -55.469 3.788 1.00 14.69 63 GLN C CA 1
ATOM 3081 C C . GLN C 1 83 ? 60.024 -56.703 3.192 1.00 18.27 63 GLN C C 1
ATOM 3082 O O . GLN C 1 83 ? 58.816 -56.889 3.341 1.00 15.68 63 GLN C O 1
ATOM 3088 N N . HIS C 1 84 ? 60.804 -57.540 2.513 1.00 17.74 64 HIS C N 1
ATOM 3089 C CA . HIS C 1 84 ? 60.271 -58.757 1.903 1.00 16.22 64 HIS C CA 1
ATOM 3090 C C . HIS C 1 84 ? 59.902 -59.767 2.985 1.00 16.90 64 HIS C C 1
ATOM 3091 O O . HIS C 1 84 ? 58.822 -60.364 2.961 1.00 17.54 64 HIS C O 1
ATOM 3098 N N . GLU C 1 85 ? 60.805 -59.943 3.944 1.00 19.25 65 GLU C N 1
ATOM 3099 C CA . GLU C 1 85 ? 60.586 -60.884 5.031 1.00 18.34 65 GLU C CA 1
ATOM 3100 C C . GLU C 1 85 ? 59.437 -60.427 5.927 1.00 21.84 65 GLU C C 1
ATOM 3101 O O . GLU C 1 85 ? 58.684 -61.243 6.453 1.00 18.15 65 GLU C O 1
ATOM 3107 N N . LEU C 1 86 ? 59.292 -59.118 6.087 1.00 21.63 66 LEU C N 1
ATOM 3108 C CA . LEU C 1 86 ? 58.211 -58.573 6.902 1.00 16.19 66 LEU C CA 1
ATOM 3109 C C . LEU C 1 86 ? 56.893 -58.858 6.175 1.00 15.81 66 LEU C C 1
ATOM 3110 O O . LEU C 1 86 ? 55.888 -59.209 6.789 1.00 19.97 66 LEU C O 1
ATOM 3115 N N . PHE C 1 87 ? 56.909 -58.712 4.855 1.00 16.91 67 PHE C N 1
ATOM 3116 C CA . PHE C 1 87 ? 55.724 -58.974 4.051 1.00 19.20 67 PHE C CA 1
ATOM 3117 C C . PHE C 1 87 ? 55.372 -60.456 4.189 1.00 22.97 67 PHE C C 1
ATOM 3118 O O . PHE C 1 87 ? 54.196 -60.821 4.261 1.00 20.07 67 PHE C O 1
ATOM 3126 N N . ASP C 1 88 ? 56.399 -61.304 4.240 1.00 22.51 68 ASP C N 1
ATOM 3127 C CA . ASP C 1 88 ? 56.199 -62.741 4.397 1.00 21.95 68 ASP C CA 1
ATOM 3128 C C . ASP C 1 88 ? 55.630 -63.054 5.778 1.00 23.35 68 ASP C C 1
ATOM 3129 O O . ASP C 1 88 ? 54.792 -63.947 5.917 1.00 23.72 68 ASP C O 1
ATOM 3134 N N . CYS C 1 89 ? 56.096 -62.332 6.799 1.00 18.09 69 CYS C N 1
ATOM 3135 C CA . CYS C 1 89 ? 55.593 -62.521 8.159 1.00 16.31 69 CYS C CA 1
ATOM 3136 C C . CYS C 1 89 ? 54.090 -62.272 8.156 1.00 20.33 69 CYS C C 1
ATOM 3137 O O . CYS C 1 89 ? 53.318 -63.023 8.754 1.00 23.42 69 CYS C O 1
ATOM 3140 N N . GLY C 1 90 ? 53.685 -61.198 7.483 1.00 18.95 70 GLY C N 1
ATOM 3141 C CA . GLY C 1 90 ? 52.278 -60.862 7.406 1.00 17.96 70 GLY C CA 1
ATOM 3142 C C . GLY C 1 90 ? 51.502 -61.977 6.736 1.00 20.84 70 GLY C C 1
ATOM 3143 O O . GLY C 1 90 ? 50.412 -62.339 7.178 1.00 21.16 70 GLY C O 1
ATOM 3144 N N . GLY C 1 91 ? 52.071 -62.519 5.664 1.00 19.22 71 GLY C N 1
ATOM 3145 C CA . GLY C 1 91 ? 51.419 -63.597 4.945 1.00 24.64 71 GLY C CA 1
ATOM 3146 C C . GLY C 1 91 ? 51.238 -64.834 5.805 1.00 23.92 71 GLY C C 1
ATOM 3147 O O . GLY C 1 91 ? 50.191 -65.481 5.755 1.00 25.68 71 GLY C O 1
ATOM 3148 N N . ASP C 1 92 ? 52.260 -65.165 6.593 1.00 21.02 72 ASP C N 1
ATOM 3149 C CA . ASP C 1 92 ? 52.208 -66.332 7.472 1.00 18.89 72 ASP C CA 1
ATOM 3150 C C . ASP C 1 92 ? 51.164 -66.173 8.570 1.00 25.58 72 ASP C C 1
ATOM 3151 O O . ASP C 1 92 ? 50.570 -67.152 9.023 1.00 23.85 72 ASP C O 1
ATOM 3156 N N . LEU C 1 93 ? 50.946 -64.938 9.004 1.00 23.21 73 LEU C N 1
ATOM 3157 C CA . LEU C 1 93 ? 49.973 -64.675 10.054 1.00 25.64 73 LEU C CA 1
ATOM 3158 C C . LEU C 1 93 ? 48.554 -64.681 9.502 1.00 21.84 73 LEU C C 1
ATOM 3159 O O . LEU C 1 93 ? 47.592 -64.856 10.247 1.00 23.35 73 LEU C O 1
ATOM 3164 N N . ALA C 1 94 ? 48.427 -64.490 8.193 1.00 22.88 74 ALA C N 1
ATOM 3165 C CA . ALA C 1 94 ? 47.114 -64.466 7.555 1.00 29.86 74 ALA C CA 1
ATOM 3166 C C . ALA C 1 94 ? 46.661 -65.867 7.164 1.00 34.58 74 ALA C C 1
ATOM 3167 O O . ALA C 1 94 ? 45.544 -66.059 6.687 1.00 36.37 74 ALA C O 1
ATOM 3169 N N . ILE C 1 95 ? 47.537 -66.844 7.369 1.00 35.15 75 ILE C N 1
ATOM 3170 C CA . ILE C 1 95 ? 47.227 -68.226 7.039 1.00 37.30 75 ILE C CA 1
ATOM 3171 C C . ILE C 1 95 ? 46.374 -68.879 8.121 1.00 41.14 75 ILE C C 1
ATOM 3172 O O . ILE C 1 95 ? 46.895 -69.342 9.134 1.00 41.05 75 ILE C O 1
ATOM 3177 N N . VAL C 1 96 ? 45.061 -68.898 7.907 1.00 48.63 76 VAL C N 1
ATOM 3178 C CA . VAL C 1 96 ? 44.136 -69.519 8.850 1.00 54.82 76 VAL C CA 1
ATOM 3179 C C . VAL C 1 96 ? 44.125 -71.005 8.519 1.00 58.33 76 VAL C C 1
ATOM 3180 O O . VAL C 1 96 ? 44.701 -71.821 9.241 1.00 59.44 76 VAL C O 1
ATOM 3184 N N . GLU C 1 97 ? 43.461 -71.350 7.422 1.00 59.08 77 GLU C N 1
ATOM 3185 C CA . GLU C 1 97 ? 43.426 -72.731 6.972 1.00 61.57 77 GLU C CA 1
ATOM 3186 C C . GLU C 1 97 ? 44.733 -72.905 6.214 1.00 61.15 77 GLU C C 1
ATOM 3187 O O . GLU C 1 97 ? 44.852 -72.469 5.069 1.00 62.78 77 GLU C O 1
ATOM 3193 N N . GLN C 1 98 ? 45.716 -73.523 6.858 1.00 59.78 78 GLN C N 1
ATOM 3194 C CA . GLN C 1 98 ? 47.013 -73.727 6.230 1.00 56.90 78 GLN C CA 1
ATOM 3195 C C . GLN C 1 98 ? 46.889 -74.414 4.879 1.00 56.19 78 GLN C C 1
ATOM 3196 O O . GLN C 1 98 ? 46.974 -75.637 4.782 1.00 58.97 78 GLN C O 1
ATOM 3202 N N . LYS C 1 99 ? 46.680 -73.615 3.838 1.00 53.18 79 LYS C N 1
ATOM 3203 C CA . LYS C 1 99 ? 46.550 -74.132 2.484 1.00 53.31 79 LYS C CA 1
ATOM 3204 C C . LYS C 1 99 ? 47.943 -74.205 1.881 1.00 53.20 79 LYS C C 1
ATOM 3205 O O . LYS C 1 99 ? 48.166 -74.862 0.863 1.00 52.48 79 LYS C O 1
ATOM 3211 N N . ILE C 1 100 ? 48.880 -73.519 2.525 1.00 48.31 80 ILE C N 1
ATOM 3212 C CA . ILE C 1 100 ? 50.259 -73.497 2.065 1.00 44.24 80 ILE C CA 1
ATOM 3213 C C . ILE C 1 100 ? 51.245 -73.432 3.225 1.00 36.30 80 ILE C C 1
ATOM 3214 O O . ILE C 1 100 ? 50.901 -73.003 4.326 1.00 33.07 80 ILE C O 1
ATOM 3219 N N . PRO C 1 101 ? 52.485 -73.885 2.996 1.00 31.31 81 PRO C N 1
ATOM 3220 C CA . PRO C 1 101 ? 53.522 -73.873 4.030 1.00 30.84 81 PRO C CA 1
ATOM 3221 C C . PRO C 1 101 ? 53.862 -72.442 4.426 1.00 29.37 81 PRO C C 1
ATOM 3222 O O . PRO C 1 101 ? 53.613 -71.509 3.666 1.00 27.50 81 PRO C O 1
ATOM 3226 N N . TYR C 1 102 ? 54.425 -72.271 5.616 1.00 27.65 82 TYR C N 1
ATOM 3227 C CA . TYR C 1 102 ? 54.824 -70.946 6.070 1.00 29.42 82 TYR C CA 1
ATOM 3228 C C . TYR C 1 102 ? 56.044 -70.538 5.247 1.00 29.85 82 TYR C C 1
ATOM 3229 O O . TYR C 1 102 ? 56.754 -71.400 4.720 1.00 27.04 82 TYR C O 1
ATOM 3238 N N . LYS C 1 103 ? 56.285 -69.233 5.131 1.00 27.84 83 LYS C N 1
ATOM 3239 C CA . LYS C 1 103 ? 57.420 -68.732 4.358 1.00 26.13 83 LYS C CA 1
ATOM 3240 C C . LYS C 1 103 ? 58.597 -68.282 5.215 1.00 25.87 83 LYS C C 1
ATOM 3241 O O . LYS C 1 103 ? 59.746 -68.375 4.790 1.00 29.23 83 LYS C O 1
ATOM 3247 N N . VAL C 1 104 ? 58.316 -67.784 6.414 1.00 22.05 84 VAL C N 1
ATOM 3248 C CA . VAL C 1 104 ? 59.377 -67.312 7.297 1.00 22.27 84 VAL C CA 1
ATOM 3249 C C . VAL C 1 104 ? 60.098 -68.468 7.982 1.00 24.86 84 VAL C C 1
ATOM 3250 O O . VAL C 1 104 ? 59.482 -69.266 8.689 1.00 21.90 84 VAL C O 1
ATOM 3254 N N . THR C 1 105 ? 61.411 -68.539 7.776 1.00 27.17 85 THR C N 1
ATOM 3255 C CA . THR C 1 105 ? 62.223 -69.607 8.346 1.00 27.86 85 THR C CA 1
ATOM 3256 C C . THR C 1 105 ? 63.257 -69.115 9.351 1.00 27.43 85 THR C C 1
ATOM 3257 O O . THR C 1 105 ? 63.593 -67.931 9.392 1.00 24.50 85 THR C O 1
ATOM 3261 N N . ILE C 1 106 ? 63.768 -70.044 10.152 1.00 26.20 86 ILE C N 1
ATOM 3262 C CA . ILE C 1 106 ? 64.755 -69.727 11.175 1.00 24.64 86 ILE C CA 1
ATOM 3263 C C . ILE C 1 106 ? 66.019 -69.111 10.580 1.00 26.07 86 ILE C C 1
ATOM 3264 O O . ILE C 1 106 ? 66.685 -68.296 11.219 1.00 22.73 86 ILE C O 1
ATOM 3269 N N . VAL C 1 107 ? 66.344 -69.500 9.353 1.00 26.24 87 VAL C N 1
ATOM 3270 C CA . VAL C 1 107 ? 67.527 -68.979 8.682 1.00 29.74 87 VAL C CA 1
ATOM 3271 C C . VAL C 1 107 ? 67.495 -67.452 8.629 1.00 29.79 87 VAL C C 1
ATOM 3272 O O . VAL C 1 107 ? 68.527 -66.793 8.773 1.00 29.31 87 VAL C O 1
ATOM 3276 N N . MET C 1 108 ? 66.306 -66.893 8.426 1.00 26.86 88 MET C N 1
ATOM 3277 C CA . MET C 1 108 ? 66.151 -65.443 8.344 1.00 27.54 88 MET C CA 1
ATOM 3278 C C . MET C 1 108 ? 66.355 -64.784 9.700 1.00 24.61 88 MET C C 1
ATOM 3279 O O . MET C 1 108 ? 66.793 -63.637 9.788 1.00 25.82 88 MET C O 1
ATOM 3284 N N . VAL C 1 109 ? 66.036 -65.515 10.759 1.00 22.19 89 VAL C N 1
ATOM 3285 C CA . VAL C 1 109 ? 66.203 -64.995 12.105 1.00 22.19 89 VAL C CA 1
ATOM 3286 C C . VAL C 1 109 ? 67.693 -64.955 12.433 1.00 26.04 89 VAL C C 1
ATOM 3287 O O . VAL C 1 109 ? 68.195 -63.969 12.979 1.00 23.42 89 VAL C O 1
ATOM 3291 N N . GLU C 1 110 ? 68.398 -66.029 12.092 1.00 26.95 90 GLU C N 1
ATOM 3292 C CA . GLU C 1 110 ? 69.826 -66.111 12.361 1.00 25.16 90 GLU C CA 1
ATOM 3293 C C . GLU C 1 110 ? 70.570 -65.015 11.611 1.00 26.02 90 GLU C C 1
ATOM 3294 O O . GLU C 1 110 ? 71.564 -64.482 12.100 1.00 25.38 90 GLU C O 1
ATOM 3300 N N . SER C 1 111 ? 70.082 -64.684 10.419 1.00 24.20 91 SER C N 1
ATOM 3301 C CA . SER C 1 111 ? 70.698 -63.639 9.613 1.00 24.33 91 SER C CA 1
ATOM 3302 C C . SER C 1 111 ? 70.647 -62.314 10.379 1.00 23.83 91 SER C C 1
ATOM 3303 O O . SER C 1 111 ? 71.620 -61.563 10.401 1.00 25.00 91 SER C O 1
ATOM 3306 N N . LEU C 1 112 ? 69.511 -62.034 11.015 1.00 23.11 92 LEU C N 1
ATOM 3307 C CA . LEU C 1 112 ? 69.365 -60.802 11.784 1.00 19.66 92 LEU C CA 1
ATOM 3308 C C . LEU C 1 112 ? 70.296 -60.800 12.986 1.00 22.27 92 LEU C C 1
ATOM 3309 O O . LEU C 1 112 ? 70.892 -59.778 13.323 1.00 22.46 92 LEU C O 1
ATOM 3314 N N . GLU C 1 113 ? 70.414 -61.952 13.636 1.00 20.95 93 GLU C N 1
ATOM 3315 C CA . GLU C 1 113 ? 71.266 -62.072 14.811 1.00 22.38 93 GLU C CA 1
ATOM 3316 C C . GLU C 1 113 ? 72.731 -61.793 14.497 1.00 21.06 93 GLU C C 1
ATOM 3317 O O . GLU C 1 113 ? 73.424 -61.147 15.285 1.00 24.01 93 GLU C O 1
ATOM 3323 N N . ARG C 1 114 ? 73.203 -62.274 13.350 1.00 21.72 94 ARG C N 1
ATOM 3324 C CA . ARG C 1 114 ? 74.587 -62.040 12.953 1.00 25.57 94 ARG C CA 1
ATOM 3325 C C . ARG C 1 114 ? 74.830 -60.557 12.683 1.00 23.14 94 ARG C C 1
ATOM 3326 O O . ARG C 1 114 ? 75.865 -60.013 13.061 1.00 21.05 94 ARG C O 1
ATOM 3334 N N . LYS C 1 115 ? 73.874 -59.904 12.029 1.00 22.35 95 LYS C N 1
ATOM 3335 C CA . LYS C 1 115 ? 74.007 -58.482 11.725 1.00 19.85 95 LYS C CA 1
ATOM 3336 C C . LYS C 1 115 ? 73.973 -57.648 12.999 1.00 20.34 95 LYS C C 1
ATOM 3337 O O . LYS C 1 115 ? 74.705 -56.665 13.130 1.00 20.73 95 LYS C O 1
ATOM 3343 N N . ILE C 1 116 ? 73.124 -58.042 13.941 1.00 20.95 96 ILE C N 1
ATOM 3344 C CA . ILE C 1 116 ? 73.030 -57.334 15.209 1.00 22.04 96 ILE C CA 1
ATOM 3345 C C . ILE C 1 116 ? 74.402 -57.293 15.881 1.00 23.09 96 ILE C C 1
ATOM 3346 O O . ILE C 1 116 ? 74.843 -56.240 16.335 1.00 23.88 96 ILE C O 1
ATOM 3351 N N . ASP C 1 117 ? 75.078 -58.438 15.940 1.00 24.23 97 ASP C N 1
ATOM 3352 C CA . ASP C 1 117 ? 76.401 -58.499 16.554 1.00 25.41 97 ASP C CA 1
ATOM 3353 C C . ASP C 1 117 ? 77.375 -57.623 15.785 1.00 21.06 97 ASP C C 1
ATOM 3354 O O . ASP C 1 117 ? 78.172 -56.892 16.375 1.00 21.08 97 ASP C O 1
ATOM 3359 N N . LEU C 1 118 ? 77.301 -57.700 14.462 1.00 20.78 98 LEU C N 1
ATOM 3360 C CA . LEU C 1 118 ? 78.173 -56.913 13.601 1.00 25.98 98 LEU C CA 1
ATOM 3361 C C . LEU C 1 118 ? 78.031 -55.411 13.855 1.00 21.02 98 LEU C C 1
ATOM 3362 O O . LEU C 1 118 ? 79.024 -54.697 13.976 1.00 19.19 98 LEU C O 1
ATOM 3367 N N . TYR C 1 119 ? 76.794 -54.933 13.929 1.00 17.03 99 TYR C N 1
ATOM 3368 C CA . TYR C 1 119 ? 76.552 -53.513 14.152 1.00 15.23 99 TYR C CA 1
ATOM 3369 C C . TYR C 1 119 ? 76.837 -53.051 15.577 1.00 17.92 99 TYR C C 1
ATOM 3370 O O . TYR C 1 119 ? 77.203 -51.894 15.794 1.00 17.64 99 TYR C O 1
ATOM 3379 N N . ILE C 1 120 ? 76.676 -53.942 16.551 1.00 16.95 100 ILE C N 1
ATOM 3380 C CA . ILE C 1 120 ? 76.976 -53.572 17.931 1.00 20.88 100 ILE C CA 1
ATOM 3381 C C . ILE C 1 120 ? 78.484 -53.340 18.006 1.00 20.88 100 ILE C C 1
ATOM 3382 O O . ILE C 1 120 ? 78.966 -52.468 18.733 1.00 21.35 100 ILE C O 1
ATOM 3387 N N . GLU C 1 121 ? 79.224 -54.124 17.230 1.00 22.61 101 GLU C N 1
ATOM 3388 C CA . GLU C 1 121 ? 80.675 -54.012 17.182 1.00 20.49 101 GLU C CA 1
ATOM 3389 C C . GLU C 1 121 ? 81.113 -52.697 16.525 1.00 22.51 101 GLU C C 1
ATOM 3390 O O . GLU C 1 121 ? 82.061 -52.054 16.976 1.00 17.23 101 GLU C O 1
ATOM 3396 N N . GLU C 1 122 ? 80.412 -52.301 15.465 1.00 19.63 102 GLU C N 1
ATOM 3397 C CA . GLU C 1 122 ? 80.737 -51.074 14.745 1.00 16.95 102 GLU C CA 1
ATOM 3398 C C . GLU C 1 122 ? 80.465 -49.816 15.553 1.00 17.14 102 GLU C C 1
ATOM 3399 O O . GLU C 1 122 ? 81.274 -48.894 15.563 1.00 18.09 102 GLU C O 1
ATOM 3405 N N . ALA C 1 123 ? 79.320 -49.777 16.227 1.00 17.77 103 ALA C N 1
ATOM 3406 C CA . ALA C 1 123 ? 78.942 -48.609 17.011 1.00 18.86 103 ALA C CA 1
ATOM 3407 C C . ALA C 1 123 ? 79.865 -48.355 18.199 1.00 21.14 103 ALA C C 1
ATOM 3408 O O . ALA C 1 123 ? 80.589 -49.246 18.639 1.00 20.53 103 ALA C O 1
ATOM 3410 N N . PRO C 1 124 ? 79.867 -47.119 18.719 1.00 19.96 104 PRO C N 1
ATOM 3411 C CA . PRO C 1 124 ? 80.720 -46.805 19.867 1.00 21.43 104 PRO C CA 1
ATOM 3412 C C . PRO C 1 124 ? 80.235 -47.614 21.071 1.00 25.83 104 PRO C C 1
ATOM 3413 O O . PRO C 1 124 ? 79.148 -48.194 21.040 1.00 25.33 104 PRO C O 1
ATOM 3417 N N . PRO C 1 125 ? 81.036 -47.671 22.143 1.00 30.09 105 PRO C N 1
ATOM 3418 C CA . PRO C 1 125 ? 80.628 -48.426 23.333 1.00 28.21 105 PRO C CA 1
ATOM 3419 C C . PRO C 1 125 ? 79.328 -47.851 23.895 1.00 25.10 105 PRO C C 1
ATOM 3420 O O . PRO C 1 125 ? 79.188 -46.638 24.011 1.00 26.00 105 PRO C O 1
ATOM 3424 N N . LEU C 1 126 ? 78.381 -48.719 24.235 1.00 27.96 106 LEU C N 1
ATOM 3425 C CA . LEU C 1 126 ? 77.100 -48.280 24.787 1.00 27.24 106 LEU C CA 1
ATOM 3426 C C . LEU C 1 126 ? 77.280 -48.071 26.292 1.00 32.24 106 LEU C C 1
ATOM 3427 O O . LEU C 1 126 ? 77.307 -49.036 27.052 1.00 34.55 106 LEU C O 1
ATOM 3432 N N . GLU C 1 127 ? 77.397 -46.817 26.721 1.00 28.79 107 GLU C N 1
ATOM 3433 C CA . GLU C 1 127 ? 77.620 -46.530 28.137 1.00 36.86 107 GLU C CA 1
ATOM 3434 C C . GLU C 1 127 ? 76.494 -45.836 28.904 1.00 36.72 107 GLU C C 1
ATOM 3435 O O . GLU C 1 127 ? 76.581 -45.674 30.119 1.00 39.31 107 GLU C O 1
ATOM 3441 N N . ARG C 1 128 ? 75.448 -45.418 28.204 1.00 31.34 108 ARG C N 1
ATOM 3442 C CA . ARG C 1 128 ? 74.313 -44.761 28.849 1.00 29.68 108 ARG C CA 1
ATOM 3443 C C . ARG C 1 128 ? 73.031 -45.240 28.186 1.00 23.49 108 ARG C C 1
ATOM 3444 O O . ARG C 1 128 ? 73.075 -45.884 27.139 1.00 23.79 108 ARG C O 1
ATOM 3452 N N . PHE C 1 129 ? 71.889 -44.947 28.798 1.00 19.34 109 PHE C N 1
ATOM 3453 C CA . PHE C 1 129 ? 70.627 -45.333 28.187 1.00 20.52 109 PHE C CA 1
ATOM 3454 C C . PHE C 1 129 ? 70.393 -44.393 27.013 1.00 20.03 109 PHE C C 1
ATOM 3455 O O . PHE C 1 129 ? 70.667 -43.193 27.096 1.00 17.50 109 PHE C O 1
ATOM 3463 N N . ILE C 1 130 ? 69.892 -44.948 25.918 1.00 18.97 110 ILE C N 1
ATOM 3464 C CA . ILE C 1 130 ? 69.651 -44.181 24.706 1.00 20.29 110 ILE C CA 1
ATOM 3465 C C . ILE C 1 130 ? 68.217 -43.691 24.569 1.00 22.03 110 ILE C C 1
ATOM 3466 O O . ILE C 1 130 ? 67.272 -44.434 24.816 1.00 16.49 110 ILE C O 1
ATOM 3471 N N . LEU C 1 131 ? 68.062 -42.430 24.187 1.00 16.51 111 LEU C N 1
ATOM 3472 C CA . LEU C 1 131 ? 66.739 -41.870 23.957 1.00 16.80 111 LEU C CA 1
ATOM 3473 C C . LEU C 1 131 ? 66.594 -41.869 22.438 1.00 18.05 111 LEU C C 1
ATOM 3474 O O . LEU C 1 131 ? 67.573 -41.669 21.720 1.00 17.34 111 LEU C O 1
ATOM 3479 N N . PRO C 1 132 ? 65.378 -42.104 21.928 1.00 15.74 112 PRO C N 1
ATOM 3480 C CA . PRO C 1 132 ? 65.174 -42.124 20.476 1.00 13.48 112 PRO C CA 1
ATOM 3481 C C . PRO C 1 132 ? 65.349 -40.760 19.815 1.00 13.35 112 PRO C C 1
ATOM 3482 O O . PRO C 1 132 ? 64.709 -39.785 20.205 1.00 16.47 112 PRO C O 1
ATOM 3486 N N . GLY C 1 133 ? 66.219 -40.700 18.812 1.00 14.60 113 GLY C N 1
ATOM 3487 C CA . GLY C 1 133 ? 66.453 -39.446 18.115 1.00 12.16 113 GLY C CA 1
ATOM 3488 C C . GLY C 1 133 ? 67.866 -39.324 17.582 1.00 15.40 113 GLY C C 1
ATOM 3489 O O . GLY C 1 133 ? 68.596 -40.311 17.510 1.00 16.90 113 GLY C O 1
ATOM 3490 N N . GLY C 1 134 ? 68.255 -38.103 17.223 1.00 13.32 114 GLY C N 1
ATOM 3491 C CA . GLY C 1 134 ? 69.584 -37.864 16.683 1.00 17.21 114 GLY C CA 1
ATOM 3492 C C . GLY C 1 134 ? 69.458 -37.385 15.248 1.00 16.41 114 GLY C C 1
ATOM 3493 O O . GLY C 1 134 ? 68.863 -36.343 14.990 1.00 17.13 114 GLY C O 1
ATOM 3494 N N . SER C 1 135 ? 70.022 -38.138 14.312 1.00 15.26 115 SER C N 1
ATOM 3495 C CA . SER C 1 135 ? 69.931 -37.782 12.902 1.00 14.14 115 SER C CA 1
ATOM 3496 C C . SER C 1 135 ? 68.510 -38.118 12.472 1.00 15.93 115 SER C C 1
ATOM 3497 O O . SER C 1 135 ? 67.836 -38.906 13.133 1.00 12.04 115 SER C O 1
ATOM 3500 N N . GLU C 1 136 ? 68.047 -37.523 11.377 1.00 12.77 116 GLU C N 1
ATOM 3501 C CA . GLU C 1 136 ? 66.701 -37.809 10.893 1.00 13.16 116 GLU C CA 1
ATOM 3502 C C . GLU C 1 136 ? 66.536 -39.292 10.589 1.00 15.30 116 GLU C C 1
ATOM 3503 O O . GLU C 1 136 ? 65.534 -39.904 10.960 1.00 16.24 116 GLU C O 1
ATOM 3509 N N . ALA C 1 137 ? 67.524 -39.863 9.907 1.00 15.36 117 ALA C N 1
ATOM 3510 C CA . ALA C 1 137 ? 67.489 -41.277 9.552 1.00 15.46 117 ALA C CA 1
ATOM 3511 C C . ALA C 1 137 ? 67.355 -42.150 10.797 1.00 14.58 117 ALA C C 1
ATOM 3512 O O . ALA C 1 137 ? 66.477 -43.008 10.871 1.00 12.35 117 ALA C O 1
ATOM 3514 N N . ALA C 1 138 ? 68.230 -41.931 11.772 1.00 13.64 118 ALA C N 1
ATOM 3515 C CA . ALA C 1 138 ? 68.199 -42.715 12.999 1.00 13.57 118 ALA C CA 1
ATOM 3516 C C . ALA C 1 138 ? 66.870 -42.539 13.720 1.00 17.04 118 ALA C C 1
ATOM 3517 O O . ALA C 1 138 ? 66.312 -43.504 14.240 1.00 12.24 118 ALA C O 1
ATOM 3519 N N . ALA C 1 139 ? 66.361 -41.308 13.745 1.00 12.22 119 ALA C N 1
ATOM 3520 C CA . ALA C 1 139 ? 65.093 -41.026 14.417 1.00 10.80 119 ALA C CA 1
ATOM 3521 C C . ALA C 1 139 ? 63.943 -41.826 13.810 1.00 13.58 119 ALA C C 1
ATOM 3522 O O . ALA C 1 139 ? 63.110 -42.370 14.538 1.00 12.62 119 ALA C O 1
ATOM 3524 N N . THR C 1 140 ? 63.889 -41.903 12.482 1.00 13.09 120 THR C N 1
ATOM 3525 C CA . THR C 1 140 ? 62.818 -42.657 11.832 1.00 13.25 120 THR C CA 1
ATOM 3526 C C . THR C 1 140 ? 62.979 -44.158 12.081 1.00 14.80 120 THR C C 1
ATOM 3527 O O . THR C 1 140 ? 61.991 -44.885 12.191 1.00 11.26 120 THR C O 1
ATOM 3531 N N . ILE C 1 141 ? 64.223 -44.619 12.177 1.00 12.27 121 ILE C N 1
ATOM 3532 C CA . ILE C 1 141 ? 64.486 -46.032 12.450 1.00 11.79 121 ILE C CA 1
ATOM 3533 C C . ILE C 1 141 ? 64.010 -46.359 13.874 1.00 13.54 121 ILE C C 1
ATOM 3534 O O . ILE C 1 141 ? 63.481 -47.441 14.129 1.00 12.83 121 ILE C O 1
ATOM 3539 N N . HIS C 1 142 ? 64.195 -45.424 14.802 1.00 13.79 122 HIS C N 1
ATOM 3540 C CA . HIS C 1 142 ? 63.753 -45.635 16.179 1.00 11.14 122 HIS C CA 1
ATOM 3541 C C . HIS C 1 142 ? 62.234 -45.739 16.242 1.00 13.23 122 HIS C C 1
ATOM 3542 O O . HIS C 1 142 ? 61.690 -46.529 17.012 1.00 13.92 122 HIS C O 1
ATOM 3549 N N . ILE C 1 143 ? 61.544 -44.935 15.440 1.00 10.39 123 ILE C N 1
ATOM 3550 C CA . ILE C 1 143 ? 60.088 -44.999 15.420 1.00 11.94 123 ILE C CA 1
ATOM 3551 C C . ILE C 1 143 ? 59.685 -46.383 14.900 1.00 11.77 123 ILE C C 1
ATOM 3552 O O . ILE C 1 143 ? 58.848 -47.061 15.493 1.00 11.69 123 ILE C O 1
ATOM 3557 N N . ALA C 1 144 ? 60.296 -46.803 13.795 1.00 10.52 124 ALA C N 1
ATOM 3558 C CA . ALA C 1 144 ? 59.996 -48.106 13.214 1.00 13.74 124 ALA C CA 1
ATOM 3559 C C . ALA C 1 144 ? 60.188 -49.201 14.258 1.00 15.34 124 ALA C C 1
ATOM 3560 O O . ALA C 1 144 ? 59.395 -50.139 14.344 1.00 14.28 124 ALA C O 1
ATOM 3562 N N . ARG C 1 145 ? 61.249 -49.072 15.047 1.00 13.57 125 ARG C N 1
ATOM 3563 C CA . ARG C 1 145 ? 61.556 -50.040 16.096 1.00 13.04 125 ARG C CA 1
ATOM 3564 C C . ARG C 1 145 ? 60.390 -50.195 17.077 1.00 11.63 125 ARG C C 1
ATOM 3565 O O . ARG C 1 145 ? 60.019 -51.315 17.437 1.00 13.18 125 ARG C O 1
ATOM 3573 N N . THR C 1 146 ? 59.807 -49.080 17.506 1.00 13.00 126 THR C N 1
ATOM 3574 C CA . THR C 1 146 ? 58.701 -49.148 18.455 1.00 10.31 126 THR C CA 1
ATOM 3575 C C . THR C 1 146 ? 57.452 -49.758 17.821 1.00 12.65 126 THR C C 1
ATOM 3576 O O . THR C 1 146 ? 56.650 -50.398 18.504 1.00 15.06 126 THR C O 1
ATOM 3580 N N . VAL C 1 147 ? 57.284 -49.563 16.517 1.00 13.71 127 VAL C N 1
ATOM 3581 C CA . VAL C 1 147 ? 56.129 -50.126 15.828 1.00 13.39 127 VAL C CA 1
ATOM 3582 C C . VAL C 1 147 ? 56.319 -51.638 15.672 1.00 13.36 127 VAL C C 1
ATOM 3583 O O . VAL C 1 147 ? 55.366 -52.412 15.780 1.00 14.99 127 VAL C O 1
ATOM 3587 N N . VAL C 1 148 ? 57.554 -52.057 15.420 1.00 15.65 128 VAL C N 1
ATOM 3588 C CA . VAL C 1 148 ? 57.848 -53.478 15.300 1.00 14.28 128 VAL C CA 1
ATOM 3589 C C . VAL C 1 148 ? 57.545 -54.145 16.646 1.00 15.80 128 VAL C C 1
ATOM 3590 O O . VAL C 1 148 ? 57.032 -55.264 16.690 1.00 15.83 128 VAL C O 1
ATOM 3594 N N . ARG C 1 149 ? 57.858 -53.455 17.743 1.00 14.18 129 ARG C N 1
ATOM 3595 C CA . ARG C 1 149 ? 57.604 -54.004 19.074 1.00 13.16 129 ARG C CA 1
ATOM 3596 C C . ARG C 1 149 ? 56.106 -54.067 19.359 1.00 17.61 129 ARG C C 1
ATOM 3597 O O . ARG C 1 149 ? 55.635 -54.969 20.058 1.00 16.32 129 ARG C O 1
ATOM 3605 N N . ARG C 1 150 ? 55.354 -53.112 18.817 1.00 14.52 130 ARG C N 1
ATOM 3606 C CA . ARG C 1 150 ? 53.908 -53.115 19.003 1.00 15.02 130 ARG C CA 1
ATOM 3607 C C . ARG C 1 150 ? 53.346 -54.309 18.229 1.00 13.50 130 ARG C C 1
ATOM 3608 O O . ARG C 1 150 ? 52.404 -54.962 18.674 1.00 14.73 130 ARG C O 1
ATOM 3616 N N . ALA C 1 151 ? 53.944 -54.606 17.078 1.00 13.18 131 ALA C N 1
ATOM 3617 C CA . ALA C 1 151 ? 53.498 -55.734 16.265 1.00 16.06 131 ALA C CA 1
ATOM 3618 C C . ALA C 1 151 ? 53.791 -57.027 17.017 1.00 18.70 131 ALA C C 1
ATOM 3619 O O . ALA C 1 151 ? 52.978 -57.952 17.029 1.00 16.68 131 ALA C O 1
ATOM 3621 N N . GLU C 1 152 ? 54.957 -57.082 17.649 1.00 14.94 132 GLU C N 1
ATOM 3622 C CA . GLU C 1 152 ? 55.354 -58.261 18.410 1.00 16.66 132 GLU C CA 1
ATOM 3623 C C . GLU C 1 152 ? 54.318 -58.602 19.479 1.00 19.01 132 GLU C C 1
ATOM 3624 O O . GLU C 1 152 ? 53.951 -59.768 19.653 1.00 20.78 132 GLU C O 1
ATOM 3630 N N . ARG C 1 153 ? 53.849 -57.583 20.191 1.00 15.75 133 ARG C N 1
ATOM 3631 C CA . ARG C 1 153 ? 52.864 -57.783 21.242 1.00 16.66 133 ARG C CA 1
ATOM 3632 C C . ARG C 1 153 ? 51.562 -58.373 20.701 1.00 15.41 133 ARG C C 1
ATOM 3633 O O . ARG C 1 153 ? 50.932 -59.201 21.357 1.00 19.19 133 ARG C O 1
ATOM 3641 N N . SER C 1 154 ? 51.160 -57.954 19.504 1.00 18.45 134 SER C N 1
ATOM 3642 C CA . SER C 1 154 ? 49.937 -58.475 18.896 1.00 18.77 134 SER C CA 1
ATOM 3643 C C . SER C 1 154 ? 50.130 -59.935 18.507 1.00 22.19 134 SER C C 1
ATOM 3644 O O . SER C 1 154 ? 49.202 -60.740 18.598 1.00 20.62 134 SER C O 1
ATOM 3647 N N . ILE C 1 155 ? 51.340 -60.271 18.068 1.00 19.33 135 ILE C N 1
ATOM 3648 C CA . ILE C 1 155 ? 51.646 -61.639 17.674 1.00 18.07 135 ILE C CA 1
ATOM 3649 C C . ILE C 1 155 ? 51.636 -62.525 18.917 1.00 22.41 135 ILE C C 1
ATOM 3650 O O . ILE C 1 155 ? 51.181 -63.670 18.871 1.00 20.55 135 ILE C O 1
ATOM 3655 N N . VAL C 1 156 ? 52.124 -61.988 20.033 1.00 18.84 136 VAL C N 1
ATOM 3656 C CA . VAL C 1 156 ? 52.135 -62.736 21.285 1.00 20.47 136 VAL C CA 1
ATOM 3657 C C . VAL C 1 156 ? 50.691 -63.060 21.662 1.00 22.99 136 VAL C C 1
ATOM 3658 O O . VAL C 1 156 ? 50.368 -64.197 22.003 1.00 26.30 136 VAL C O 1
ATOM 3662 N N . SER C 1 157 ? 49.825 -62.056 21.590 1.00 21.45 137 SER C N 1
ATOM 3663 C CA . SER C 1 157 ? 48.416 -62.243 21.910 1.00 25.56 137 SER C CA 1
ATOM 3664 C C . SER C 1 157 ? 47.777 -63.273 20.979 1.00 26.99 137 SER C C 1
ATOM 3665 O O . SER C 1 157 ? 47.032 -64.144 21.425 1.00 26.15 137 SER C O 1
ATOM 3668 N N . LEU C 1 158 ? 48.070 -63.167 19.686 1.00 23.92 138 LEU C N 1
ATOM 3669 C CA . LEU C 1 158 ? 47.523 -64.097 18.701 1.00 25.09 138 LEU C CA 1
ATOM 3670 C C . LEU C 1 158 ? 47.929 -65.521 19.046 1.00 26.25 138 LEU C C 1
ATOM 3671 O O . LEU C 1 158 ? 47.100 -66.433 19.073 1.00 26.24 138 LEU C O 1
ATOM 3676 N N . GLN C 1 159 ? 49.218 -65.696 19.311 1.00 23.36 139 GLN C N 1
ATOM 3677 C CA . GLN C 1 159 ? 49.782 -66.995 19.644 1.00 25.72 139 GLN C CA 1
ATOM 3678 C C . GLN C 1 159 ? 49.079 -67.646 20.834 1.00 32.89 139 GLN C C 1
ATOM 3679 O O . GLN C 1 159 ? 49.024 -68.872 20.934 1.00 30.57 139 GLN C O 1
ATOM 3685 N N . LYS C 1 160 ? 48.547 -66.828 21.736 1.00 27.82 140 LYS C N 1
ATOM 3686 C CA . LYS C 1 160 ? 47.850 -67.349 22.906 1.00 33.56 140 LYS C CA 1
ATOM 3687 C C . LYS C 1 160 ? 46.490 -67.932 22.544 1.00 35.26 140 LYS C C 1
ATOM 3688 O O . LYS C 1 160 ? 45.956 -68.767 23.269 1.00 40.69 140 LYS C O 1
ATOM 3694 N N . GLU C 1 161 ? 45.932 -67.490 21.423 1.00 36.51 141 GLU C N 1
ATOM 3695 C CA . GLU C 1 161 ? 44.620 -67.959 20.987 1.00 40.08 141 GLU C CA 1
ATOM 3696 C C . GLU C 1 161 ? 44.662 -69.041 19.915 1.00 38.25 141 GLU C C 1
ATOM 3697 O O . GLU C 1 161 ? 43.795 -69.914 19.874 1.00 35.57 141 GLU C O 1
ATOM 3703 N N . VAL C 1 162 ? 45.658 -68.974 19.040 1.00 35.26 142 VAL C N 1
ATOM 3704 C CA . VAL C 1 162 ? 45.791 -69.951 17.966 1.00 32.77 142 VAL C CA 1
ATOM 3705 C C . VAL C 1 162 ? 47.248 -70.301 17.721 1.00 34.05 142 VAL C C 1
ATOM 3706 O O . VAL C 1 162 ? 48.154 -69.626 18.210 1.00 32.26 142 VAL C O 1
ATOM 3710 N N . LYS C 1 163 ? 47.470 -71.364 16.959 1.00 34.93 143 LYS C N 1
ATOM 3711 C CA . LYS C 1 163 ? 48.821 -71.790 16.641 1.00 35.65 143 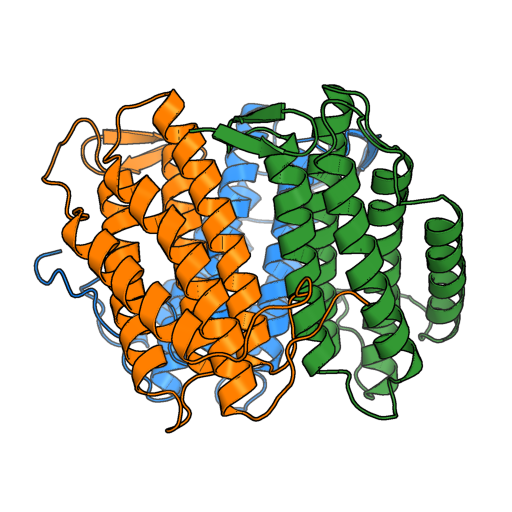LYS C CA 1
ATOM 3712 C C . LYS C 1 163 ? 49.318 -70.911 15.500 1.00 32.77 143 LYS C C 1
ATOM 3713 O O . LYS C 1 163 ? 48.577 -70.623 14.562 1.00 35.56 143 LYS C O 1
ATOM 3719 N N . ILE C 1 164 ? 50.566 -70.471 15.591 1.00 29.61 144 ILE C N 1
ATOM 3720 C CA . ILE C 1 164 ? 51.145 -69.614 14.564 1.00 26.54 144 ILE C CA 1
ATOM 3721 C C . ILE C 1 164 ? 52.528 -70.113 14.196 1.00 27.35 144 ILE C C 1
ATOM 3722 O O . ILE C 1 164 ? 53.053 -71.028 14.829 1.00 27.51 144 ILE C O 1
ATOM 3727 N N . ASN C 1 165 ? 53.109 -69.519 13.159 1.00 24.24 145 ASN C N 1
ATOM 3728 C CA . ASN C 1 165 ? 54.462 -69.870 12.760 1.00 25.37 145 ASN C CA 1
ATOM 3729 C C . ASN C 1 165 ? 55.315 -69.161 13.807 1.00 29.13 145 ASN C C 1
ATOM 3730 O O . ASN C 1 165 ? 55.523 -67.951 13.731 1.00 29.74 145 ASN C O 1
ATOM 3735 N N . GLU C 1 166 ? 55.790 -69.912 14.795 1.00 28.15 146 GLU C N 1
ATOM 3736 C CA . GLU C 1 166 ? 56.584 -69.329 15.868 1.00 31.07 146 GLU C CA 1
ATOM 3737 C C . GLU C 1 166 ? 57.844 -68.605 15.418 1.00 25.65 146 GLU C C 1
ATOM 3738 O O . GLU C 1 166 ? 58.386 -67.788 16.163 1.00 26.23 146 GLU C O 1
ATOM 3744 N N . VAL C 1 167 ? 58.318 -68.901 14.213 1.00 23.95 147 VAL C N 1
ATOM 3745 C CA . VAL C 1 167 ? 59.514 -68.241 13.706 1.00 22.26 147 VAL C CA 1
ATOM 3746 C C . VAL C 1 167 ? 59.228 -66.757 13.469 1.00 23.26 147 VAL C C 1
ATOM 3747 O O . VAL C 1 167 ? 60.116 -65.914 13.601 1.00 24.00 147 VAL C O 1
ATOM 3751 N N . VAL C 1 168 ? 57.982 -66.449 13.120 1.00 23.38 148 VAL C N 1
ATOM 3752 C CA . VAL C 1 168 ? 57.570 -65.069 12.868 1.00 23.95 148 VAL C CA 1
ATOM 3753 C C . VAL C 1 168 ? 57.748 -64.232 14.127 1.00 22.75 148 VAL C C 1
ATOM 3754 O O . VAL C 1 168 ? 58.265 -63.117 14.074 1.00 22.60 148 VAL C O 1
ATOM 3758 N N . LEU C 1 169 ? 57.320 -64.773 15.263 1.00 22.87 149 LEU C N 1
ATOM 3759 C CA . LEU C 1 169 ? 57.458 -64.061 16.524 1.00 23.11 149 LEU C CA 1
ATOM 3760 C C . LEU C 1 169 ? 58.939 -63.832 16.825 1.00 20.91 149 LEU C C 1
ATOM 3761 O O . LEU C 1 169 ? 59.336 -62.744 17.249 1.00 21.63 149 LEU C O 1
ATOM 3766 N N . LYS C 1 170 ? 59.755 -64.858 16.601 1.00 23.95 150 LYS C N 1
ATOM 3767 C CA . LYS C 1 170 ? 61.189 -64.750 16.844 1.00 22.69 150 LYS C CA 1
ATOM 3768 C C . LYS C 1 170 ? 61.809 -63.717 15.913 1.00 18.75 150 LYS C C 1
ATOM 3769 O O . LYS C 1 170 ? 62.637 -62.911 16.334 1.00 19.66 150 LYS C O 1
ATOM 3775 N N . TYR C 1 171 ? 61.408 -63.750 14.646 1.00 17.42 151 TYR C N 1
ATOM 3776 C CA . TYR C 1 171 ? 61.931 -62.808 13.661 1.00 20.15 151 TYR C CA 1
ATOM 3777 C C . TYR C 1 171 ? 61.637 -61.363 14.074 1.00 17.99 151 TYR C C 1
ATOM 3778 O O . TYR C 1 171 ? 62.523 -60.506 14.065 1.00 16.08 151 TYR C O 1
ATOM 3787 N N . VAL C 1 172 ? 60.381 -61.105 14.424 1.00 17.46 152 VAL C N 1
ATOM 3788 C CA . VAL C 1 172 ? 59.949 -59.774 14.823 1.00 18.97 152 VAL C CA 1
ATOM 3789 C C . VAL C 1 172 ? 60.661 -59.321 16.088 1.00 20.15 152 VAL C C 1
ATOM 3790 O O . VAL C 1 172 ? 60.996 -58.144 16.237 1.00 16.48 152 VAL C O 1
ATOM 3794 N N . ASN C 1 173 ? 60.893 -60.263 16.994 1.00 17.58 153 ASN C N 1
ATOM 3795 C CA . ASN C 1 173 ? 61.578 -59.965 18.241 1.00 16.82 153 ASN C CA 1
ATOM 3796 C C . ASN C 1 173 ? 63.026 -59.558 17.976 1.00 14.66 153 ASN C C 1
ATOM 3797 O O . ASN C 1 173 ? 63.537 -58.629 18.598 1.00 18.85 153 ASN C O 1
ATOM 3802 N N . ARG C 1 174 ? 63.683 -60.249 17.052 0.50 3.37 154 ARG C N 1
ATOM 3803 C CA . ARG C 1 174 ? 65.066 -59.926 16.726 0.50 7.32 154 ARG C CA 1
ATOM 3804 C C . ARG C 1 174 ? 65.152 -58.635 15.921 0.50 7.11 154 ARG C C 1
ATOM 3805 O O . ARG C 1 174 ? 66.100 -57.864 16.067 0.50 4.55 154 ARG C O 1
ATOM 3813 N N . LEU C 1 175 ? 64.152 -58.397 15.078 1.00 15.12 155 LEU C N 1
ATOM 3814 C CA . LEU C 1 175 ? 64.136 -57.205 14.233 1.00 13.33 155 LEU C CA 1
ATOM 3815 C C . LEU C 1 175 ? 64.225 -55.887 15.005 1.00 13.56 155 LEU C C 1
ATOM 3816 O O . LEU C 1 175 ? 64.888 -54.952 14.554 1.00 15.02 155 LEU C O 1
ATOM 3821 N N . SER C 1 176 ? 63.570 -55.799 16.158 1.00 13.24 156 SER C N 1
ATOM 3822 C CA . SER C 1 176 ? 63.633 -54.557 16.923 1.00 15.30 156 SER C CA 1
ATOM 3823 C C . SER C 1 176 ? 65.036 -54.331 17.484 1.00 16.64 156 SER C C 1
ATOM 3824 O O . SER C 1 176 ? 65.469 -53.187 17.627 1.00 17.16 156 SER C O 1
ATOM 3827 N N . ASP C 1 177 ? 65.757 -55.411 17.788 1.00 16.61 157 ASP C N 1
ATOM 3828 C CA . ASP C 1 177 ? 67.121 -55.271 18.296 1.00 14.54 157 ASP C CA 1
ATOM 3829 C C . ASP C 1 177 ? 68.026 -54.832 17.147 1.00 12.54 157 ASP C C 1
ATOM 3830 O O . ASP C 1 177 ? 68.961 -54.057 17.342 1.00 17.90 157 ASP C O 1
ATOM 3835 N N . TYR C 1 178 ? 67.744 -55.340 15.951 1.00 12.51 158 TYR C N 1
ATOM 3836 C CA . TYR C 1 178 ? 68.518 -54.984 14.768 1.00 13.66 158 TYR C CA 1
ATOM 3837 C C . TYR C 1 178 ? 68.307 -53.496 14.470 1.00 15.30 158 TYR C C 1
ATOM 3838 O O . TYR C 1 178 ? 69.261 -52.760 14.219 1.00 13.96 158 TYR C O 1
ATOM 3847 N N . LEU C 1 179 ? 67.052 -53.057 14.518 1.00 12.32 159 LEU C N 1
ATOM 3848 C CA . LEU C 1 179 ? 66.722 -51.658 14.261 1.00 11.80 159 LEU C CA 1
ATOM 3849 C C . LEU C 1 179 ? 67.449 -50.751 15.262 1.00 14.32 159 LEU C C 1
ATOM 3850 O O . LEU C 1 179 ? 68.018 -49.726 14.886 1.00 15.23 159 LEU C O 1
ATOM 3855 N N . PHE C 1 180 ? 67.439 -51.134 16.535 1.00 14.31 160 PHE C N 1
ATOM 3856 C CA . PHE C 1 180 ? 68.120 -50.352 17.561 1.00 12.88 160 PHE C CA 1
ATOM 3857 C C . PHE C 1 180 ? 69.606 -50.261 17.218 1.00 14.03 160 PHE C C 1
ATOM 3858 O O . PHE C 1 180 ? 70.214 -49.187 17.291 1.00 15.82 160 PHE C O 1
ATOM 3866 N N . ALA C 1 181 ? 70.185 -51.394 16.834 1.00 13.99 161 ALA C N 1
ATOM 3867 C CA . ALA C 1 181 ? 71.601 -51.458 16.496 1.00 15.77 161 ALA C CA 1
ATOM 3868 C C . ALA C 1 181 ? 71.995 -50.576 15.313 1.00 12.19 161 ALA C C 1
ATOM 3869 O O . ALA C 1 181 ? 72.998 -49.865 15.382 1.00 13.21 161 ALA C O 1
ATOM 3871 N N . ILE C 1 182 ? 71.230 -50.615 14.225 1.00 12.47 162 ILE C N 1
ATOM 3872 C CA . ILE C 1 182 ? 71.592 -49.784 13.080 1.00 12.71 162 ILE C CA 1
ATOM 3873 C C . ILE C 1 182 ? 71.295 -48.311 13.324 1.00 12.88 162 ILE C C 1
ATOM 3874 O O . ILE C 1 182 ? 71.944 -47.438 12.741 1.00 15.09 162 ILE C O 1
ATOM 3879 N N . ALA C 1 183 ? 70.329 -48.025 14.191 1.00 11.38 163 ALA C N 1
ATOM 3880 C CA . ALA C 1 183 ? 70.013 -46.634 14.497 1.00 11.44 163 ALA C CA 1
ATOM 3881 C C . ALA C 1 183 ? 71.265 -45.967 15.073 1.00 14.67 163 ALA C C 1
ATOM 3882 O O . ALA C 1 183 ? 71.600 -44.840 14.715 1.00 12.82 163 ALA C O 1
ATOM 3884 N N . ARG C 1 184 ? 71.952 -46.668 15.971 1.00 12.75 164 ARG C N 1
ATOM 3885 C CA . ARG C 1 184 ? 73.161 -46.132 16.580 1.00 11.61 164 ARG C CA 1
ATOM 3886 C C . ARG C 1 184 ? 74.290 -46.057 15.555 1.00 15.64 164 ARG C C 1
ATOM 3887 O O . ARG C 1 184 ? 75.060 -45.099 15.544 1.00 17.37 164 ARG C O 1
ATOM 3895 N N . VAL C 1 185 ? 74.391 -47.068 14.699 1.00 13.26 165 VAL C N 1
ATOM 3896 C CA . VAL C 1 185 ? 75.421 -47.077 13.660 1.00 14.97 165 VAL C CA 1
ATOM 3897 C C . VAL C 1 185 ? 75.188 -45.908 12.696 1.00 16.02 165 VAL C C 1
ATOM 3898 O O . VAL C 1 185 ? 76.136 -45.253 12.259 1.00 16.08 165 VAL C O 1
ATOM 3902 N N . ILE C 1 186 ? 73.921 -45.649 12.381 1.00 12.09 166 ILE C N 1
ATOM 3903 C CA . ILE C 1 186 ? 73.553 -44.561 11.481 1.00 13.44 166 ILE C CA 1
ATOM 3904 C C . ILE C 1 186 ? 73.990 -43.218 12.071 1.00 14.85 166 ILE C C 1
ATOM 3905 O O . ILE C 1 186 ? 74.580 -42.393 11.372 1.00 14.08 166 ILE C O 1
ATOM 3910 N N . ASN C 1 187 ? 73.714 -42.993 13.353 1.00 12.92 167 ASN C N 1
ATOM 3911 C CA . ASN C 1 187 ? 74.127 -41.739 13.976 1.00 15.60 167 ASN C CA 1
ATOM 3912 C C . ASN C 1 187 ? 75.650 -41.626 13.929 1.00 15.59 167 ASN C C 1
ATOM 3913 O O . ASN C 1 187 ? 76.198 -40.581 13.576 1.00 16.96 167 ASN C O 1
ATOM 3918 N N . ALA C 1 188 ? 76.330 -42.711 14.282 1.00 13.62 168 ALA C N 1
ATOM 3919 C CA . ALA C 1 188 ? 77.788 -42.721 14.281 1.00 19.15 168 ALA C CA 1
ATOM 3920 C C . ALA C 1 188 ? 78.352 -42.377 12.904 1.00 18.69 168 ALA C C 1
ATOM 3921 O O . ALA C 1 188 ? 79.242 -41.537 12.783 1.00 19.95 168 ALA C O 1
ATOM 3923 N N . ARG C 1 189 ? 77.838 -43.020 11.862 1.00 16.25 169 ARG C N 1
ATOM 3924 C CA . ARG C 1 189 ? 78.333 -42.737 10.518 1.00 17.83 169 ARG C CA 1
ATOM 3925 C C . ARG C 1 189 ? 78.041 -41.290 10.126 1.00 21.87 169 ARG C C 1
ATOM 3926 O O . ARG C 1 189 ? 78.843 -40.649 9.447 1.00 22.03 169 ARG C O 1
ATOM 3934 N N . LEU C 1 190 ? 76.896 -40.775 10.564 1.00 17.67 170 LEU C N 1
ATOM 3935 C CA . LEU C 1 190 ? 76.509 -39.410 10.245 1.00 18.17 170 LEU C CA 1
ATOM 3936 C C . LEU C 1 190 ? 77.139 -38.357 11.147 1.00 19.73 170 LEU C C 1
ATOM 3937 O O . LEU C 1 190 ? 76.736 -37.193 11.131 1.00 21.15 170 LEU C O 1
ATOM 3942 N N . GLN C 1 191 ? 78.128 -38.771 11.933 1.00 18.73 171 GLN C N 1
ATOM 3943 C CA . GLN C 1 191 ? 78.836 -37.856 12.825 1.00 25.91 171 GLN C CA 1
ATOM 3944 C C . GLN C 1 191 ? 77.934 -37.210 13.869 1.00 28.61 171 GLN C C 1
ATOM 3945 O O . GLN C 1 191 ? 78.141 -36.057 14.257 1.00 23.26 171 GLN C O 1
ATOM 3951 N N . VAL C 1 192 ? 76.935 -37.960 14.324 1.00 23.17 172 VAL C N 1
ATOM 3952 C CA . VAL C 1 192 ? 75.997 -37.472 15.327 1.00 23.60 172 VAL C CA 1
ATOM 3953 C C . VAL C 1 192 ? 76.065 -38.386 16.545 1.00 23.04 172 VAL C C 1
ATOM 3954 O O . VAL C 1 192 ? 76.073 -39.608 16.407 1.00 22.14 172 VAL C O 1
ATOM 3958 N N . LYS C 1 193 ? 76.128 -37.804 17.737 1.00 19.08 173 LYS C N 1
ATOM 3959 C CA . LYS C 1 193 ? 76.172 -38.615 18.948 1.00 20.51 173 LYS C CA 1
ATOM 3960 C C . LYS C 1 193 ? 74.761 -39.098 19.237 1.00 19.05 173 LYS C C 1
ATOM 3961 O O . LYS C 1 193 ? 73.796 -38.397 18.942 1.00 20.11 173 LYS C O 1
ATOM 3967 N N . ASP C 1 194 ? 74.626 -40.297 19.793 1.00 17.28 174 ASP C N 1
ATOM 3968 C CA . ASP C 1 194 ? 73.297 -40.793 20.130 1.00 17.99 174 ASP C CA 1
ATOM 3969 C C . ASP C 1 194 ? 72.762 -39.874 21.216 1.00 17.36 174 ASP C C 1
ATOM 3970 O O . ASP C 1 194 ? 73.541 -39.276 21.958 1.00 19.10 174 ASP C O 1
ATOM 3975 N N . VAL C 1 195 ? 71.443 -39.754 21.303 1.00 14.31 175 VAL C N 1
ATOM 3976 C CA . VAL C 1 195 ? 70.840 -38.933 22.344 1.00 17.83 175 VAL C CA 1
ATOM 3977 C C . VAL C 1 195 ? 70.840 -39.838 23.563 1.00 19.05 175 VAL C C 1
ATOM 3978 O O . VAL C 1 195 ? 70.343 -40.958 23.498 1.00 18.83 175 VAL C O 1
ATOM 3982 N N . GLU C 1 196 ? 71.398 -39.363 24.670 1.00 18.42 176 GLU C N 1
ATOM 3983 C CA . GLU C 1 196 ? 71.467 -40.185 25.871 1.00 19.91 176 GLU C CA 1
ATOM 3984 C C . GLU C 1 196 ? 70.646 -39.644 27.029 1.00 18.57 176 GLU C C 1
ATOM 3985 O O . GLU C 1 196 ? 70.398 -38.442 27.126 1.00 21.07 176 GLU C O 1
ATOM 3991 N N . TYR C 1 197 ? 70.212 -40.542 27.904 1.00 16.27 177 TYR C N 1
ATOM 3992 C CA . TYR C 1 197 ? 69.474 -40.118 29.081 1.00 17.85 177 TYR C CA 1
ATOM 3993 C C . TYR C 1 197 ? 70.574 -39.595 29.987 1.00 22.40 177 TYR C C 1
ATOM 3994 O O . TYR C 1 197 ? 71.403 -40.362 30.479 1.00 22.33 177 TYR C O 1
ATOM 4003 N N . ASN C 1 198 ? 70.597 -38.287 30.192 1.00 20.45 178 ASN C N 1
ATOM 4004 C CA . ASN C 1 198 ? 71.626 -37.693 31.018 1.00 22.91 178 ASN C CA 1
ATOM 4005 C C . ASN C 1 198 ? 71.201 -36.319 31.506 1.00 27.10 178 ASN C C 1
ATOM 4006 O O . ASN C 1 198 ? 71.289 -35.336 30.774 1.00 24.97 178 ASN C O 1
ATOM 4011 N N . ARG C 1 199 ? 70.733 -36.270 32.748 1.00 28.54 179 ARG C N 1
ATOM 4012 C CA . ARG C 1 199 ? 70.291 -35.027 33.369 1.00 38.56 179 ARG C CA 1
ATOM 4013 C C . ARG C 1 199 ? 71.498 -34.263 33.925 1.00 40.63 179 ARG C C 1
ATOM 4014 O O . ARG C 1 199 ? 71.532 -34.003 35.146 1.00 46.09 179 ARG C O 1
#

Organism: Bacillus cereus (strain ATCC 14579 / DSM 31 / CCUG 7414 / JCM 2152 / NBRC 15305 / NCIMB 9373 / NCTC 2599 / NRRL B-3711) (NCBI:txid226900)

CATH classification: 1.20.1200.10

Secondary structure (DSSP, 8-state):
-EEEEBTEEEETT-HHHHHHHHHHHHHHHHHHHHTT--SGGGHHHHHHHHHHHHHHHHHHHHHTBSSSSS-----HHHHHHHHHHHHHHHHHSPP--S-B-S-SSHHHHHHHHHHHHHHHHHHHHHHHHTTS---HHHHHHHHHHHHHHHHHHHHHHHHTT----B-S-TT-/-EEEEBTEEEETT-HHHHHHHHHHHHHHHHHHHHHTT-SGGGHHHHHHHHHHHHHHHHHHHHHTBSTTSS-----HHHHHHHHHHHHHHHHHSPP--S-EES-SSHHHHHHHHHHHHHHHHHHHHHHHHTTS---HHHHHHHHHHHHHHHHHHHHHHHHTT-PPEE--/-EEEEBTEEEETT-HHHHHHHHHHHHHHHHHHHHTT--SGGGHHHHHHHHHHHHHHHHHHHHHTBSS--S-----HHHHHHHHHHHHHHHHHSPP--SPEES-SSHHHHHHHHHHHHHHHHHHHHHHHHHHS---HHHHHHHHHHHHHHHHHHHHHHHHTT-PPEE---

InterPro domains:
  IPR016030 Cobalamin adenosyltransferase-like [PF01923] (3-165)
  IPR029499 Corrinoid adenosyltransferase, PduO-type [PTHR12213] (2-180)
  IPR029499 Corrinoid adenosyltransferase, PduO-type [TIGR00636] (4-177)
  IPR036451 Cobalamin adenosyltransferase-like superfamily [G3DSA:1.20.1200.10] (12-193)
  IPR036451 Cobalamin adenosyltransferase-like superfamily [SSF89028] (1-178)

Sequence (509 aa):
GTTSVIGGRVDKDDIRVEAYGTIDEANSHIGYAMTKLQGGAFIDIYNELENIQHELFDCGGDLAIVEQKIPYKVTIVMVESLERKIDLYIEEAPPLERFILPGGSEAAATIHIARTVVRRAERSIVSLQKEVKINEVVLKYVNRLSDYLFAIARVINARLQVKDVEYNRSAVGTTSVIGGRVDKDDIRVEAYGTIDEANSHIGYAMTKLQGGAFIDIYNELENIQHELFDCGGDLAIVEQKIPYKVTIVMVESLERKIDLYIEEAPPLERFILPGGSEAAATIHIARTVVRRAERSIVSLQKEVKINEVVLKYVNRLSDYLFAIARVINARLQVKDVEYNGTTSVIGGRVDKDDIRVEAYGTIDEANSHIGYAMTKLQGGAFIDIYNELENIQHELFDCGGDLAIVEQKIPYKVTIVMVESLERKIDLYIEEAPPLERFILPGGSEAAATIHIARTVVRRAERSIVSLQKEVKINEVVLKYVNRLSDYLFAIARVINARLQVKDVEYNR

B-factor: mean 24.47, std 11.43, range [2.82, 82.4]